Protein 8VAI (pdb70)

InterPro domains:
  IPR004305 Thiaminase-2/PQQC [PF03070] (10-221)
  IPR016084 Haem oxygenase-like, multi-helical [G3DSA:1.20.910.10] (1-231)
  IPR016084 Haem oxygenase-like, multi-helical [SSF48613] (7-217)
  IPR027572 4-aminobenzoate synthase [TIGR04305] (8-219)
  IPR039068 Pyrroloquinoline-quinone synthase-like [PTHR40279] (5-221)

GO terms:
  GO:0005576 extracellular region (C, EXP)
  GO:0030430 host cell cytoplasm (C, EXP)
  GO:0141072 symbiont-mediated suppression of host tumor necrosis factor-mediated signaling pathway (P, EXP)

Secondary structure (DSSP, 8-state):
-HHHHHHHHHHHHT-GGGSHHHHHHHHT---HHHHHHHHHHTHHHHHHHHHHHHHHHTT---HHHHHHHHHHHHHHHSSSS-HHHHHHHHHHTTT--HHHHHHPPPPHHHHHHHHHHHHHHTSS-HHHHHHHHHHHHTTHHHHHHHHHHHHHHTS----GGGGHHHHS-SSHHHHHHHHHHHHHHHH-SS-HHHHHHHHHHHHHHHHHHHHTT--/-HHHHHHHHHHHT-GGGSHHHHHHTTT-S-HHHHHHHHHHTHHHHHHHHHHHHHHHTT---HHHHHHHHHHHHHHHSSSS-HHHHHHHHHHHTT--HHHHHHPPPPHHHHHHHHHHHHHHTSS-HHHHHHHHHHHHTTHHHHHHHHHHHHHHHS----GGGGHHHHSSTTTHHHHHHHHHHHHHHH-SS-HHHHHHHHHHHHHHHHHHHHTT-

Organism: Chlamydia trachomatis serovar D (strain ATCC VR-885 / DSM 19411 / UW-3/Cx) (NCBI:txid272561)

B-factor: mean 42.03, std 11.29, range [22.49, 98.53]

Foldseek 3Di:
DCLLVVLVVLLVVLDPCPFPLNVCLLVLNADLVLVLLLLLLCLVVLVCVLVLLVLLLVVDPPVVLNVLSVVVSCQADPDPPHLSNLSVLLNVVSPQDPVNSVPDDHDPLSVLLSVLLNCQSNDDASLLNLLLVLSPLVNLLVSLVSNVCSCVPRVPDDPVSSNVSSPVPSPVSNVSNVSSSVSSVVRDDVVSVSSNVSSNSNSVSVSSSSVVSDD/DLVVVLVVLLVVLDPCPFVLNVCLLVLNDDLVLVLVLLLLCLVVLVCVLVLLVLLLVVDPPVVLNVLSVVVSCQADNDPPHLSVLSVLLNVVSVDDPVNSVPDDHDPLSVLLSVLLVCQSNDDASLLNLLLVLSPLVNLLVVLVSNVVSCVPRVPDPDVSNSCSSPVCSVVSNVSNVSSSVSSVVRDDVVSVSSNVSSNSNSVSSSSSSVVSD

Structure (mmCIF, N/CA/C/O backbone):
data_8VAI
#
_entry.id   8VAI
#
_cell.length_a   94.528
_cell.length_b   94.528
_cell.length_c   120.673
_cell.angle_alpha   90.000
_cell.angle_beta   90.000
_cell.angle_gamma   120.000
#
_symmetry.space_group_name_H-M   'P 32 2 1'
#
loop_
_entity.id
_entity.type
_entity.pdbx_description
1 polymer '4-aminobenzoate synthase'
2 non-polymer GLYCEROL
3 water water
#
loop_
_atom_site.group_PDB
_atom_site.id
_atom_site.type_symbol
_atom_site.label_atom_id
_atom_site.label_alt_id
_atom_site.label_comp_id
_atom_site.label_asym_id
_atom_site.label_entity_id
_atom_site.label_seq_id
_atom_site.pdbx_PDB_ins_code
_atom_site.Cartn_x
_atom_site.Cartn_y
_atom_site.Cartn_z
_atom_site.occupancy
_atom_site.B_iso_or_equiv
_atom_site.auth_seq_id
_atom_site.auth_comp_id
_atom_site.auth_asym_id
_atom_site.auth_atom_id
_atom_site.pdbx_PDB_model_num
ATOM 1 N N . MET A 1 26 ? -63.62938 23.08568 -10.22951 1.000 53.93642 6 MET A N 1
ATOM 2 C CA . MET A 1 26 ? -62.28034 22.78260 -10.69345 1.000 56.67721 6 MET A CA 1
ATOM 3 C C . MET A 1 26 ? -61.30871 23.96961 -10.52538 1.000 47.05281 6 MET A C 1
ATOM 4 O O . MET A 1 26 ? -60.25974 24.02277 -11.17245 1.000 44.00654 6 MET A O 1
ATOM 6 N N . ASN A 1 27 ? -61.63043 24.90787 -9.63024 1.000 50.22144 7 ASN A N 1
ATOM 7 C CA . ASN A 1 27 ? -60.64668 25.93023 -9.30255 1.000 46.80269 7 ASN A CA 1
ATOM 8 C C . ASN A 1 27 ? -59.46977 25.35768 -8.51460 1.000 39.53491 7 ASN A C 1
ATOM 9 O O . ASN A 1 27 ? -58.41358 26.00016 -8.46161 1.000 41.19367 7 ASN A O 1
ATOM 14 N N . PHE A 1 28 ? -59.60816 24.15991 -7.92025 1.000 33.73731 8 PHE A N 1
ATOM 15 C CA . PHE A 1 28 ? -58.43783 23.52684 -7.31334 1.000 35.94171 8 PHE A CA 1
ATOM 16 C C . PHE A 1 28 ? -57.33609 23.28117 -8.34065 1.000 32.45854 8 PHE A C 1
ATOM 17 O O . PHE A 1 28 ? -56.15415 23.27695 -7.98478 1.000 33.32532 8 PHE A O 1
ATOM 25 N N . LEU A 1 29 ? -57.69574 23.08796 -9.61362 1.000 28.89496 9 LEU A N 1
ATOM 26 C CA . LEU A 1 29 ? -56.67902 22.95438 -10.65859 1.000 27.21896 9 LEU A CA 1
ATOM 27 C C . LEU A 1 29 ? -55.88466 24.24301 -10.80265 1.000 28.71215 9 LEU A C 1
ATOM 28 O O . LEU A 1 29 ? -54.68396 24.21767 -11.07456 1.000 27.46774 9 LEU A O 1
ATOM 33 N N . ASP A 1 30 ? -56.54227 25.38522 -10.62528 1.000 28.58376 10 ASP A N 1
ATOM 34 C CA . ASP A 1 30 ? -55.81221 26.64327 -10.65692 1.000 29.55270 10 ASP A CA 1
ATOM 35 C C . ASP A 1 30 ? -54.96196 26.80717 -9.40336 1.000 29.84995 10 ASP A C 1
ATOM 36 O O . ASP A 1 30 ? -53.84426 27.32982 -9.47079 1.000 30.35257 10 ASP A O 1
ATOM 41 N N . GLN A 1 31 ? -55.48528 26.39241 -8.24729 1.000 29.73841 11 GLN A N 1
ATOM 42 C CA . GLN A 1 31 ? -54.66804 26.37227 -7.03741 1.000 33.33461 11 GLN A CA 1
ATOM 43 C C . GLN A 1 31 ? -53.44933 25.46706 -7.20718 1.000 30.78956 11 GLN A C 1
ATOM 44 O O . GLN A 1 31 ? -52.33424 25.81821 -6.78944 1.000 30.81421 11 GLN A O 1
ATOM 50 N N . LEU A 1 32 ? -53.64879 24.29055 -7.80644 1.000 27.80779 12 LEU A N 1
ATOM 51 C CA . LEU A 1 32 ? -52.53595 23.37862 -8.09419 1.000 29.13465 12 LEU A CA 1
ATOM 52 C C . LEU A 1 32 ? -51.44290 24.07362 -8.90009 1.000 30.61683 12 LEU A C 1
ATOM 53 O O . LEU A 1 32 ? -50.26662 24.06724 -8.51823 1.000 31.99561 12 LEU A O 1
ATOM 58 N N . ASP A 1 33 ? -51.81927 24.70335 -10.02051 1.000 30.76168 13 ASP A N 1
ATOM 59 C CA . ASP A 1 33 ? -50.81124 25.37359 -10.84209 1.000 27.18928 13 ASP A CA 1
ATOM 60 C C . ASP A 1 33 ? -50.14949 26.53053 -10.08898 1.000 27.40034 13 ASP A C 1
ATOM 61 O O . ASP A 1 33 ? -48.96345 26.80099 -10.28867 1.000 31.95204 13 ASP A O 1
ATOM 66 N N . LEU A 1 34 ? -50.87920 27.20401 -9.19863 1.000 29.77210 14 LEU A N 1
ATOM 67 C CA . LEU A 1 34 ? -50.25961 28.28834 -8.43701 1.000 32.66681 14 LEU A CA 1
ATOM 68 C C . LEU A 1 34 ? -49.22036 27.76014 -7.45139 1.000 30.64970 14 LEU A C 1
ATOM 69 O O . LEU A 1 34 ? -48.17788 28.39507 -7.23907 1.000 32.17283 14 LEU A O 1
ATOM 74 N N . ILE A 1 35 ? -49.49704 26.62307 -6.81220 1.000 29.81406 15 ILE A N 1
ATOM 75 C CA . ILE A 1 35 ? -48.49980 26.01210 -5.93065 1.000 33.54804 15 ILE A CA 1
ATOM 76 C C . ILE A 1 35 ? -47.22006 25.76030 -6.70403 1.000 32.72538 15 ILE A C 1
ATOM 77 O O . ILE A 1 35 ? -46.11649 26.09099 -6.24831 1.000 30.82493 15 ILE A O 1
ATOM 82 N N . ILE A 1 36 ? -47.35614 25.19424 -7.90756 1.000 30.93932 16 ILE A N 1
ATOM 83 C CA . ILE A 1 36 ? -46.17979 24.84249 -8.69071 1.000 28.40555 16 ILE A CA 1
ATOM 84 C C . ILE A 1 36 ? -45.44885 26.09658 -9.14345 1.000 33.93728 16 ILE A C 1
ATOM 85 O O . ILE A 1 36 ? -44.21393 26.16836 -9.07347 1.000 32.16153 16 ILE A O 1
ATOM 90 N N . GLN A 1 37 ? -46.19414 27.11214 -9.59815 1.000 32.72620 17 GLN A N 1
ATOM 91 C CA . GLN A 1 37 ? -45.55773 28.35044 -10.04999 1.000 35.19838 17 GLN A CA 1
ATOM 92 C C . GLN A 1 37 ? -44.79563 29.02034 -8.90854 1.000 33.61609 17 GLN A C 1
ATOM 93 O O . GLN A 1 37 ? -43.70499 29.56306 -9.11039 1.000 36.54458 17 GLN A O 1
ATOM 99 N N . ASN A 1 38 ? -45.34050 28.95989 -7.69229 1.000 28.59328 18 ASN A N 1
ATOM 100 C CA . ASN A 1 38 ? -44.73495 29.58989 -6.52597 1.000 35.48744 18 ASN A CA 1
ATOM 101 C C . ASN A 1 38 ? -43.60173 28.77985 -5.90645 1.000 40.52864 18 ASN A C 1
ATOM 102 O O . ASN A 1 38 ? -42.96060 29.27331 -4.97252 1.000 39.05613 18 ASN A O 1
ATOM 107 N N . LYS A 1 39 ? -43.33964 27.56202 -6.38732 1.000 35.58227 19 LYS A N 1
ATOM 108 C CA . LYS A 1 39 ? -42.21272 26.75784 -5.91129 1.000 35.27596 19 LYS A CA 1
ATOM 109 C C . LYS A 1 39 ? -41.65830 25.96251 -7.09612 1.000 36.18805 19 LYS A C 1
ATOM 110 O O . LYS A 1 39 ? -41.64219 24.73752 -7.09585 1.000 37.28815 19 LYS A O 1
ATOM 116 N N . HIS A 1 40 ? -41.19318 26.68864 -8.11706 1.000 33.59424 20 HIS A N 1
ATOM 117 C CA . HIS A 1 40 ? -40.79321 26.13357 -9.40540 1.000 31.40043 20 HIS A CA 1
ATOM 118 C C . HIS A 1 40 ? -39.28440 25.90691 -9.42872 1.000 36.76153 20 HIS A C 1
ATOM 119 O O . HIS A 1 40 ? -38.51251 26.79145 -9.04394 1.000 37.94159 20 HIS A O 1
ATOM 126 N N . MET A 1 41 ? -38.87183 24.72569 -9.89100 1.000 31.54370 21 MET A N 1
ATOM 127 C CA . MET A 1 41 ? -37.45200 24.36660 -9.91193 1.000 34.79508 21 MET A CA 1
ATOM 128 C C . MET A 1 41 ? -36.58600 25.41132 -10.60996 1.000 35.36787 21 MET A C 1
ATOM 129 O O . MET A 1 41 ? -35.44153 25.63465 -10.20779 1.000 39.45057 21 MET A O 1
ATOM 134 N N . LEU A 1 42 ? -37.10381 26.06699 -11.64613 1.000 32.63334 22 LEU A N 1
ATOM 135 C CA . LEU A 1 42 ? -36.26565 26.99867 -12.38744 1.000 37.20234 22 LEU A CA 1
ATOM 136 C C . LEU A 1 42 ? -35.94931 28.26053 -11.60712 1.000 36.35583 22 LEU A C 1
ATOM 137 O O . LEU A 1 42 ? -35.06044 29.00999 -12.02083 1.000 39.36850 22 LEU A O 1
ATOM 142 N N . GLU A 1 43 ? -36.66585 28.53616 -10.52147 1.000 39.79487 23 GLU A N 1
ATOM 143 C CA . GLU A 1 43 ? -36.27801 29.61983 -9.63375 1.000 37.76076 23 GLU A CA 1
ATOM 144 C C . GLU A 1 43 ? -35.35772 29.14583 -8.51807 1.000 38.75181 23 GLU A C 1
ATOM 145 O O . GLU A 1 43 ? -34.94924 29.95760 -7.67975 1.000 39.22692 23 GLU A O 1
ATOM 151 N N . HIS A 1 44 ? -34.99632 27.86435 -8.50068 1.000 41.32248 24 HIS A N 1
ATOM 152 C CA . HIS A 1 44 ? -34.05101 27.37458 -7.50770 1.000 38.28487 24 HIS A CA 1
ATOM 153 C C . HIS A 1 44 ? -32.63765 27.80153 -7.87687 1.000 40.40679 24 HIS A C 1
ATOM 154 O O . HIS A 1 44 ? -32.25943 27.79511 -9.05246 1.000 38.14199 24 HIS A O 1
ATOM 161 N N . THR A 1 45 ? -31.84997 28.13792 -6.84878 1.000 41.38698 25 THR A N 1
ATOM 162 C CA . THR A 1 45 ? -30.49258 28.64625 -7.04855 1.000 38.41654 25 THR A CA 1
ATOM 163 C C . THR A 1 45 ? -29.66103 27.73368 -7.95242 1.000 38.95924 25 THR A C 1
ATOM 164 O O . THR A 1 45 ? -28.85102 28.21538 -8.74944 1.000 40.01461 25 THR A O 1
ATOM 168 N N . PHE A 1 46 ? -29.85975 26.41696 -7.86327 1.000 38.76935 26 PHE A N 1
ATOM 169 C CA . PHE A 1 46 ? -29.11712 25.49944 -8.73152 1.000 38.11214 26 PHE A CA 1
ATOM 170 C C . PHE A 1 46 ? -29.36622 25.79168 -10.21301 1.000 42.73820 26 PHE A C 1
ATOM 171 O O . PHE A 1 46 ? -28.42789 25.77877 -11.02065 1.000 41.25231 26 PHE A O 1
ATOM 179 N N . TYR A 1 47 ? -30.61776 26.06120 -10.59703 1.000 40.05768 27 TYR A N 1
ATOM 180 C CA . TYR A 1 47 ? -30.90606 26.31979 -12.00821 1.000 44.74987 27 TYR A CA 1
ATOM 181 C C . TYR A 1 47 ? -30.65407 27.77418 -12.40158 1.000 42.90738 27 TYR A C 1
ATOM 182 O O . TYR A 1 47 ? -30.39430 28.04936 -13.57974 1.000 40.91106 27 TYR A O 1
ATOM 191 N N . VAL A 1 48 ? -30.70983 28.70661 -11.44722 1.000 41.71050 28 VAL A N 1
ATOM 192 C CA . VAL A 1 48 ? -30.27132 30.07426 -11.72262 1.000 44.35642 28 VAL A CA 1
ATOM 193 C C . VAL A 1 48 ? -28.78794 30.08430 -12.07505 1.000 45.32190 28 VAL A C 1
ATOM 194 O O . VAL A 1 48 ? -28.37415 30.64951 -13.09705 1.000 49.56242 28 VAL A O 1
ATOM 198 N N . LYS A 1 49 ? -27.97098 29.42670 -11.24500 1.000 41.04171 29 LYS A N 1
ATOM 199 C CA . LYS A 1 49 ? -26.55793 29.24070 -11.57180 1.000 46.26190 29 LYS A CA 1
ATOM 200 C C . LYS A 1 49 ? -26.38243 28.54122 -12.91075 1.000 47.96376 29 LYS A C 1
ATOM 201 O O . LYS A 1 49 ? -25.52845 28.93692 -13.71679 1.000 47.65868 29 LYS A O 1
ATOM 207 N N . TRP A 1 50 ? -27.17057 27.48857 -13.15844 1.000 41.98780 30 TRP A N 1
ATOM 208 C CA . TRP A 1 50 ? -27.11023 26.78668 -14.43859 1.000 43.58657 30 TRP A CA 1
ATOM 209 C C . TRP A 1 50 ? -27.28197 27.75454 -15.59798 1.000 51.33048 30 TRP A C 1
ATOM 210 O O . TRP A 1 50 ? -26.51481 27.73227 -16.57029 1.000 51.94097 30 TRP A O 1
ATOM 221 N N . SER A 1 51 ? -28.29082 28.62137 -15.50016 1.000 47.45660 31 SER A N 1
ATOM 222 C CA . SER A 1 51 ? -28.60553 29.55891 -16.56994 1.000 43.62021 31 SER A CA 1
ATOM 223 C C . SER A 1 51 ? -27.48699 30.56693 -16.80348 1.000 55.17821 31 SER A C 1
ATOM 224 O O . SER A 1 51 ? -27.47572 31.23994 -17.84043 1.000 57.98584 31 SER A O 1
ATOM 227 N N . LYS A 1 52 ? -26.55407 30.68918 -15.86204 1.000 55.49972 32 LYS A N 1
ATOM 228 C CA . LYS A 1 52 ? -25.44437 31.62131 -15.96334 1.000 51.64054 32 LYS A CA 1
ATOM 229 C C . LYS A 1 52 ? -24.12479 30.93107 -16.26427 1.000 56.52506 32 LYS A C 1
ATOM 230 O O . LYS A 1 52 ? -23.11403 31.61289 -16.44969 1.000 57.61060 32 LYS A O 1
ATOM 236 N N . GLY A 1 53 ? -24.10605 29.60447 -16.32661 1.000 49.17493 33 GLY A N 1
ATOM 237 C CA . GLY A 1 53 ? -22.86752 28.87782 -16.44795 1.000 53.27412 33 GLY A CA 1
ATOM 238 C C . GLY A 1 53 ? -22.09510 28.72858 -15.15823 1.000 51.70923 33 GLY A C 1
ATOM 239 O O . GLY A 1 53 ? -20.98156 28.18984 -15.18585 1.000 51.24583 33 GLY A O 1
ATOM 240 N N . GLU A 1 54 ? -22.65416 29.16818 -14.03243 1.000 52.79236 34 GLU A N 1
ATOM 241 C CA . GLU A 1 54 ? -21.96243 29.17889 -12.74048 1.000 54.45041 34 GLU A CA 1
ATOM 242 C C . GLU A 1 54 ? -22.12370 27.85982 -11.99631 1.000 51.15231 34 GLU A C 1
ATOM 243 O O . GLU A 1 54 ? -22.53786 27.81126 -10.84061 1.000 52.41747 34 GLU A O 1
ATOM 249 N N . LEU A 1 55 ? -21.80642 26.77262 -12.68059 1.000 47.73485 35 LEU A N 1
ATOM 250 C CA . LEU A 1 55 ? -21.77836 25.45264 -12.08322 1.000 51.61897 35 LEU A CA 1
ATOM 251 C C . LEU A 1 55 ? -20.47611 24.78577 -12.48156 1.000 50.09084 35 LEU A C 1
ATOM 252 O O . LEU A 1 55 ? -20.01340 24.93685 -13.61495 1.000 53.84063 35 LEU A O 1
ATOM 257 N N . THR A 1 56 ? -19.89035 24.05328 -11.54764 1.000 54.97468 36 THR A N 1
ATOM 258 C CA . THR A 1 56 ? -18.66523 23.33279 -11.83184 1.000 54.59537 36 THR A CA 1
ATOM 259 C C . THR A 1 56 ? -18.96886 22.00572 -12.52199 1.000 60.72274 36 THR A C 1
ATOM 260 O O . THR A 1 56 ? -20.08646 21.48296 -12.46681 1.000 55.35319 36 THR A O 1
ATOM 264 N N . LYS A 1 57 ? -17.94751 21.46052 -13.18482 1.000 53.00452 37 LYS A N 1
ATOM 265 C CA . LYS A 1 57 ? -18.05867 20.10459 -13.70024 1.000 55.06757 37 LYS A CA 1
ATOM 266 C C . LYS A 1 57 ? -18.44005 19.14742 -12.58810 1.000 54.77302 37 LYS A C 1
ATOM 267 O O . LYS A 1 57 ? -19.28242 18.26365 -12.77991 1.000 57.51507 37 LYS A O 1
ATOM 270 N N . GLU A 1 58 ? -17.85236 19.32934 -11.40438 1.000 53.08328 38 GLU A N 1
ATOM 271 C CA . GLU A 1 58 ? -18.15366 18.43908 -10.29051 1.000 56.06707 38 GLU A CA 1
ATOM 272 C C . GLU A 1 58 ? -19.63401 18.48724 -9.95281 1.000 54.29726 38 GLU A C 1
ATOM 273 O O . GLU A 1 58 ? -20.24812 17.45426 -9.66757 1.000 49.53191 38 GLU A O 1
ATOM 279 N N . GLN A 1 59 ? -20.21967 19.68333 -9.98484 1.000 48.99092 39 GLN A N 1
ATOM 280 C CA . GLN A 1 59 ? -21.62146 19.83982 -9.61694 1.000 47.27705 39 GLN A CA 1
ATOM 281 C C . GLN A 1 59 ? -22.52726 19.12865 -10.61606 1.000 47.02282 39 GLN A C 1
ATOM 282 O O . GLN A 1 59 ? -23.37506 18.31580 -10.23103 1.000 46.28063 39 GLN A O 1
ATOM 288 N N . LEU A 1 60 ? -22.33675 19.40690 -11.90778 1.000 48.99343 40 LEU A N 1
ATOM 289 C CA . LEU A 1 60 ? -23.11754 18.74950 -12.94931 1.000 46.68852 40 LEU A CA 1
ATOM 290 C C . LEU A 1 60 ? -23.00117 17.24143 -12.85234 1.000 47.65895 40 LEU A C 1
ATOM 291 O O . LEU A 1 60 ? -23.97022 16.51849 -13.10308 1.000 38.58630 40 LEU A O 1
ATOM 296 N N . GLN A 1 61 ? -21.81629 16.74823 -12.49027 1.000 46.69223 41 GLN A N 1
ATOM 297 C CA . GLN A 1 61 ? -21.60883 15.31001 -12.41893 1.000 42.90906 41 GLN A CA 1
ATOM 298 C C . GLN A 1 61 ? -22.31550 14.71064 -11.21461 1.000 45.19689 41 GLN A C 1
ATOM 299 O O . GLN A 1 61 ? -22.94542 13.65488 -11.32707 1.000 42.93877 41 GLN A O 1
ATOM 305 N N . ALA A 1 62 ? -22.21236 15.35672 -10.05095 1.000 38.88320 42 ALA A N 1
ATOM 306 C CA . ALA A 1 62 ? -22.96245 14.88367 -8.89277 1.000 40.77747 42 ALA A CA 1
ATOM 307 C C . ALA A 1 62 ? -24.46210 14.87427 -9.18037 1.000 37.53669 42 ALA A C 1
ATOM 308 O O . ALA A 1 62 ? -25.16174 13.91169 -8.84216 1.000 39.89021 42 ALA A O 1
ATOM 310 N N . TYR A 1 63 ? -24.96232 15.92674 -9.83525 1.000 40.38715 43 TYR A N 1
ATOM 311 C CA . TYR A 1 63 ? -26.39102 16.03573 -10.13018 1.000 40.12125 43 TYR A CA 1
ATOM 312 C C . TYR A 1 63 ? -26.84778 14.91612 -11.06501 1.000 40.67805 43 TYR A C 1
ATOM 313 O O . TYR A 1 63 ? -27.84648 14.23548 -10.80165 1.000 39.17422 43 TYR A O 1
ATOM 322 N N . ALA A 1 64 ? -26.11074 14.68799 -12.15082 1.000 37.92369 44 ALA A N 1
ATOM 323 C CA . ALA A 1 64 ? -26.54729 13.68426 -13.11164 1.000 44.90658 44 ALA A CA 1
ATOM 324 C C . ALA A 1 64 ? -26.53714 12.29729 -12.49094 1.000 39.73783 44 ALA A C 1
ATOM 325 O O . ALA A 1 64 ? -27.41353 11.47154 -12.78120 1.000 39.84946 44 ALA A O 1
ATOM 327 N N . LYS A 1 65 ? -25.56101 12.02721 -11.61832 1.000 38.56517 45 LYS A N 1
ATOM 328 C CA . LYS A 1 65 ? -25.47732 10.71220 -10.98757 1.000 40.28491 45 LYS A CA 1
ATOM 329 C C . LYS A 1 65 ? -26.60021 10.52815 -9.97480 1.000 41.82372 45 LYS A C 1
ATOM 330 O O . LYS A 1 65 ? -27.26290 9.48101 -9.93750 1.000 37.40788 45 LYS A O 1
ATOM 336 N N . ASP A 1 66 ? -26.82640 11.54471 -9.14228 1.000 36.95234 46 ASP A N 1
ATOM 337 C CA . ASP A 1 66 ? -27.81183 11.44433 -8.07267 1.000 39.49101 46 ASP A CA 1
ATOM 338 C C . ASP A 1 66 ? -29.25016 11.39412 -8.59216 1.000 38.83824 46 ASP A C 1
ATOM 339 O O . ASP A 1 66 ? -30.13741 10.89246 -7.88538 1.000 34.93785 46 ASP A O 1
ATOM 344 N N . TYR A 1 67 ? -29.48873 11.89683 -9.80600 1.000 35.87322 47 TYR A N 1
ATOM 345 C CA . TYR A 1 67 ? -30.80979 11.90061 -10.43256 1.000 33.99900 47 TYR A CA 1
ATOM 346 C C . TYR A 1 67 ? -31.20161 10.53753 -10.98174 1.000 35.04162 47 TYR A C 1
ATOM 347 O O . TYR A 1 67 ? -32.38655 10.30112 -11.23239 1.000 33.16485 47 TYR A O 1
ATOM 356 N N . TYR A 1 68 ? -30.21962 9.65857 -11.18977 1.000 37.26866 48 TYR A N 1
ATOM 357 C CA . TYR A 1 68 ? -30.45359 8.36185 -11.80195 1.000 36.21283 48 TYR A CA 1
ATOM 358 C C . TYR A 1 68 ? -31.48837 7.55855 -11.02906 1.000 33.73126 48 TYR A C 1
ATOM 359 O O . TYR A 1 68 ? -32.29765 6.83833 -11.62519 1.000 35.65813 48 TYR A O 1
ATOM 368 N N . LEU A 1 69 ? -31.46675 7.65353 -9.69972 1.000 34.38598 49 LEU A N 1
ATOM 369 C CA . LEU A 1 69 ? -32.39962 6.87606 -8.89085 1.000 33.64066 49 LEU A CA 1
ATOM 370 C C . LEU A 1 69 ? -33.84203 7.18495 -9.28433 1.000 37.01881 49 LEU A C 1
ATOM 371 O O . LEU A 1 69 ? -34.64498 6.27624 -9.53136 1.000 32.17469 49 LEU A O 1
ATOM 376 N N . HIS A 1 70 ? -34.16317 8.47461 -9.38939 1.000 30.76578 50 HIS A N 1
ATOM 377 C CA . HIS A 1 70 ? -35.49342 8.93647 -9.76676 1.000 32.86301 50 HIS A CA 1
ATOM 378 C C . HIS A 1 70 ? -35.83221 8.56058 -11.20358 1.000 34.05326 50 HIS A C 1
ATOM 379 O O . HIS A 1 70 ? -36.97248 8.17628 -11.50057 1.000 34.53143 50 HIS A O 1
ATOM 386 N N . ILE A 1 71 ? -34.86050 8.69742 -12.10882 1.000 30.91180 51 ILE A N 1
ATOM 387 C CA . ILE A 1 71 ? -35.05954 8.32069 -13.50915 1.000 31.44625 51 ILE A CA 1
ATOM 388 C C . ILE A 1 71 ? -35.48269 6.86347 -13.60630 1.000 33.13255 51 ILE A C 1
ATOM 389 O O . ILE A 1 71 ? -36.40415 6.50745 -14.35402 1.000 27.13733 51 ILE A O 1
ATOM 394 N N . LYS A 1 72 ? -34.78183 5.99104 -12.87796 1.000 29.84117 52 LYS A N 1
ATOM 395 C CA . LYS A 1 72 ? -35.11302 4.56777 -12.90806 1.000 32.53691 52 LYS A CA 1
ATOM 396 C C . LYS A 1 72 ? -36.44684 4.27460 -12.22598 1.000 32.58422 52 LYS A C 1
ATOM 397 O O . LYS A 1 72 ? -37.16619 3.34561 -12.63565 1.000 34.96074 52 LYS A O 1
ATOM 403 N N . ALA A 1 73 ? -36.80650 5.05680 -11.20122 1.000 31.74645 53 ALA A N 1
ATOM 404 C CA . ALA A 1 73 ? -38.04911 4.79772 -10.47517 1.000 32.29929 53 ALA A CA 1
ATOM 405 C C . ALA A 1 73 ? -39.28925 5.27112 -11.22990 1.000 29.54839 53 ALA A C 1
ATOM 406 O O . ALA A 1 73 ? -40.37847 4.70727 -11.03152 1.000 31.08006 53 ALA A O 1
ATOM 408 N N . PHE A 1 74 ? -39.16558 6.29824 -12.07103 1.000 33.67232 54 PHE A N 1
ATOM 409 C CA . PHE A 1 74 ? -40.35683 6.90113 -12.67808 1.000 29.39159 54 PHE A CA 1
ATOM 410 C C . PHE A 1 74 ? -41.31357 5.89952 -13.32824 1.000 29.44780 54 PHE A C 1
ATOM 411 O O . PHE A 1 74 ? -42.53183 6.04150 -13.13417 1.000 26.55676 54 PHE A O 1
ATOM 419 N N . PRO A 1 75 ? -40.86689 4.88476 -14.06896 1.000 31.27464 55 PRO A N 1
ATOM 420 C CA . PRO A 1 75 ? -41.84584 3.91561 -14.58640 1.000 24.60759 55 PRO A CA 1
ATOM 421 C C . PRO A 1 75 ? -42.66429 3.27089 -13.48657 1.000 24.36852 55 PRO A C 1
ATOM 422 O O . PRO A 1 75 ? -43.85337 3.00675 -13.70400 1.000 28.90422 55 PRO A O 1
ATOM 426 N N . LYS A 1 76 ? -42.07787 3.05872 -12.29613 1.000 22.67241 56 LYS A N 1
ATOM 427 C CA . LYS A 1 76 ? -42.80731 2.46509 -11.18054 1.000 25.75795 56 LYS A CA 1
ATOM 428 C C . LYS A 1 76 ? -43.85384 3.41417 -10.59801 1.000 30.47268 56 LYS A C 1
ATOM 429 O O . LYS A 1 76 ? -44.87939 2.94870 -10.08994 1.000 29.04697 56 LYS A O 1
ATOM 435 N N . TYR A 1 77 ? -43.59850 4.72834 -10.59359 1.000 27.19352 57 TYR A N 1
ATOM 436 C CA . TYR A 1 77 ? -44.64365 5.66444 -10.16644 1.000 26.63567 57 TYR A CA 1
ATOM 437 C C . TYR A 1 77 ? -45.90020 5.46760 -10.99763 1.000 27.47565 57 TYR A C 1
ATOM 438 O O . TYR A 1 77 ? -47.01083 5.38504 -10.46448 1.000 28.21742 57 TYR A O 1
ATOM 447 N N . LEU A 1 78 ? -45.72641 5.35528 -12.31543 1.000 25.93928 58 LEU A N 1
ATOM 448 C CA . LEU A 1 78 ? -46.85182 5.22759 -13.24134 1.000 28.85035 58 LEU A CA 1
ATOM 449 C C . LEU A 1 78 ? -47.54887 3.87784 -13.10651 1.000 32.50155 58 LEU A C 1
ATOM 450 O O . LEU A 1 78 ? -48.78894 3.80383 -13.08212 1.000 22.98257 58 LEU A O 1
ATOM 455 N N . SER A 1 79 ? -46.77373 2.78508 -13.06716 1.000 23.11045 59 SER A N 1
ATOM 456 C CA . SER A 1 79 ? -47.42816 1.48727 -12.91618 1.000 26.85874 59 SER A CA 1
ATOM 457 C C . SER A 1 79 ? -48.06413 1.35842 -11.54030 1.000 24.44013 59 SER A C 1
ATOM 458 O O . SER A 1 79 ? -49.09033 0.67224 -11.38761 1.000 28.81404 59 SER A O 1
ATOM 461 N N . ALA A 1 80 ? -47.49244 2.01329 -10.52496 1.000 27.68976 60 ALA A N 1
ATOM 462 C CA . ALA A 1 80 ? -48.12707 1.99260 -9.21108 1.000 24.37607 60 ALA A CA 1
ATOM 463 C C . ALA A 1 80 ? -49.56782 2.50009 -9.28389 1.000 32.70966 60 ALA A C 1
ATOM 464 O O . ALA A 1 80 ? -50.48853 1.89370 -8.71914 1.000 31.03577 60 ALA A O 1
ATOM 466 N N . ILE A 1 81 ? -49.77921 3.62122 -9.97611 1.000 26.77961 61 ILE A N 1
ATOM 467 C CA . ILE A 1 81 ? -51.11573 4.21143 -10.06511 1.000 27.23924 61 ILE A CA 1
ATOM 468 C C . ILE A 1 81 ? -52.00688 3.33370 -10.92327 1.000 26.91997 61 ILE A C 1
ATOM 469 O O . ILE A 1 81 ? -53.15574 3.02751 -10.57377 1.000 28.78346 61 ILE A O 1
ATOM 474 N N . HIS A 1 82 ? -51.46889 2.91722 -12.06711 1.000 26.05934 62 HIS A N 1
ATOM 475 C CA . HIS A 1 82 ? -52.19084 2.08538 -13.01261 1.000 27.58042 62 HIS A CA 1
ATOM 476 C C . HIS A 1 82 ? -52.71723 0.84196 -12.32472 1.000 28.64954 62 HIS A C 1
ATOM 477 O O . HIS A 1 82 ? -53.88815 0.47288 -12.48647 1.000 27.82104 62 HIS A O 1
ATOM 484 N N . SER A 1 83 ? -51.86320 0.19963 -11.51412 1.000 26.81468 63 SER A N 1
ATOM 485 C CA . SER A 1 83 ? -52.21158 -1.06259 -10.87285 1.000 27.61319 63 SER A CA 1
ATOM 486 C C . SER A 1 83 ? -53.36802 -0.92492 -9.89523 1.000 34.13853 63 SER A C 1
ATOM 487 O O . SER A 1 83 ? -53.92367 -1.93733 -9.46498 1.000 26.68851 63 SER A O 1
ATOM 490 N N . ARG A 1 84 ? -53.73525 0.29184 -9.52430 1.000 27.44345 64 ARG A N 1
ATOM 491 C CA . ARG A 1 84 ? -54.79246 0.52249 -8.55677 1.000 30.67443 64 ARG A CA 1
ATOM 492 C C . ARG A 1 84 ? -56.03075 1.12254 -9.20269 1.000 33.67766 64 ARG A C 1
ATOM 493 O O . ARG A 1 84 ? -56.92238 1.59908 -8.49339 1.000 34.35342 64 ARG A O 1
ATOM 501 N N . CYS A 1 85 ? -56.09547 1.13972 -10.53167 1.000 30.11400 65 CYS A N 1
ATOM 502 C CA . CYS A 1 85 ? -57.08352 1.93336 -11.25637 1.000 30.59127 65 CYS A CA 1
ATOM 503 C C . CYS A 1 85 ? -58.04269 1.02753 -12.01421 1.000 33.19925 65 CYS A C 1
ATOM 504 O O . CYS A 1 85 ? -57.60297 0.14807 -12.75876 1.000 32.09927 65 CYS A O 1
ATOM 507 N N . ASP A 1 86 ? -59.34720 1.24819 -11.84512 1.000 29.21822 66 ASP A N 1
ATOM 508 C CA . ASP A 1 86 ? -60.34765 0.51412 -12.61436 1.000 33.87874 66 ASP A CA 1
ATOM 509 C C . ASP A 1 86 ? -60.97458 1.34681 -13.72892 1.000 38.65214 66 ASP A C 1
ATOM 510 O O . ASP A 1 86 ? -61.87700 0.86163 -14.42543 1.000 32.81325 66 ASP A O 1
ATOM 515 N N . ASP A 1 87 ? -60.49928 2.57251 -13.93068 1.000 36.11237 67 ASP A N 1
ATOM 516 C CA . ASP A 1 87 ? -60.95596 3.41079 -15.03490 1.000 36.15418 67 ASP A CA 1
ATOM 517 C C . ASP A 1 87 ? -60.14962 3.03903 -16.27838 1.000 31.53994 67 ASP A C 1
ATOM 518 O O . ASP A 1 87 ? -58.96239 3.37246 -16.38089 1.000 31.78187 67 ASP A O 1
ATOM 523 N N . LEU A 1 88 ? -60.78798 2.33259 -17.22158 1.000 29.72592 68 LEU A N 1
ATOM 524 C CA . LEU A 1 88 ? -60.04746 1.74581 -18.34321 1.000 36.62094 68 LEU A CA 1
ATOM 525 C C . LEU A 1 88 ? -59.43849 2.82334 -19.23941 1.000 37.36611 68 LEU A C 1
ATOM 526 O O . LEU A 1 88 ? -58.29658 2.69602 -19.69033 1.000 37.73255 68 LEU A O 1
ATOM 531 N N . GLU A 1 89 ? -60.18044 3.89407 -19.51090 1.000 35.81317 69 GLU A N 1
ATOM 532 C CA . GLU A 1 89 ? -59.60582 4.98356 -20.29392 1.000 39.51965 69 GLU A CA 1
ATOM 533 C C . GLU A 1 89 ? -58.46683 5.66365 -19.53916 1.000 33.46692 69 GLU A C 1
ATOM 534 O O . GLU A 1 89 ? -57.44764 6.01775 -20.14167 1.000 37.84642 69 GLU A O 1
ATOM 540 N N . ALA A 1 90 ? -58.60697 5.83851 -18.22077 1.000 29.48036 70 ALA A N 1
ATOM 541 C CA . ALA A 1 90 ? -57.50313 6.40979 -17.44527 1.000 35.28333 70 ALA A CA 1
ATOM 542 C C . ALA A 1 90 ? -56.26588 5.51705 -17.50700 1.000 32.70107 70 ALA A C 1
ATOM 543 O O . ALA A 1 90 ? -55.14230 6.01149 -17.62858 1.000 30.33625 70 ALA A O 1
ATOM 545 N N . ARG A 1 91 ? -56.45460 4.19960 -17.44481 1.000 32.17425 71 ARG A N 1
ATOM 546 C CA . ARG A 1 91 ? -55.31654 3.28669 -17.51234 1.000 31.17945 71 ARG A CA 1
ATOM 547 C C . ARG A 1 91 ? -54.58590 3.40964 -18.84385 1.000 29.75665 71 ARG A C 1
ATOM 548 O O . ARG A 1 91 ? -53.35606 3.33772 -18.89070 1.000 31.01498 71 ARG A O 1
ATOM 556 N N . LYS A 1 92 ? -55.32539 3.59545 -19.94232 1.000 30.88371 72 LYS A N 1
ATOM 557 C CA . LYS A 1 92 ? -54.68046 3.75438 -21.24637 1.000 33.00909 72 LYS A CA 1
ATOM 558 C C . LYS A 1 92 ? -53.79526 4.99747 -21.28731 1.000 29.35858 72 LYS A C 1
ATOM 559 O O . LYS A 1 92 ? -52.72354 4.99248 -21.90676 1.000 32.52776 72 LYS A O 1
ATOM 565 N N . LEU A 1 93 ? -54.23461 6.08475 -20.65358 1.000 27.10307 73 LEU A N 1
ATOM 566 C CA . LEU A 1 93 ? -53.39803 7.28147 -20.63921 1.000 29.16015 73 LEU A CA 1
ATOM 567 C C . LEU A 1 93 ? -52.15214 7.06455 -19.79073 1.000 30.16363 73 LEU A C 1
ATOM 568 O O . LEU A 1 93 ? -51.06394 7.52974 -20.14332 1.000 28.72852 73 LEU A O 1
ATOM 573 N N . LEU A 1 94 ? -52.29822 6.38980 -18.64759 1.000 29.36525 74 LEU A N 1
ATOM 574 C CA . LEU A 1 94 ? -51.13148 6.06965 -17.82142 1.000 27.43362 74 LEU A CA 1
ATOM 575 C C . LEU A 1 94 ? -50.17303 5.14311 -18.56879 1.000 31.52044 74 LEU A C 1
ATOM 576 O O . LEU A 1 94 ? -48.95135 5.36520 -18.57829 1.000 27.09773 74 LEU A O 1
ATOM 581 N N . LEU A 1 95 ? -50.71742 4.12938 -19.24686 1.000 30.06172 75 LEU A N 1
ATOM 582 C CA . LEU A 1 95 ? -49.88824 3.23736 -20.06039 1.000 28.53809 75 LEU A CA 1
ATOM 583 C C . LEU A 1 95 ? -49.13133 3.99711 -21.15013 1.000 31.04582 75 LEU A C 1
ATOM 584 O O . LEU A 1 95 ? -47.95785 3.70071 -21.41775 1.000 30.72859 75 LEU A O 1
ATOM 589 N N A ASP A 1 96 ? -49.80051 4.95708 -21.80515 0.597 32.68983 76 ASP A N 1
ATOM 590 N N B ASP A 1 96 ? -49.76681 4.98035 -21.79313 0.403 32.64534 76 ASP A N 1
ATOM 591 C CA A ASP A 1 96 ? -49.15473 5.75415 -22.84813 0.597 30.57581 76 ASP A CA 1
ATOM 592 C CA B ASP A 1 96 ? -49.05327 5.66322 -22.87102 0.403 30.58423 76 ASP A CA 1
ATOM 593 C C A ASP A 1 96 ? -47.88303 6.39432 -22.31924 0.597 30.30667 76 ASP A C 1
ATOM 594 C C B ASP A 1 96 ? -47.85434 6.43428 -22.33845 0.403 30.36955 76 ASP A C 1
ATOM 595 O O A ASP A 1 96 ? -46.81722 6.29703 -22.93587 0.597 31.05417 76 ASP A O 1
ATOM 596 O O B ASP A 1 96 ? -46.80298 6.47297 -22.98684 0.403 31.23327 76 ASP A O 1
ATOM 605 N N . ASN A 1 97 ? -47.98142 7.04028 -21.15396 1.000 32.58683 77 ASN A N 1
ATOM 606 C CA . ASN A 1 97 ? -46.81666 7.67295 -20.53108 1.000 27.75672 77 ASN A CA 1
ATOM 607 C C . ASN A 1 97 ? -45.75782 6.63480 -20.16038 1.000 30.14558 77 ASN A C 1
ATOM 608 O O . ASN A 1 97 ?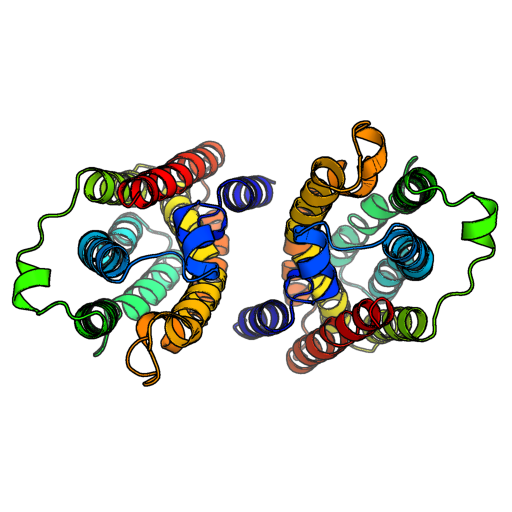 -44.55662 6.84825 -20.37548 1.000 27.11517 77 ASN A O 1
ATOM 613 N N . LEU A 1 98 ? -46.18312 5.50019 -19.60136 1.000 27.47068 78 LEU A N 1
ATOM 614 C CA . LEU A 1 98 ? -45.22664 4.45860 -19.23302 1.000 28.58477 78 LEU A CA 1
ATOM 615 C C . LEU A 1 98 ? -44.46045 3.93550 -20.45463 1.000 31.91651 78 LEU A C 1
ATOM 616 O O . LEU A 1 98 ? -43.23669 3.72712 -20.39747 1.000 31.81902 78 LEU A O 1
ATOM 621 N N . MET A 1 99 ? -45.16498 3.71480 -21.56572 1.000 32.11897 79 MET A N 1
ATOM 622 C CA . MET A 1 99 ? -44.50682 3.30790 -22.80980 1.000 30.78969 79 MET A CA 1
ATOM 623 C C . MET A 1 99 ? -43.50716 4.36671 -23.26706 1.000 31.84485 79 MET A C 1
ATOM 624 O O . MET A 1 99 ? -42.36135 4.05195 -23.60533 1.000 32.07714 79 MET A O 1
ATOM 629 N N . ASP A 1 100 ? -43.93269 5.63672 -23.28897 1.000 33.46889 80 ASP A N 1
ATOM 630 C CA . ASP A 1 100 ? -43.00879 6.73060 -23.58745 1.000 36.97716 80 ASP A CA 1
ATOM 631 C C . ASP A 1 100 ? -41.74861 6.63364 -22.73914 1.000 40.93578 80 ASP A C 1
ATOM 632 O O . ASP A 1 100 ? -40.63187 6.84941 -23.22843 1.000 43.15035 80 ASP A O 1
ATOM 637 N N . GLU A 1 101 ? -41.90892 6.30256 -21.46087 1.000 33.80823 81 GLU A N 1
ATOM 638 C CA . GLU A 1 101 ? -40.76769 6.25751 -20.55948 1.000 34.66632 81 GLU A CA 1
ATOM 639 C C . GLU A 1 101 ? -39.85963 5.06887 -20.86161 1.000 36.21462 81 GLU A C 1
ATOM 640 O O . GLU A 1 101 ? -38.63330 5.21574 -20.94184 1.000 34.98075 81 GLU A O 1
ATOM 646 N N . GLU A 1 102 ? -40.44248 3.87224 -21.00022 1.000 30.47483 82 GLU A N 1
ATOM 647 C CA . GLU A 1 102 ? -39.68586 2.63422 -20.83362 1.000 35.86382 82 GLU A CA 1
ATOM 648 C C . GLU A 1 102 ? -39.62343 1.73463 -22.06271 1.000 38.04369 82 GLU A C 1
ATOM 649 O O . GLU A 1 102 ? -38.71561 0.89253 -22.13819 1.000 33.35754 82 GLU A O 1
ATOM 655 N N . ASN A 1 103 ? -40.55652 1.86159 -23.00269 1.000 34.98694 83 ASN A N 1
ATOM 656 C CA . ASN A 1 103 ? -40.59121 0.98396 -24.16223 1.000 39.63215 83 ASN A CA 1
ATOM 657 C C . ASN A 1 103 ? -39.55296 1.39850 -25.20227 1.000 37.95398 83 ASN A C 1
ATOM 658 O O . ASN A 1 103 ? -39.26938 2.58309 -25.39270 1.000 38.22490 83 ASN A O 1
ATOM 663 N N . GLY A 1 104 ? -38.99441 0.40518 -25.88801 1.000 42.31371 84 GLY A N 1
ATOM 664 C CA . GLY A 1 104 ? -38.10042 0.66487 -27.00333 1.000 43.17739 84 GLY A CA 1
ATOM 665 C C . GLY A 1 104 ? -36.65684 0.82906 -26.57193 1.000 44.58699 84 GLY A C 1
ATOM 666 O O . GLY A 1 104 ? -36.29112 0.66356 -25.40384 1.000 48.49238 84 GLY A O 1
ATOM 667 N N . TYR A 1 105 ? -35.80682 1.15253 -27.55530 1.000 48.70127 85 TYR A N 1
ATOM 668 C CA . TYR A 1 105 ? -34.40751 1.51344 -27.29214 1.000 50.53530 85 TYR A CA 1
ATOM 669 C C . TYR A 1 105 ? -34.05471 2.63041 -28.26802 1.000 53.67110 85 TYR A C 1
ATOM 670 O O . TYR A 1 105 ? -34.32474 2.50501 -29.47555 1.000 56.01720 85 TYR A O 1
ATOM 679 N N . PRO A 1 106 ? -33.44981 3.71979 -27.78712 1.000 53.60824 86 PRO A N 1
ATOM 680 C CA . PRO A 1 106 ? -33.11039 3.98773 -26.38686 1.000 49.68597 86 PRO A CA 1
ATOM 681 C C . PRO A 1 106 ? -34.33233 4.51137 -25.64237 1.000 44.47301 86 PRO A C 1
ATOM 682 O O . PRO A 1 106 ? -35.04168 5.36287 -26.17281 1.000 45.61383 86 PRO A O 1
ATOM 686 N N . ASN A 1 107 ? -34.63429 4.03482 -24.43294 1.000 41.21738 87 ASN A N 1
ATOM 687 C CA . ASN A 1 107 ? -35.75927 4.59226 -23.69902 1.000 38.02695 87 ASN A CA 1
ATOM 688 C C . ASN A 1 107 ? -35.25458 5.78006 -22.87426 1.000 42.56015 87 ASN A C 1
ATOM 689 O O . ASN A 1 107 ? -34.10948 6.21626 -23.02293 1.000 39.93903 87 ASN A O 1
ATOM 694 N N . HIS A 1 108 ? -36.10954 6.32655 -22.00457 1.000 43.47803 88 HIS A N 1
ATOM 695 C CA . HIS A 1 108 ? -35.71646 7.48241 -21.19858 1.000 43.22838 88 HIS A CA 1
ATOM 696 C C . HIS A 1 108 ? -34.53403 7.16586 -20.30223 1.000 42.11274 88 HIS A C 1
ATOM 697 O O . HIS A 1 108 ? -33.66904 8.02076 -20.07242 1.000 45.69525 88 HIS A O 1
ATOM 704 N N . ILE A 1 109 ? -34.52024 5.97029 -19.72370 1.000 36.53496 89 ILE A N 1
ATOM 705 C CA . ILE A 1 109 ? -33.41883 5.60055 -18.85134 1.000 39.67749 89 ILE A CA 1
ATOM 706 C C . ILE A 1 109 ? -32.13575 5.50689 -19.66164 1.000 43.23066 89 ILE A C 1
ATOM 707 O O . ILE A 1 109 ? -31.09198 6.04216 -19.26013 1.000 42.45483 89 ILE A O 1
ATOM 712 N N . ASP A 1 110 ? -32.20704 4.87873 -20.84078 1.000 38.89155 90 ASP A N 1
ATOM 713 C CA . ASP A 1 110 ? -31.06420 4.86730 -21.75121 1.000 43.44050 90 ASP A CA 1
ATOM 714 C C . ASP A 1 110 ? -30.58568 6.28474 -22.05640 1.000 43.83807 90 ASP A C 1
ATOM 715 O O . ASP A 1 110 ? -29.38873 6.57765 -21.97685 1.000 46.94799 90 ASP A O 1
ATOM 720 N N . LEU A 1 111 ? -31.50767 7.18114 -22.40981 1.000 41.00924 91 LEU A N 1
ATOM 721 C CA . LEU A 1 111 ? -31.08928 8.52459 -22.79695 1.000 38.87164 91 LEU A CA 1
ATOM 722 C C . LEU A 1 111 ? -30.48713 9.28486 -21.62013 1.000 47.80168 91 LEU A C 1
ATOM 723 O O . LEU A 1 111 ? -29.57870 10.09910 -21.82021 1.000 43.33503 91 LEU A O 1
ATOM 728 N N . TRP A 1 112 ? -30.94291 9.01823 -20.38790 1.000 39.38066 92 TRP A N 1
ATOM 729 C CA . TRP A 1 112 ? -30.32749 9.68926 -19.24691 1.000 41.65192 92 TRP A CA 1
ATOM 730 C C . TRP A 1 112 ? -28.88581 9.23725 -19.05822 1.000 44.73329 92 TRP A C 1
ATOM 731 O O . TRP A 1 112 ? -28.00299 10.06457 -18.79436 1.000 43.19853 92 TRP A O 1
ATOM 742 N N . LYS A 1 113 ? -28.63706 7.92557 -19.17413 1.000 40.71447 93 LYS A N 1
ATOM 743 C CA . LYS A 1 113 ? -27.27410 7.40765 -19.11384 1.000 44.06058 93 LYS A CA 1
ATOM 744 C C . LYS A 1 113 ? -26.37273 8.08764 -20.14313 1.000 45.44639 93 LYS A C 1
ATOM 745 O O . LYS A 1 113 ? -25.21481 8.40760 -19.84838 1.000 48.45018 93 LYS A O 1
ATOM 751 N N . GLN A 1 114 ? -26.88445 8.31169 -21.35664 1.000 41.62359 94 GLN A N 1
ATOM 752 C CA . GLN A 1 114 ? -26.09137 8.98180 -22.38700 1.000 46.63686 94 GLN A CA 1
ATOM 753 C C . GLN A 1 114 ? -25.66696 10.37391 -21.93363 1.000 47.25846 94 GLN A C 1
ATOM 754 O O . GLN A 1 114 ? -24.53315 10.80022 -22.18140 1.000 49.42139 94 GLN A O 1
ATOM 760 N N . PHE A 1 115 ? -26.56814 11.09532 -21.26848 1.000 42.72788 95 PHE A N 1
ATOM 761 C CA . PHE A 1 115 ? -26.24283 12.41644 -20.74672 1.000 49.88247 95 PHE A CA 1
ATOM 762 C C . PHE A 1 115 ? -25.22778 12.32724 -19.61021 1.000 48.20941 95 PHE A C 1
ATOM 763 O O . PHE A 1 115 ? -24.35563 13.19718 -19.47414 1.000 50.16813 95 PHE A O 1
ATOM 771 N N . VAL A 1 116 ? -25.32788 11.28781 -18.78396 1.000 41.27488 96 VAL A N 1
ATOM 772 C CA . VAL A 1 116 ? -24.34526 11.08165 -17.72172 1.000 46.53498 96 VAL A CA 1
ATOM 773 C C . VAL A 1 116 ? -22.96737 10.81742 -18.31761 1.000 51.37069 96 VAL A C 1
ATOM 774 O O . VAL A 1 116 ? -21.96204 11.40879 -17.90766 1.000 47.52363 96 VAL A O 1
ATOM 778 N N . PHE A 1 117 ? -22.90073 9.92591 -19.29852 1.000 47.70695 97 PHE A N 1
ATOM 779 C CA . PHE A 1 117 ? -21.61138 9.61808 -19.90376 1.000 50.68919 97 PHE A CA 1
ATOM 780 C C . PHE A 1 117 ? -21.05723 10.80939 -20.68429 1.000 52.45556 97 PHE A C 1
ATOM 781 O O . PHE A 1 117 ? -19.83784 11.00195 -20.72695 1.000 59.09948 97 PHE A O 1
ATOM 789 N N . ALA A 1 118 ? -21.92596 11.64795 -21.26055 1.000 48.08823 98 ALA A N 1
ATOM 790 C CA . ALA A 1 118 ? -21.45673 12.85894 -21.92933 1.000 49.75194 98 ALA A CA 1
ATOM 791 C C . ALA A 1 118 ? -20.81091 13.85732 -20.97912 1.000 54.31025 98 ALA A C 1
ATOM 792 O O . ALA A 1 118 ? -20.15748 14.79585 -21.45025 1.000 56.52748 98 ALA A O 1
ATOM 794 N N . LEU A 1 119 ? -20.97568 13.69217 -19.66915 1.000 56.87977 99 LEU A N 1
ATOM 795 C CA . LEU A 1 119 ? -20.37934 14.58788 -18.68578 1.000 56.57984 99 LEU A CA 1
ATOM 796 C C . LEU A 1 119 ? -19.06474 14.05701 -18.12331 1.000 52.63849 99 LEU A C 1
ATOM 797 O O . LEU A 1 119 ? -18.49426 14.68163 -17.22331 1.000 55.06204 99 LEU A O 1
ATOM 802 N N . GLY A 1 120 ? -18.58470 12.91257 -18.60578 1.000 56.53818 100 GLY A N 1
ATOM 803 C CA . GLY A 1 120 ? -17.34207 12.33881 -18.12883 1.000 54.05377 100 GLY A CA 1
ATOM 804 C C . GLY A 1 120 ? -17.47330 11.25569 -17.07711 1.000 58.62546 100 GLY A C 1
ATOM 805 O O . GLY A 1 120 ? -16.44874 10.73371 -16.61759 1.000 56.89565 100 GLY A O 1
ATOM 806 N N . VAL A 1 121 ? -18.68198 10.90815 -16.67129 1.000 56.85862 101 VAL A N 1
ATOM 807 C CA . VAL A 1 121 ? -18.87222 9.82376 -15.71550 1.000 50.31616 101 VAL A CA 1
ATOM 808 C C . VAL A 1 121 ? -18.75249 8.50023 -16.44989 1.000 49.02866 101 VAL A C 1
ATOM 809 O O . VAL A 1 121 ? -19.27170 8.34399 -17.55886 1.000 52.45913 101 VAL A O 1
ATOM 813 N N . THR A 1 122 ? -18.08437 7.55122 -15.85213 1.000 49.59205 102 THR A N 1
ATOM 814 C CA . THR A 1 122 ? -18.03272 6.29089 -16.57289 1.000 55.57449 102 THR A CA 1
ATOM 815 C C . THR A 1 122 ? -19.25891 5.45239 -16.25497 1.000 56.47036 102 THR A C 1
ATOM 816 O O . THR A 1 122 ? -19.94304 5.68678 -15.25121 1.000 51.03757 102 THR A O 1
ATOM 820 N N . PRO A 1 123 ? -19.56714 4.46630 -17.10023 1.000 55.51362 103 PRO A N 1
ATOM 821 C CA . PRO A 1 123 ? -20.64871 3.52625 -16.76561 1.000 54.11400 103 PRO A CA 1
ATOM 822 C C . PRO A 1 123 ? -20.52194 2.93154 -15.38264 1.000 60.82812 103 PRO A C 1
ATOM 823 O O . PRO A 1 123 ? -21.54188 2.69901 -14.71780 1.000 58.53616 103 PRO A O 1
ATOM 827 N N . GLU A 1 124 ? -19.29515 2.69821 -14.91457 1.000 62.48999 104 GLU A N 1
ATOM 828 C CA . GLU A 1 124 ? -19.10227 2.03731 -13.62840 1.000 63.98695 104 GLU A CA 1
ATOM 829 C C . GLU A 1 124 ? -19.17137 3.01295 -12.45678 1.000 60.11035 104 GLU A C 1
ATOM 830 O O . GLU A 1 124 ? -19.64384 2.63722 -11.37342 1.000 54.81077 104 GLU A O 1
ATOM 836 N N . GLU A 1 125 ? -18.71302 4.25650 -12.64651 1.000 54.57771 105 GLU A N 1
ATOM 837 C CA . GLU A 1 125 ? -18.97560 5.29325 -11.65084 1.000 57.93452 105 GLU A CA 1
ATOM 838 C C . GLU A 1 125 ? -20.47773 5.47546 -11.43375 1.000 56.78329 105 GLU A C 1
ATOM 839 O O . GLU A 1 125 ? -20.93924 5.60029 -10.29274 1.000 58.93765 105 GLU A O 1
ATOM 845 N N . LEU A 1 126 ? -21.25671 5.48434 -12.52040 1.000 58.54302 106 LEU A N 1
ATOM 846 C CA . LEU A 1 126 ? -22.70426 5.64424 -12.40430 1.000 48.49850 106 LEU A CA 1
ATOM 847 C C . LEU A 1 126 ? -23.33007 4.48609 -11.63488 1.000 54.98540 106 LEU A C 1
ATOM 848 O O . LEU A 1 126 ? -24.10282 4.69920 -10.69261 1.000 48.03416 106 LEU A O 1
ATOM 853 N N . GLU A 1 127 ? -23.01579 3.24695 -12.02749 1.000 53.27207 107 GLU A N 1
ATOM 854 C CA . GLU A 1 127 ? -23.61726 2.09861 -11.36056 1.000 55.55220 107 GLU A CA 1
ATOM 855 C C . GLU A 1 127 ? -23.14160 1.96201 -9.92325 1.000 55.36218 107 GLU A C 1
ATOM 856 O O . GLU A 1 127 ? -23.85300 1.37740 -9.10546 1.000 55.08449 107 GLU A O 1
ATOM 862 N N . ALA A 1 128 ? -21.97028 2.49897 -9.59316 1.000 55.86902 108 ALA A N 1
ATOM 863 C CA . ALA A 1 128 ? -21.45491 2.43166 -8.23284 1.000 58.03856 108 ALA A CA 1
ATOM 864 C C . ALA A 1 128 ? -21.94961 3.56875 -7.34579 1.000 56.64160 108 ALA A C 1
ATOM 865 O O . ALA A 1 128 ? -21.78984 3.49282 -6.12530 1.000 47.87712 108 ALA A O 1
ATOM 867 N N . HIS A 1 129 ? -22.54736 4.60865 -7.91936 1.000 53.23387 109 HIS A N 1
ATOM 868 C CA . HIS A 1 129 ? -22.93881 5.77184 -7.13511 1.000 51.68752 109 HIS A CA 1
ATOM 869 C C . HIS A 1 129 ? -23.99487 5.40136 -6.09442 1.000 54.44581 109 HIS A C 1
ATOM 870 O O . HIS A 1 129 ? -24.92596 4.64359 -6.37415 1.000 53.55371 109 HIS A O 1
ATOM 877 N N . GLU A 1 130 ? -23.83584 5.92382 -4.87556 1.000 48.32347 110 GLU A N 1
ATOM 878 C CA . GLU A 1 130 ? -24.82616 5.71367 -3.82571 1.000 49.73372 110 GLU A CA 1
ATOM 879 C C . GLU A 1 130 ? -25.75320 6.91324 -3.75353 1.000 48.09478 110 GLU A C 1
ATOM 880 O O . GLU A 1 130 ? -25.28816 8.01713 -3.43436 1.000 44.09655 110 GLU A O 1
ATOM 886 N N . PRO A 1 131 ? -27.04880 6.75579 -4.02702 1.000 50.97609 111 PRO A N 1
ATOM 887 C CA . PRO A 1 131 ? -27.95296 7.91387 -4.01410 1.000 43.45932 111 PRO A CA 1
ATOM 888 C C . PRO A 1 131 ? -27.93048 8.62241 -2.66894 1.000 40.57490 111 PRO A C 1
ATOM 889 O O . PRO A 1 131 ? -27.96782 7.98252 -1.61872 1.000 42.93624 111 PRO A O 1
ATOM 893 N N . SER A 1 132 ? -27.88711 9.95609 -2.71211 1.000 38.79854 112 SER A N 1
ATOM 894 C CA . SER A 1 132 ? -27.90541 10.75164 -1.49129 1.000 39.61375 112 SER A CA 1
ATOM 895 C C . SER A 1 132 ? -29.20656 10.53589 -0.71436 1.000 45.14313 112 SER A C 1
ATOM 896 O O . SER A 1 132 ? -30.18112 9.96233 -1.20942 1.000 39.16743 112 SER A O 1
ATOM 899 N N . GLU A 1 133 ? -29.20827 11.01419 0.53082 1.000 40.48379 113 GLU A N 1
ATOM 900 C CA . GLU A 1 133 ? -30.42390 10.98143 1.33606 1.000 40.41064 113 GLU A CA 1
ATOM 901 C C . GLU A 1 133 ? -31.50113 11.87508 0.72837 1.000 36.37302 113 GLU A C 1
ATOM 902 O O . GLU A 1 133 ? -32.69174 11.55420 0.79579 1.000 35.78775 113 GLU A O 1
ATOM 908 N N . ALA A 1 134 ? -31.09716 13.00777 0.14144 1.000 40.18640 114 ALA A N 1
ATOM 909 C CA . ALA A 1 134 ? -32.05711 13.91200 -0.49261 1.000 42.61510 114 ALA A CA 1
ATOM 910 C C . ALA A 1 134 ? -32.73377 13.25731 -1.69318 1.000 36.61614 114 ALA A C 1
ATOM 911 O O . ALA A 1 134 ? -33.94706 13.40781 -1.88832 1.000 33.73690 114 ALA A O 1
ATOM 913 N N . ALA A 1 135 ? -31.95927 12.54544 -2.51463 1.000 34.20836 115 ALA A N 1
ATOM 914 C CA . ALA A 1 135 ? -32.52687 11.82523 -3.65064 1.000 37.14992 115 ALA A CA 1
ATOM 915 C C . ALA A 1 135 ? -33.51964 10.77015 -3.18646 1.000 37.99693 115 ALA A C 1
ATOM 916 O O . ALA A 1 135 ? -34.63181 10.66291 -3.72291 1.000 33.58509 115 ALA A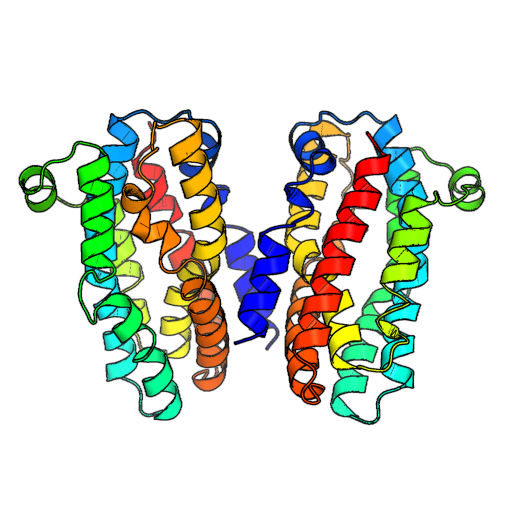 O 1
ATOM 918 N N . LYS A 1 136 ? -33.13607 9.98630 -2.17588 1.000 36.03461 116 LYS A N 1
ATOM 919 C CA . LYS A 1 136 ? -34.02254 8.94686 -1.65254 1.000 36.58636 116 LYS A CA 1
ATOM 920 C C . LYS A 1 136 ? -35.31125 9.53618 -1.07708 1.000 36.75664 116 LYS A C 1
ATOM 921 O O . LYS A 1 136 ? -36.39645 8.98432 -1.27958 1.000 34.04199 116 LYS A O 1
ATOM 927 N N . ALA A 1 137 ? -35.21240 10.63901 -0.33403 1.000 34.48119 117 ALA A N 1
ATOM 928 C CA . ALA A 1 137 ? -36.41582 11.26773 0.20773 1.000 37.02315 117 ALA A CA 1
ATOM 929 C C . ALA A 1 137 ? -37.34869 11.74156 -0.90699 1.000 32.47109 117 ALA A C 1
ATOM 930 O O . ALA A 1 137 ? -38.57868 11.62945 -0.79960 1.000 31.02622 117 ALA A O 1
ATOM 932 N N . LYS A 1 138 ? -36.77816 12.28409 -1.97766 1.000 34.14026 118 LYS A N 1
ATOM 933 C CA . LYS A 1 138 ? -37.57598 12.72763 -3.11784 1.000 33.85132 118 LYS A CA 1
ATOM 934 C C . LYS A 1 138 ? -38.31756 11.55968 -3.75354 1.000 30.12750 118 LYS A C 1
ATOM 935 O O . LYS A 1 138 ? -39.53151 11.62645 -3.97036 1.000 35.03918 118 LYS A O 1
ATOM 941 N N . VAL A 1 139 ? -37.59633 10.47591 -4.06357 1.000 34.56345 119 VAL A N 1
ATOM 942 C CA . VAL A 1 139 ? -38.23580 9.29879 -4.64545 1.000 28.85920 119 VAL A CA 1
ATOM 943 C C . VAL A 1 139 ? -39.30768 8.76011 -3.70714 1.000 33.61236 119 VAL A C 1
ATOM 944 O O . VAL A 1 139 ? -40.40047 8.38319 -4.14710 1.000 30.84464 119 VAL A O 1
ATOM 948 N N . ALA A 1 140 ? -39.02735 8.73750 -2.39593 1.000 32.06731 120 ALA A N 1
ATOM 949 C CA . ALA A 1 140 ? -40.01729 8.22895 -1.44271 1.000 35.16698 120 ALA A CA 1
ATOM 950 C C . ALA A 1 140 ? -41.27085 9.09839 -1.42049 1.000 33.34681 120 ALA A C 1
ATOM 951 O O . ALA A 1 140 ? -42.38617 8.59358 -1.22776 1.000 32.32908 120 ALA A O 1
ATOM 953 N N . THR A 1 141 ? -41.10687 10.41363 -1.57930 1.000 34.30738 121 THR A N 1
ATOM 954 C CA . THR A 1 141 ? -42.27173 11.29297 -1.64345 1.000 32.76090 121 THR A CA 1
ATOM 955 C C . THR A 1 141 ? -43.15918 10.93247 -2.82829 1.000 31.63070 121 THR A C 1
ATOM 956 O O . THR A 1 141 ? -44.38361 10.81649 -2.69380 1.000 33.73994 121 THR A O 1
ATOM 960 N N . PHE A 1 142 ? -42.55419 10.74676 -4.00586 1.000 28.80044 122 PHE A N 1
ATOM 961 C CA . PHE A 1 142 ? -43.32783 10.34507 -5.17608 1.000 31.44532 122 PHE A CA 1
ATOM 962 C C . PHE A 1 142 ? -44.03611 9.01100 -4.94036 1.000 31.97878 122 PHE A C 1
ATOM 963 O O . PHE A 1 142 ? -45.23287 8.87515 -5.20735 1.000 32.17281 122 PHE A O 1
ATOM 971 N N A MET A 1 143 ? -43.30989 8.00689 -4.43879 0.636 31.57393 123 MET A N 1
ATOM 972 N N B MET A 1 143 ? -43.30147 8.01163 -4.44180 0.364 31.57613 123 MET A N 1
ATOM 973 C CA A MET A 1 143 ? -43.91779 6.68439 -4.30595 0.636 33.08512 123 MET A CA 1
ATOM 974 C CA B MET A 1 143 ? -43.87529 6.67833 -4.27598 0.364 33.07477 123 MET A CA 1
ATOM 975 C C A MET A 1 143 ? -45.02350 6.68964 -3.25642 0.636 34.01941 123 MET A C 1
ATOM 976 C C B MET A 1 143 ? -45.00141 6.68222 -3.25004 0.364 34.80996 123 MET A C 1
ATOM 977 O O A MET A 1 143 ? -46.05000 6.01542 -3.42381 0.636 29.85633 123 MET A O 1
ATOM 978 O O B MET A 1 143 ? -46.01659 5.99570 -3.42880 0.364 29.29749 123 MET A O 1
ATOM 987 N N . ARG A 1 144 ? -44.84151 7.45817 -2.17488 1.000 29.43472 124 ARG A N 1
ATOM 988 C CA . ARG A 1 144 ? -45.88434 7.55821 -1.15727 1.000 32.68439 124 ARG A CA 1
ATOM 989 C C . ARG A 1 144 ? -47.21479 7.99565 -1.76436 1.000 29.16084 124 ARG A C 1
ATOM 990 O O . ARG A 1 144 ? -48.26580 7.41386 -1.47343 1.000 28.87508 124 ARG A O 1
ATOM 998 N N . TRP A 1 145 ? -47.18617 9.01683 -2.62380 1.000 31.10257 125 TRP A N 1
ATOM 999 C CA . TRP A 1 145 ? -48.42186 9.47482 -3.26585 1.000 26.22506 125 TRP A CA 1
ATOM 1000 C C . TRP A 1 145 ? -48.91872 8.47508 -4.29844 1.000 29.28306 125 TRP A C 1
ATOM 1001 O O . TRP A 1 145 ? -50.12660 8.20167 -4.37225 1.000 28.47704 125 TRP A O 1
ATOM 1012 N N . CYS A 1 146 ? -48.00356 7.88518 -5.08298 1.000 25.28340 126 CYS A N 1
ATOM 1013 C CA . CYS A 1 146 ? -48.44786 6.99860 -6.16078 1.000 32.38977 126 CYS A CA 1
ATOM 1014 C C . CYS A 1 146 ? -49.02736 5.68055 -5.63754 1.000 31.14245 126 CYS A C 1
ATOM 1015 O O . CYS A 1 146 ? -49.88900 5.07914 -6.29644 1.000 31.34661 126 CYS A O 1
ATOM 1018 N N . THR A 1 147 ? -48.58860 5.21683 -4.46719 1.000 31.39544 127 THR A N 1
ATOM 1019 C CA . THR A 1 147 ? -49.16374 4.02658 -3.83652 1.000 32.05400 127 THR A CA 1
ATOM 1020 C C . THR A 1 147 ? -50.21091 4.34593 -2.77152 1.000 36.89879 127 THR A C 1
ATOM 1021 O O . THR A 1 147 ? -50.70208 3.41620 -2.11873 1.000 35.93517 127 THR A O 1
ATOM 1025 N N . GLY A 1 148 ? -50.55919 5.62005 -2.57404 1.000 34.54631 128 GLY A N 1
ATOM 1026 C CA . GLY A 1 148 ? -51.47379 6.02333 -1.51701 1.000 35.82040 128 GLY A CA 1
ATOM 1027 C C . GLY A 1 148 ? -52.92240 5.73151 -1.86324 1.000 38.21419 128 GLY A C 1
ATOM 1028 O O . GLY A 1 148 ? -53.23767 5.07682 -2.85430 1.000 37.28736 128 GLY A O 1
ATOM 1029 N N . ASP A 1 149 ? -53.82498 6.24202 -1.02890 1.000 38.55813 129 ASP A N 1
ATOM 1030 C CA . ASP A 1 149 ? -55.23210 5.90003 -1.18513 1.000 39.04905 129 ASP A CA 1
ATOM 1031 C C . ASP A 1 149 ? -55.99106 6.83142 -2.13122 1.000 41.73020 129 ASP A C 1
ATOM 1032 O O . ASP A 1 149 ? -57.20324 6.66116 -2.29812 1.000 46.32257 129 ASP A O 1
ATOM 1037 N N . SER A 1 150 ? -55.32201 7.78094 -2.78187 1.000 36.01961 130 SER A N 1
ATOM 1038 C CA . SER A 1 150 ? -55.97579 8.68440 -3.73258 1.000 36.90755 130 SER A CA 1
ATOM 1039 C C . SER A 1 150 ? -55.27115 8.58353 -5.08040 1.000 36.37160 130 SER A C 1
ATOM 1040 O O . SER A 1 150 ? -54.09809 8.95849 -5.19582 1.000 29.96053 130 SER A O 1
ATOM 1043 N N . LEU A 1 151 ? -55.99036 8.09860 -6.09846 1.000 31.89501 131 LEU A N 1
ATOM 1044 C CA . LEU A 1 151 ? -55.44060 8.07829 -7.45335 1.000 36.94333 131 LEU A CA 1
ATOM 1045 C C . LEU A 1 151 ? -55.17569 9.49509 -7.95424 1.000 33.25635 131 LEU A C 1
ATOM 1046 O O . LEU A 1 151 ? -54.09619 9.78368 -8.48153 1.000 31.19835 131 LEU A O 1
ATOM 1051 N N . ALA A 1 152 ? -56.14636 10.39956 -7.76447 1.000 29.89762 132 ALA A N 1
ATOM 1052 C CA . ALA A 1 152 ? -55.98979 11.78138 -8.20826 1.000 30.68860 132 ALA A CA 1
ATOM 1053 C C . ALA A 1 152 ? -54.75631 12.42646 -7.60118 1.000 27.79145 132 ALA A C 1
ATOM 1054 O O . ALA A 1 152 ? -54.00537 13.12031 -8.29981 1.000 29.98124 132 ALA A O 1
ATOM 1056 N N . ALA A 1 153 ? -54.52425 12.19794 -6.30156 1.000 28.25252 133 ALA A N 1
ATOM 1057 C CA . ALA A 1 153 ? -53.35907 12.77269 -5.63331 1.000 32.66184 133 ALA A CA 1
ATOM 1058 C C . ALA A 1 153 ? -52.06593 12.14099 -6.11417 1.000 33.06861 133 ALA A C 1
ATOM 1059 O O . ALA A 1 153 ? -51.02353 12.80826 -6.14099 1.000 29.05395 133 ALA A O 1
ATOM 1061 N N . GLY A 1 154 ? -52.10667 10.85534 -6.47454 1.000 31.42148 134 GLY A N 1
ATOM 1062 C CA . GLY A 1 154 ? -50.96610 10.25123 -7.14564 1.000 26.93633 134 GLY A CA 1
ATOM 1063 C C . GLY A 1 154 ? -50.63384 10.94010 -8.45679 1.000 28.77578 134 GLY A C 1
ATOM 1064 O O . GLY A 1 154 ? -49.48397 11.30867 -8.71019 1.000 29.49752 134 GLY A O 1
ATOM 1065 N N . VAL A 1 155 ? -51.63656 11.14124 -9.30595 1.000 25.11113 135 VAL A N 1
ATOM 1066 C CA . VAL A 1 155 ? -51.37053 11.82531 -10.57045 1.000 27.58373 135 VAL A CA 1
ATOM 1067 C C . VAL A 1 155 ? -50.91212 13.25137 -10.31248 1.000 27.05293 135 VAL A C 1
ATOM 1068 O O . VAL A 1 155 ? -50.02651 13.76151 -11.01027 1.000 27.89320 135 VAL A O 1
ATOM 1072 N N . ALA A 1 156 ? -51.48669 13.91079 -9.29567 1.000 25.96135 136 ALA A N 1
ATOM 1073 C CA . ALA A 1 156 ? -51.08531 15.28971 -8.98629 1.000 26.78539 136 ALA A CA 1
ATOM 1074 C C . ALA A 1 156 ? -49.61394 15.37338 -8.59097 1.000 29.32592 136 ALA A C 1
ATOM 1075 O O . ALA A 1 156 ? -48.93240 16.36765 -8.88940 1.000 26.56320 136 ALA A O 1
ATOM 1077 N N . ALA A 1 157 ? -49.12200 14.36600 -7.86721 1.000 28.14417 137 ALA A N 1
ATOM 1078 C CA . ALA A 1 157 ? -47.70383 14.32474 -7.53666 1.000 27.80014 137 ALA A CA 1
ATOM 1079 C C . ALA A 1 157 ? -46.85807 14.28883 -8.80194 1.000 26.39918 137 ALA A C 1
ATOM 1080 O O . ALA A 1 157 ? -45.86448 15.01548 -8.91805 1.000 30.04074 137 ALA A O 1
ATOM 1082 N N . LEU A 1 158 ? -47.21303 13.41366 -9.75085 1.000 27.08492 138 LEU A N 1
ATOM 1083 C CA . LEU A 1 158 ? -46.46785 13.35863 -11.00853 1.000 30.97908 138 LEU A CA 1
ATOM 1084 C C . LEU A 1 158 ? -46.62154 14.65463 -11.79731 1.000 30.22840 138 LEU A C 1
ATOM 1085 O O . LEU A 1 158 ? -45.63887 15.17966 -12.33452 1.000 29.05129 138 LEU A O 1
ATOM 1090 N N . TYR A 1 159 ? -47.84426 15.19523 -11.85781 1.000 25.92154 139 TYR A N 1
ATOM 1091 C CA . TYR A 1 159 ? -48.06988 16.44511 -12.59440 1.000 28.95801 139 TYR A CA 1
ATOM 1092 C C . TYR A 1 159 ? -47.22999 17.58138 -12.02802 1.000 29.75757 139 TYR A C 1
ATOM 1093 O O . TYR A 1 159 ? -46.72099 18.42255 -12.77842 1.000 29.01787 139 TYR A O 1
ATOM 1102 N N . SER A 1 160 ? -47.06909 17.62367 -10.69999 1.000 30.15541 140 SER A N 1
ATOM 1103 C CA . SER A 1 160 ? -46.31164 18.71086 -10.09243 1.000 29.66265 140 SER A CA 1
ATOM 1104 C C . SER A 1 160 ? -44.84959 18.69571 -10.51324 1.000 29.53163 140 SER A C 1
ATOM 1105 O O . SER A 1 160 ? -44.16432 19.71645 -10.36982 1.000 31.79874 140 SER A O 1
ATOM 1108 N N . TYR A 1 161 ? -44.36368 17.56347 -11.02498 1.000 28.63619 141 TYR A N 1
ATOM 1109 C CA . TYR A 1 161 ? -43.03100 17.44556 -11.61854 1.000 28.99167 141 TYR A CA 1
ATOM 1110 C C . TYR A 1 161 ? -43.07636 17.62851 -13.13164 1.000 31.53916 141 TYR A C 1
ATOM 1111 O O . TYR A 1 161 ? -42.43521 18.53429 -13.67499 1.000 31.57256 141 TYR A O 1
ATOM 1120 N N . GLU A 1 162 ? -43.86474 16.79959 -13.82449 1.000 25.59753 142 GLU A N 1
ATOM 1121 C CA . GLU A 1 162 ? -43.80874 16.80818 -15.27691 1.000 31.34380 142 GLU A CA 1
ATOM 1122 C C . GLU A 1 162 ? -44.24748 18.14488 -15.85868 1.000 28.97922 142 GLU A C 1
ATOM 1123 O O . GLU A 1 162 ? -43.71253 18.56099 -16.88390 1.000 28.45408 142 GLU A O 1
ATOM 1129 N N . SER A 1 163 ? -45.18864 18.84869 -15.22038 1.000 29.94677 143 SER A N 1
ATOM 1130 C CA . SER A 1 163 ? -45.64359 20.10623 -15.80449 1.000 27.42574 143 SER A CA 1
ATOM 1131 C C . SER A 1 163 ? -44.52690 21.14208 -15.84258 1.000 32.94373 143 SER A C 1
ATOM 1132 O O . SER A 1 163 ? -44.62468 22.11740 -16.59721 1.000 30.51084 143 SER A O 1
ATOM 1135 N N . GLN A 1 164 ? -43.46322 20.94023 -15.05304 1.000 31.98603 144 GLN A N 1
ATOM 1136 C CA . GLN A 1 164 ? -42.30253 21.82951 -15.05221 1.000 34.57948 144 GLN A CA 1
ATOM 1137 C C . GLN A 1 164 ? -41.28292 21.48282 -16.12668 1.000 31.80302 144 GLN A C 1
ATOM 1138 O O . GLN A 1 164 ? -40.44158 22.31800 -16.45716 1.000 34.64059 144 GLN A O 1
ATOM 1144 N N . ILE A 1 165 ? -41.31910 20.26596 -16.65330 1.000 33.71939 145 ILE A N 1
ATOM 1145 C CA . ILE A 1 165 ? -40.20750 19.71410 -17.42419 1.000 31.26578 145 ILE A CA 1
ATOM 1146 C C . ILE A 1 165 ? -40.01041 20.42104 -18.76270 1.000 37.61377 145 ILE A C 1
ATOM 1147 O O . ILE A 1 165 ? -38.85806 20.69118 -19.12940 1.000 34.88633 145 ILE A O 1
ATOM 1152 N N . PRO A 1 166 ? -41.06285 20.71646 -19.53991 1.000 33.70880 146 PRO A N 1
ATOM 1153 C CA . PRO A 1 166 ? -40.82041 21.39238 -20.83284 1.000 37.50509 146 PRO A CA 1
ATOM 1154 C C . PRO A 1 166 ? -39.98985 22.66566 -20.70636 1.000 41.48772 146 PRO A C 1
ATOM 1155 O O . PRO A 1 166 ? -39.00627 22.84512 -21.43663 1.000 42.54561 146 PRO A O 1
ATOM 1159 N N . ARG A 1 167 ? -40.34202 23.53951 -19.76488 1.000 33.21374 147 ARG A N 1
ATOM 1160 C CA . ARG A 1 167 ? -39.57086 24.75880 -19.55800 1.000 38.78271 147 ARG A CA 1
ATOM 1161 C C . ARG A 1 167 ? -38.15539 24.45052 -19.08203 1.000 46.96900 147 ARG A C 1
ATOM 1162 O O . ARG A 1 167 ? -37.18573 25.05061 -19.55943 1.000 44.13844 147 ARG A O 1
ATOM 1170 N N . ILE A 1 168 ? -38.01563 23.51991 -18.13688 1.000 42.72647 148 ILE A N 1
ATOM 1171 C CA . ILE A 1 168 ? -36.69109 23.18189 -17.61700 1.000 40.41547 148 ILE A CA 1
ATOM 1172 C C . ILE A 1 168 ? -35.80138 22.64634 -18.72977 1.000 42.94624 148 ILE A C 1
ATOM 1173 O O . ILE A 1 168 ? -34.62764 23.02533 -18.84823 1.000 43.41863 148 ILE A O 1
ATOM 1178 N N . ALA A 1 169 ? -36.34161 21.73681 -19.54751 1.000 40.08721 149 ALA A N 1
ATOM 1179 C CA . ALA A 1 169 ? -35.54221 21.13010 -20.60600 1.000 44.95466 149 ALA A CA 1
ATOM 1180 C C . ALA A 1 169 ? -34.99214 22.19457 -21.55055 1.000 44.01507 149 ALA A C 1
ATOM 1181 O O . ALA A 1 169 ? -33.82750 22.13488 -21.96015 1.000 42.32998 149 ALA A O 1
ATOM 1183 N N . ARG A 1 170 ? -35.81416 23.19079 -21.87771 1.000 45.19765 150 ARG A N 1
ATOM 1184 C CA . ARG A 1 170 ? -35.39110 24.27030 -22.76293 1.000 42.24801 150 ARG A CA 1
ATOM 1185 C C . ARG A 1 170 ? -34.22295 25.04116 -22.16281 1.000 49.20707 150 ARG A C 1
ATOM 1186 O O . ARG A 1 170 ? -33.21183 25.28364 -22.83180 1.000 45.99921 150 ARG A O 1
ATOM 1194 N N . GLU A 1 171 ? -34.34519 25.42677 -20.89006 1.000 42.58970 151 GLU A N 1
ATOM 1195 C CA . GLU A 1 171 ? -33.27947 26.16671 -20.22822 1.000 37.70323 151 GLU A CA 1
ATOM 1196 C C . GLU A 1 171 ? -32.03494 25.30479 -20.06377 1.000 48.89614 151 GLU A C 1
ATOM 1197 O O . GLU A 1 171 ? -30.90875 25.78145 -20.26055 1.000 45.20537 151 GLU A O 1
ATOM 1203 N N . LYS A 1 172 ? -32.21129 24.02716 -19.72066 1.000 40.96062 152 LYS A N 1
ATOM 1204 C CA . LYS A 1 172 ? -31.04160 23.17992 -19.52294 1.000 47.73725 152 LYS A CA 1
ATOM 1205 C C . LYS A 1 172 ? -30.28494 22.98296 -20.82887 1.000 50.08867 152 LYS A C 1
ATOM 1206 O O . LYS A 1 172 ? -29.04719 22.97520 -20.83895 1.000 49.48874 152 LYS A O 1
ATOM 1212 N N . ILE A 1 173 ? -31.01357 22.84183 -21.93997 1.000 45.96959 153 ILE A N 1
ATOM 1213 C CA . ILE A 1 173 ? -30.37378 22.67833 -23.24135 1.000 45.13293 153 ILE A CA 1
ATOM 1214 C C . ILE A 1 173 ? -29.55599 23.92004 -23.57599 1.000 50.32578 153 ILE A C 1
ATOM 1215 O O . ILE A 1 173 ? -28.42553 23.82646 -24.06954 1.000 51.11494 153 ILE A O 1
ATOM 1220 N N . ARG A 1 174 ? -30.09906 25.10063 -23.27180 1.000 47.52140 154 ARG A N 1
ATOM 1221 C CA . ARG A 1 174 ? -29.39503 26.34240 -23.57327 1.000 53.79913 154 ARG A CA 1
ATOM 1222 C C . ARG A 1 174 ? -28.10073 26.45208 -22.77241 1.000 54.69123 154 ARG A C 1
ATOM 1223 O O . ARG A 1 174 ? -27.03894 26.75073 -23.32780 1.000 57.78395 154 ARG A O 1
ATOM 1231 N N . GLY A 1 175 ? -28.16306 26.19948 -21.46715 1.000 49.71709 155 GLY A N 1
ATOM 1232 C CA . GLY A 1 175 ? -26.94945 26.24679 -20.66626 1.000 50.57097 155 GLY A CA 1
ATOM 1233 C C . GLY A 1 175 ? -25.90322 25.25311 -21.13689 1.000 58.36354 155 GLY A C 1
ATOM 1234 O O . GLY A 1 175 ? -24.70452 25.55354 -21.14792 1.000 58.12276 155 GLY A O 1
ATOM 1235 N N . LEU A 1 176 ? -26.34599 24.06371 -21.55424 1.000 45.92424 156 LEU A N 1
ATOM 1236 C CA . LEU A 1 176 ? -25.41407 23.01093 -21.94015 1.000 52.79722 156 LEU A CA 1
ATOM 1237 C C . LEU A 1 176 ? -24.61995 23.39880 -23.17886 1.000 52.48874 156 LEU A C 1
ATOM 1238 O O . LEU A 1 176 ? -23.42861 23.09156 -23.27996 1.000 56.49642 156 LEU A O 1
ATOM 1243 N N . THR A 1 177 ? -25.26609 24.04687 -24.14436 1.000 50.77804 157 THR A N 1
ATOM 1244 C CA . THR A 1 177 ? -24.54192 24.43270 -25.34676 1.000 61.55448 157 THR A CA 1
ATOM 1245 C C . THR A 1 177 ? -23.80070 25.75296 -25.16501 1.000 58.84713 157 THR A C 1
ATOM 1246 O O . THR A 1 177 ? -22.70507 25.91894 -25.71086 1.000 61.17646 157 THR A O 1
ATOM 1250 N N . GLU A 1 178 ? -24.35901 26.68111 -24.38067 1.000 58.53626 158 GLU A N 1
ATOM 1251 C CA . GLU A 1 178 ? -23.75830 28.00309 -24.22037 1.000 60.30285 158 GLU A CA 1
ATOM 1252 C C . GLU A 1 178 ? -22.55070 27.98625 -23.28408 1.000 60.30771 158 GLU A C 1
ATOM 1253 O O . GLU A 1 178 ? -21.56421 28.68287 -23.53769 1.000 59.61734 158 GLU A O 1
ATOM 1259 N N . TYR A 1 179 ? -22.59369 27.21282 -22.20465 1.000 55.32586 159 TYR A N 1
ATOM 1260 C CA . TYR A 1 179 ? -21.56068 27.31690 -21.17986 1.000 57.64939 159 TYR A CA 1
ATOM 1261 C C . TYR A 1 179 ? -20.80594 26.03000 -20.89673 1.000 55.85573 159 TYR A C 1
ATOM 1262 O O . TYR A 1 179 ? -19.66058 26.09988 -20.44909 1.000 56.94614 159 TYR A O 1
ATOM 1271 N N . PHE A 1 180 ? -21.41342 24.86330 -21.09877 1.000 53.56225 160 PHE A N 1
ATOM 1272 C CA . PHE A 1 180 ? -20.81998 23.61483 -20.64068 1.000 56.85884 160 PHE A CA 1
ATOM 1273 C C . PHE A 1 180 ? -20.30292 22.75759 -21.78900 1.000 48.44892 160 PHE A C 1
ATOM 1274 O O . PHE A 1 180 ? -20.04705 21.56475 -21.59602 1.000 49.96360 160 PHE A O 1
ATOM 1282 N N . GLY A 1 181 ? -20.16670 23.32981 -22.97951 1.000 55.24435 161 GLY A N 1
ATOM 1283 C CA . GLY A 1 181 ? -19.43875 22.68949 -24.06403 1.000 61.87215 161 GLY A CA 1
ATOM 1284 C C . GLY A 1 181 ? -20.12270 21.52219 -24.74224 1.000 71.75972 161 GLY A C 1
ATOM 1285 O O . GLY A 1 181 ? -19.44985 20.55103 -25.12205 1.000 66.13933 161 GLY A O 1
ATOM 1286 N N . PHE A 1 182 ? -21.44029 21.59595 -24.92664 1.000 67.07230 162 PHE A N 1
ATOM 1287 C CA . PHE A 1 182 ? -22.20836 20.51106 -25.53416 1.000 59.64214 162 PHE A CA 1
ATOM 1288 C C . PHE A 1 182 ? -22.50701 20.87646 -26.98351 1.000 61.59435 162 PHE A C 1
ATOM 1289 O O . PHE A 1 182 ? -23.46287 21.60175 -27.26834 1.000 63.23992 162 PHE A O 1
ATOM 1297 N N . SER A 1 183 ? -21.69299 20.36464 -27.90508 1.000 69.12869 163 SER A N 1
ATOM 1298 C CA . SER A 1 183 ? -21.92418 20.58660 -29.32743 1.000 60.86339 163 SER A CA 1
ATOM 1299 C C . SER A 1 183 ? -22.65903 19.42068 -29.97603 1.000 67.33106 163 SER A C 1
ATOM 1300 O O . SER A 1 183 ? -23.60376 19.63677 -30.73726 1.000 73.89454 163 SER A O 1
ATOM 1303 N N . ASN A 1 184 ? -22.25817 18.18453 -29.67369 1.000 64.57198 164 ASN A N 1
ATOM 1304 C CA . ASN A 1 184 ? -22.92483 17.01271 -30.22301 1.000 65.86632 164 ASN A CA 1
ATOM 1305 C C . ASN A 1 184 ? -24.34868 16.95790 -29.68620 1.000 73.12488 164 ASN A C 1
ATOM 1306 O O . ASN A 1 184 ? -24.56105 16.66814 -28.50290 1.000 69.01946 164 ASN A O 1
ATOM 1311 N N . PRO A 1 185 ? -25.35047 17.22264 -30.52528 1.000 73.20265 165 PRO A N 1
ATOM 1312 C CA . PRO A 1 185 ? -26.72581 17.30845 -30.01305 1.000 73.71154 165 PRO A CA 1
ATOM 1313 C C . PRO A 1 185 ? -27.29601 15.97099 -29.58682 1.000 66.60248 165 PRO A C 1
ATOM 1314 O O . PRO A 1 185 ? -28.27333 15.95059 -28.82827 1.000 70.59959 165 PRO A O 1
ATOM 1318 N N . GLU A 1 186 ? -26.72425 14.85561 -30.04204 1.000 67.13020 166 GLU A N 1
ATOM 1319 C CA . GLU A 1 186 ? -27.14423 13.55550 -29.53835 1.000 64.54502 166 GLU A CA 1
ATOM 1320 C C . GLU A 1 186 ? -26.77392 13.36082 -28.07841 1.000 61.90509 166 GLU A C 1
ATOM 1321 O O . GLU A 1 186 ? -27.25961 12.41255 -27.45489 1.000 64.69160 166 GLU A O 1
ATOM 1323 N N . ASP A 1 187 ? -25.93744 14.23912 -27.52053 1.000 61.31394 167 ASP A N 1
ATOM 1324 C CA . ASP A 1 187 ? -25.49169 14.09948 -26.14184 1.000 55.64456 167 ASP A CA 1
ATOM 1325 C C . ASP A 1 187 ? -26.51662 14.60308 -25.13129 1.000 57.31809 167 ASP A C 1
ATOM 1326 O O . ASP A 1 187 ? -26.44145 14.22225 -23.95841 1.000 54.17600 167 ASP A O 1
ATOM 1331 N N . TYR A 1 188 ? -27.45948 15.45323 -25.54516 1.000 51.87328 168 TYR A N 1
ATOM 1332 C CA . TYR A 1 188 ? -28.57819 15.84355 -24.69438 1.000 51.09143 168 TYR A CA 1
ATOM 1333 C C . TYR A 1 188 ? -29.91337 15.38184 -25.28240 1.000 52.21746 168 TYR A C 1
ATOM 1334 O O . TYR A 1 188 ? -30.94381 16.03671 -25.09821 1.000 44.93516 168 TYR A O 1
ATOM 1343 N N . ALA A 1 189 ? -29.90513 14.22433 -25.96185 1.000 42.89928 169 ALA A N 1
ATOM 1344 C CA . ALA A 1 189 ? -31.12050 13.69033 -26.57431 1.000 46.01718 169 ALA A CA 1
ATOM 1345 C C . ALA A 1 189 ? -32.24429 13.51236 -25.55486 1.000 45.86217 169 ALA A C 1
ATOM 1346 O O . ALA A 1 189 ? -33.42157 13.64963 -25.90394 1.000 39.84934 169 ALA A O 1
ATOM 1348 N N . TYR A 1 190 ? -31.90021 13.19100 -24.30275 1.000 38.53336 170 TYR A N 1
ATOM 1349 C CA . TYR A 1 190 ? -32.90926 13.07101 -23.24525 1.000 45.44156 170 TYR A CA 1
ATOM 1350 C C . TYR A 1 190 ? -33.80298 14.30558 -23.17479 1.000 43.39796 170 TYR A C 1
ATOM 1351 O O . TYR A 1 190 ? -35.03092 14.19295 -23.06336 1.000 40.07688 170 TYR A O 1
ATOM 1360 N N . PHE A 1 191 ? -33.20000 15.49395 -23.21886 1.000 43.66298 171 PHE A N 1
ATOM 1361 C CA . PHE A 1 191 ? -33.95061 16.73622 -23.13197 1.000 43.44076 171 PHE A CA 1
ATOM 1362 C C . PHE A 1 191 ? -34.60511 17.13225 -24.44618 1.000 53.57178 171 PHE A C 1
ATOM 1363 O O . PHE A 1 191 ? -35.45947 18.02671 -24.44502 1.000 56.26314 171 PHE A O 1
ATOM 1371 N N . THR A 1 192 ? -34.25445 16.47024 -25.55031 1.000 50.83441 172 THR A N 1
ATOM 1372 C CA . THR A 1 192 ? -34.71435 16.83117 -26.88534 1.000 53.21354 172 THR A CA 1
ATOM 1373 C C . THR A 1 192 ? -35.75523 15.87573 -27.44689 1.000 57.92168 172 THR A C 1
ATOM 1374 O O . THR A 1 192 ? -36.83631 16.32143 -27.84113 1.000 59.80849 172 THR A O 1
ATOM 1378 N N . GLU A 1 193 ? -35.45323 14.56802 -27.50129 1.000 66.25766 173 GLU A N 1
ATOM 1379 C CA . GLU A 1 193 ? -36.27568 13.59925 -28.23006 1.000 58.27235 173 GLU A CA 1
ATOM 1380 C C . GLU A 1 193 ? -37.71593 13.55833 -27.73979 1.000 63.03560 173 GLU A C 1
ATOM 1381 O O . GLU A 1 193 ? -38.55603 12.90310 -28.36874 1.000 61.23957 173 GLU A O 1
ATOM 1383 N N . HIS A 1 194 ? -38.02037 14.22759 -26.62832 1.000 62.00307 174 HIS A N 1
ATOM 1384 C CA . HIS A 1 194 ? -39.39923 14.46437 -26.24653 1.000 69.77102 174 HIS A CA 1
ATOM 1385 C C . HIS A 1 194 ? -39.58777 15.97617 -26.25307 1.000 65.17720 174 HIS A C 1
ATOM 1386 O O . HIS A 1 194 ? -39.71089 16.57059 -27.33195 1.000 75.14742 174 HIS A O 1
ATOM 1393 N N . GLU A 1 195 ? -39.56541 16.64676 -25.09757 1.000 75.56719 175 GLU A N 1
ATOM 1394 C CA . GLU A 1 195 ? -39.77578 18.10451 -25.04406 1.000 69.05053 175 GLU A CA 1
ATOM 1395 C C . GLU A 1 195 ? -40.98033 18.49481 -25.89404 1.000 63.39333 175 GLU A C 1
ATOM 1396 O O . GLU A 1 195 ? -40.98480 19.51186 -26.59293 1.000 80.01099 175 GLU A O 1
ATOM 1398 N N . GLU A 1 196 ? -42.00336 17.64764 -25.82923 1.000 55.83135 176 GLU A N 1
ATOM 1399 C CA . GLU A 1 196 ? -43.12962 17.58903 -26.74635 1.000 61.14258 176 GLU A CA 1
ATOM 1400 C C . GLU A 1 196 ? -44.05284 16.48956 -26.24217 1.000 54.53914 176 GLU A C 1
ATOM 1401 O O . GLU A 1 196 ? -45.22255 16.73314 -25.92706 1.000 44.38353 176 GLU A O 1
ATOM 1403 N N . ALA A 1 197 ? -43.51837 15.26813 -26.15942 1.000 53.74115 177 ALA A N 1
ATOM 1404 C CA . ALA A 1 197 ? -44.15639 14.24587 -25.34616 1.000 50.07855 177 ALA A CA 1
ATOM 1405 C C . ALA A 1 197 ? -44.36050 14.75020 -23.92491 1.000 39.85672 177 ALA A C 1
ATOM 1406 O O . ALA A 1 197 ? -45.35556 14.40703 -23.27737 1.000 39.16707 177 ALA A O 1
ATOM 1408 N N . ASP A 1 198 ? -43.44972 15.59490 -23.43713 1.000 38.79971 178 ASP A N 1
ATOM 1409 C CA . ASP A 1 198 ? -43.55822 16.07078 -22.06530 1.000 33.64582 178 ASP A CA 1
ATOM 1410 C C . ASP A 1 198 ? -44.69400 17.07641 -21.91811 1.000 41.98997 178 ASP A C 1
ATOM 1411 O O . ASP A 1 198 ? -45.40386 17.07935 -20.90283 1.000 36.16790 178 ASP A O 1
ATOM 1416 N N . VAL A 1 199 ? -44.87697 17.94095 -22.91918 1.000 35.65993 179 VAL A N 1
ATOM 1417 C CA . VAL A 1 199 ? -46.05723 18.80224 -22.94777 1.000 32.45953 179 VAL A CA 1
ATOM 1418 C C . VAL A 1 199 ? -47.32061 17.94938 -22.93160 1.000 33.03774 179 VAL A C 1
ATOM 1419 O O . VAL A 1 199 ? -48.26014 18.21164 -22.17315 1.000 32.91292 179 VAL A O 1
ATOM 1423 N N . ARG A 1 200 ? -47.35440 16.90520 -23.76233 1.000 30.53086 180 ARG A N 1
ATOM 1424 C CA . ARG A 1 200 ? -48.53773 16.04974 -23.81865 1.000 29.24005 180 ARG A CA 1
ATOM 1425 C C . ARG A 1 200 ? -48.78757 15.35921 -22.47908 1.000 28.56559 180 ARG A C 1
ATOM 1426 O O . ARG A 1 200 ? -49.93370 15.27657 -22.02334 1.000 30.00131 180 ARG A O 1
ATOM 1434 N N . HIS A 1 201 ? -47.72657 14.88306 -21.81504 1.000 33.47034 181 HIS A N 1
ATOM 1435 C CA . HIS A 1 201 ? -47.90163 14.21419 -20.52342 1.000 28.97308 181 HIS A CA 1
ATOM 1436 C C . HIS A 1 201 ? -48.56949 15.13446 -19.50865 1.000 31.22025 181 HIS A C 1
ATOM 1437 O O . HIS A 1 201 ? -49.48948 14.72278 -18.79183 1.000 32.47121 181 HIS A O 1
ATOM 1444 N N . ALA A 1 202 ? -48.11110 16.38898 -19.42612 1.000 29.59589 182 ALA A N 1
ATOM 1445 C CA . ALA A 1 202 ? -48.70834 17.32853 -18.47767 1.000 31.37198 182 ALA A CA 1
ATOM 1446 C C . ALA A 1 202 ? -50.19048 17.52088 -18.76044 1.000 28.69490 182 ALA A C 1
ATOM 1447 O O . ALA A 1 202 ? -51.02376 17.50917 -17.84390 1.000 31.52583 182 ALA A O 1
ATOM 1449 N N . ARG A 1 203 ? -50.54055 17.70714 -20.03272 1.000 28.67080 183 ARG A N 1
ATOM 1450 C CA . ARG A 1 203 ? -51.94523 17.90003 -20.38681 1.000 28.41067 183 ARG A CA 1
ATOM 1451 C C . ARG A 1 203 ? -52.78080 16.67623 -20.01972 1.000 27.99341 183 ARG A C 1
ATOM 1452 O O . ARG A 1 203 ? -53.85312 16.80205 -19.41830 1.000 32.81519 183 ARG A O 1
ATOM 1460 N N . GLU A 1 204 ? -52.29673 15.47458 -20.35209 1.000 28.62361 184 GLU A N 1
ATOM 1461 C CA . GLU A 1 204 ? -53.05937 14.27354 -20.01091 1.000 31.85584 184 GLU A CA 1
ATOM 1462 C C . GLU A 1 204 ? -53.13946 14.06597 -18.50319 1.000 30.38572 184 GLU A C 1
ATOM 1463 O O . GLU A 1 204 ? -54.16287 13.59146 -17.99041 1.000 32.12016 184 GLU A O 1
ATOM 1469 N N . GLU A 1 205 ? -52.08862 14.41957 -17.76551 1.000 31.83921 185 GLU A N 1
ATOM 1470 C CA . GLU A 1 205 ? -52.17640 14.27320 -16.31447 1.000 32.72676 185 GLU A CA 1
ATOM 1471 C C . GLU A 1 205 ? -53.22929 15.21281 -15.73080 1.000 30.91319 185 GLU A C 1
ATOM 1472 O O . GLU A 1 205 ? -53.97820 14.83510 -14.81992 1.000 32.11861 185 GLU A O 1
ATOM 1478 N N . LYS A 1 206 ? -53.30669 16.43648 -16.24296 1.000 34.15014 186 LYS A N 1
ATOM 1479 C CA . LYS A 1 206 ? -54.34622 17.34765 -15.77440 1.000 33.87772 186 LYS A CA 1
ATOM 1480 C C . LYS A 1 206 ? -55.72774 16.73894 -15.98007 1.000 35.10365 186 LYS A C 1
ATOM 1481 O O . LYS A 1 206 ? -56.57580 16.77103 -15.07896 1.000 36.32984 186 LYS A O 1
ATOM 1487 N N . ALA A 1 207 ? -55.95327 16.12999 -17.14052 1.000 33.34936 187 ALA A N 1
ATOM 1488 C CA . ALA A 1 207 ? -57.23428 15.47793 -17.38637 1.000 38.70241 187 ALA A CA 1
ATOM 1489 C C . ALA A 1 207 ? -57.42928 14.27301 -16.47403 1.000 37.06223 187 ALA A C 1
ATOM 1490 O O . ALA A 1 207 ? -58.54162 14.02497 -15.99384 1.000 31.28668 187 ALA A O 1
ATOM 1492 N N . LEU A 1 208 ? -56.36099 13.49930 -16.23637 1.000 36.13271 188 LEU A N 1
ATOM 1493 C CA . LEU A 1 208 ? -56.46052 12.34759 -15.34091 1.000 31.01282 188 LEU A CA 1
ATOM 1494 C C . LEU A 1 208 ? -56.89222 12.77206 -13.95055 1.000 31.37266 188 LEU A C 1
ATOM 1495 O O . LEU A 1 208 ? -57.68773 12.07909 -13.30769 1.000 35.49488 188 LEU A O 1
ATOM 1500 N N . ILE A 1 209 ? -56.34985 13.88937 -13.45016 1.000 29.89917 189 ILE A N 1
ATOM 1501 C CA . ILE A 1 209 ? -56.71768 14.33645 -12.10462 1.000 31.07511 189 ILE A CA 1
ATOM 1502 C C . ILE A 1 209 ? -58.23103 14.53819 -12.01116 1.000 34.05606 189 ILE A C 1
ATOM 1503 O O . ILE A 1 209 ? -58.87681 14.10416 -11.05200 1.000 35.41793 189 ILE A O 1
ATOM 1508 N N . GLU A 1 210 ? -58.81827 15.16812 -13.02573 1.000 32.59543 190 GLU A N 1
ATOM 1509 C CA . GLU A 1 210 ? -60.26232 15.36949 -13.04248 1.000 37.56256 190 GLU A CA 1
ATOM 1510 C C . GLU A 1 210 ? -61.01679 14.04917 -13.19922 1.000 39.43235 190 GLU A C 1
ATOM 1511 O O . GLU A 1 210 ? -61.99499 13.81561 -12.48074 1.000 37.16939 190 GLU A O 1
ATOM 1517 N N . MET A 1 211 ? -60.57381 13.15613 -14.10609 1.000 34.03223 191 MET A N 1
ATOM 1518 C CA . MET A 1 211 ? -61.28659 11.88442 -14.27463 1.000 38.43457 191 MET A CA 1
ATOM 1519 C C . MET A 1 211 ? -61.28906 11.06335 -12.98936 1.000 38.57083 191 MET A C 1
ATOM 1520 O O . MET A 1 211 ? -62.25419 10.34436 -12.70182 1.000 37.91308 191 MET A O 1
ATOM 1525 N N . LEU A 1 212 ? -60.20625 11.11911 -12.22527 1.000 32.30900 192 LEU A N 1
ATOM 1526 C CA . LEU A 1 212 ? -60.05135 10.24526 -11.07233 1.000 34.37711 192 LEU A CA 1
ATOM 1527 C C . LEU A 1 212 ? -60.39382 10.92401 -9.75044 1.000 35.33944 192 LEU A C 1
ATOM 1528 O O . LEU A 1 212 ? -60.32962 10.27310 -8.70435 1.000 33.42608 192 LEU A O 1
ATOM 1533 N N . LEU A 1 213 ? -60.72324 12.21376 -9.76744 1.000 33.08280 193 LEU A N 1
ATOM 1534 C CA . LEU A 1 213 ? -61.08624 12.91838 -8.53912 1.000 33.53276 193 LEU A CA 1
ATOM 1535 C C . LEU A 1 213 ? -62.24250 12.21275 -7.83626 1.000 37.92605 193 LEU A C 1
ATOM 1536 O O . LEU A 1 213 ? -63.22669 11.82147 -8.46815 1.000 40.07080 193 LEU A O 1
ATOM 1541 N N . LYS A 1 214 ? -62.11429 12.03953 -6.51952 1.000 39.57587 194 LYS A N 1
ATOM 1542 C CA . LYS A 1 214 ? -63.16856 11.47693 -5.68874 1.000 39.48841 194 LYS A CA 1
ATOM 1543 C C . LYS A 1 214 ? -63.21287 12.33011 -4.42043 1.000 40.91991 194 LYS A C 1
ATOM 1544 O O . LYS A 1 214 ? -62.78222 11.91042 -3.35146 1.000 45.13165 194 LYS A O 1
ATOM 1547 N N . ASP A 1 215 ? -63.70468 13.56177 -4.56395 1.000 37.30283 195 ASP A N 1
ATOM 1548 C CA . ASP A 1 215 ? -63.75428 14.52204 -3.46061 1.000 49.58758 195 ASP A CA 1
ATOM 1549 C C . ASP A 1 215 ? -62.46248 14.54866 -2.64982 1.000 48.13198 195 ASP A C 1
ATOM 1550 O O . ASP A 1 215 ? -62.48683 14.58202 -1.41312 1.000 50.07304 195 ASP A O 1
ATOM 1555 N N . ASP A 1 216 ? -61.32118 14.53175 -3.33499 1.000 40.46347 196 ASP A N 1
ATOM 1556 C CA . ASP A 1 216 ? -60.04518 14.55627 -2.63899 1.000 40.17776 196 ASP A CA 1
ATOM 1557 C C . ASP A 1 216 ? -59.15193 15.65099 -3.20261 1.000 37.38545 196 ASP A C 1
ATOM 1558 O O . ASP A 1 216 ? -57.93134 15.50754 -3.22565 1.000 34.84333 196 ASP A O 1
ATOM 1563 N N . ALA A 1 217 ? -59.75604 16.76002 -3.65204 1.000 36.34758 197 ALA A N 1
ATOM 1564 C CA . ALA A 1 217 ? -58.97226 17.92093 -4.06836 1.000 34.16436 197 ALA A CA 1
ATOM 1565 C C . ALA A 1 217 ? -57.96101 18.33277 -3.01066 1.000 39.13074 197 ALA A C 1
ATOM 1566 O O . ALA A 1 217 ? -56.88047 18.83662 -3.34650 1.000 33.38922 197 ALA A O 1
ATOM 1568 N N . ASP A 1 218 ? -58.28848 18.14445 -1.72485 1.000 34.91086 198 ASP A N 1
ATOM 1569 C CA . ASP A 1 218 ? -57.35894 18.57122 -0.68688 1.000 39.79215 198 ASP A CA 1
ATOM 1570 C C . ASP A 1 218 ? -56.07189 17.75749 -0.74714 1.000 36.82961 198 ASP A C 1
ATOM 1571 O O . ASP A 1 218 ? -54.98462 18.28697 -0.49264 1.000 31.35666 198 ASP A O 1
ATOM 1576 N N . LYS A 1 219 ? -56.18436 16.47463 -1.09598 1.000 33.57988 199 LYS A N 1
ATOM 1577 C CA . LYS A 1 219 ? -55.01383 15.61210 -1.23894 1.000 32.70145 199 LYS A CA 1
ATOM 1578 C C . LYS A 1 219 ? -54.20217 15.96429 -2.48952 1.000 32.78984 199 LYS A C 1
ATOM 1579 O O . LYS A 1 219 ? -52.96385 15.97238 -2.45442 1.000 33.07939 199 LYS A O 1
ATOM 1585 N N . VAL A 1 220 ? -54.88252 16.25984 -3.59872 1.000 28.50165 200 VAL A N 1
ATOM 1586 C CA . VAL A 1 220 ? -54.21175 16.80398 -4.78927 1.000 31.20861 200 VAL A CA 1
ATOM 1587 C C . VAL A 1 220 ? -53.28125 17.95527 -4.40240 1.000 32.51175 200 VAL A C 1
ATOM 1588 O O . VAL A 1 220 ? -52.08773 17.96542 -4.72890 1.000 28.41755 200 VAL A O 1
ATOM 1592 N N . LEU A 1 221 ? -53.81151 18.94015 -3.67907 1.000 33.44401 201 LEU A N 1
ATOM 1593 C CA . LEU A 1 221 ? -52.99761 20.09962 -3.32763 1.000 30.86774 201 LEU A CA 1
ATOM 1594 C C . LEU A 1 221 ? -51.87939 19.73132 -2.35525 1.000 31.51397 201 LEU A C 1
ATOM 1595 O O . LEU A 1 221 ? -50.76489 20.25729 -2.45058 1.000 35.52613 201 LEU A O 1
ATOM 1600 N N . GLU A 1 222 ? -52.16091 18.85051 -1.39588 1.000 29.81978 202 GLU A N 1
ATOM 1601 C CA . GLU A 1 222 ? -51.13100 18.45979 -0.43774 1.000 35.28765 202 GLU A CA 1
ATOM 1602 C C . GLU A 1 222 ? -49.99075 17.70288 -1.12269 1.000 29.97001 202 GLU A C 1
ATOM 1603 O O . GLU A 1 222 ? -48.81036 17.94156 -0.82314 1.000 27.37673 202 GLU A O 1
ATOM 1609 N N . ALA A 1 223 ? -50.32238 16.80677 -2.06115 1.000 28.26699 203 ALA A N 1
ATOM 1610 C CA . ALA A 1 223 ? -49.29259 16.13210 -2.85383 1.000 26.08887 203 ALA A CA 1
ATOM 1611 C C . ALA A 1 223 ? -48.40315 17.13655 -3.57983 1.000 30.70323 203 ALA A C 1
ATOM 1612 O O . ALA A 1 223 ? -47.16740 17.02431 -3.55046 1.000 30.71622 203 ALA A O 1
ATOM 1614 N N . SER A 1 224 ? -49.01210 18.15412 -4.20216 1.000 29.22830 204 SER A N 1
ATOM 1615 C CA . SER A 1 224 ? -48.22554 19.15202 -4.92730 1.000 25.22661 204 SER A CA 1
ATOM 1616 C C . SER A 1 224 ? -47.26655 19.88389 -3.99949 1.000 31.28445 204 SER A C 1
ATOM 1617 O O . SER A 1 224 ? -46.11547 20.15187 -4.36809 1.000 29.14722 204 SER A O 1
ATOM 1620 N N . GLN A 1 225 ? -47.73091 20.23910 -2.79542 1.000 31.46544 205 GLN A N 1
ATOM 1621 C CA . GLN A 1 225 ? -46.86418 20.94425 -1.85278 1.000 33.29257 205 GLN A CA 1
ATOM 1622 C C . GLN A 1 225 ? -45.68007 20.08393 -1.46267 1.000 27.86658 205 GLN A C 1
ATOM 1623 O O . GLN A 1 225 ? -44.54190 20.55211 -1.42956 1.000 31.89612 205 GLN A O 1
ATOM 1629 N N . GLU A 1 226 ? -45.93469 18.81922 -1.14263 1.000 31.40079 206 GLU A N 1
ATOM 1630 C CA . GLU A 1 226 ? -44.84626 17.92796 -0.75979 1.000 30.80434 206 GLU A CA 1
ATOM 1631 C C . GLU A 1 226 ? -43.88101 17.69468 -1.91261 1.000 32.17711 206 GLU A C 1
ATOM 1632 O O . GLU A 1 226 ? -42.65616 17.72308 -1.71843 1.000 31.86931 206 GLU A O 1
ATOM 1638 N N . VAL A 1 227 ? -44.40318 17.48709 -3.12557 1.000 28.88736 207 VAL A N 1
ATOM 1639 C CA . VAL A 1 227 ? -43.51991 17.20167 -4.25386 1.000 26.44442 207 VAL A CA 1
ATOM 1640 C C . VAL A 1 227 ? -42.65019 18.41049 -4.57410 1.000 27.29286 207 VAL A C 1
ATOM 1641 O O . VAL A 1 227 ? -41.43382 18.27896 -4.73454 1.000 28.09135 207 VAL A O 1
ATOM 1645 N N . THR A 1 228 ? -43.24893 19.61100 -4.65520 1.000 27.28233 208 THR A N 1
ATOM 1646 C CA . THR A 1 228 ? -42.44916 20.78649 -5.00384 1.000 29.72205 208 THR A CA 1
ATOM 1647 C C . THR A 1 228 ? -41.38498 21.07913 -3.94372 1.000 27.92106 208 THR A C 1
ATOM 1648 O O . THR A 1 228 ? -40.25577 21.44772 -4.28511 1.000 28.34401 208 THR A O 1
ATOM 1652 N N . GLN A 1 229 ? -41.73527 20.96183 -2.65379 1.000 29.93869 209 GLN A N 1
ATOM 1653 C CA . GLN A 1 229 ? -40.73305 21.11205 -1.59202 1.000 31.36327 209 GLN A CA 1
ATOM 1654 C C . GLN A 1 229 ? -39.63988 20.05102 -1.69344 1.000 32.79682 209 GLN A C 1
ATOM 1655 O O . GLN A 1 229 ? -38.45025 20.36050 -1.53295 1.000 33.54384 209 GLN A O 1
ATOM 1661 N N A SER A 1 230 ? -40.02168 18.79129 -1.95302 0.580 30.69951 210 SER A N 1
ATOM 1662 N N B SER A 1 230 ? -40.01952 18.80031 -1.96797 0.420 30.60016 210 SER A N 1
ATOM 1663 C CA A SER A 1 230 ? -39.03474 17.71251 -2.04066 0.580 31.96152 210 SER A CA 1
ATOM 1664 C CA B SER A 1 230 ? -39.03079 17.72772 -2.03325 0.420 31.96525 210 SER A CA 1
ATOM 1665 C C A SER A 1 230 ? -38.05746 17.95004 -3.18330 0.580 32.85771 210 SER A C 1
ATOM 1666 C C B SER A 1 230 ? -38.06047 17.93589 -3.18867 0.420 32.79769 210 SER A C 1
ATOM 1667 O O A SER A 1 230 ? -36.85826 17.66869 -3.05758 0.580 32.51760 210 SER A O 1
ATOM 1668 O O B SER A 1 230 ? -36.86775 17.62491 -3.07430 0.420 32.54661 210 SER A O 1
ATOM 1673 N N . LEU A 1 231 ? -38.55511 18.44807 -4.31626 1.000 31.53819 211 LEU A N 1
ATOM 1674 C CA . LEU A 1 231 ? -37.66883 18.74694 -5.43641 1.000 32.24663 211 LEU A CA 1
ATOM 1675 C C . LEU A 1 231 ? -36.67031 19.84051 -5.05816 1.000 32.55741 211 LEU A C 1
ATOM 1676 O O . LEU A 1 231 ? -35.49157 19.77262 -5.42993 1.000 35.84488 211 LEU A O 1
ATOM 1681 N N . TYR A 1 232 ? -37.12346 20.85085 -4.30445 1.000 33.48141 212 TYR A N 1
ATOM 1682 C CA . TYR A 1 232 ? -36.20483 21.89147 -3.83490 1.000 33.21474 212 TYR A CA 1
ATOM 1683 C C . TYR A 1 232 ? -35.14589 21.31648 -2.89702 1.000 29.85353 212 TYR A C 1
ATOM 1684 O O . TYR A 1 232 ? -33.95944 21.64996 -3.00984 1.000 33.50583 212 TYR A O 1
ATOM 1693 N N . GLY A 1 233 ? -35.55590 20.45082 -1.96854 1.000 29.34334 213 GLY A N 1
ATOM 1694 C CA . GLY A 1 233 ? -34.59165 19.82252 -1.08172 1.000 33.74114 213 GLY A CA 1
ATOM 1695 C C . GLY A 1 233 ? -33.55154 19.03600 -1.84797 1.000 36.55699 213 GLY A C 1
ATOM 1696 O O . GLY A 1 233 ? -32.36936 19.03811 -1.49301 1.000 37.44970 213 GLY A O 1
ATOM 1697 N N . PHE A 1 234 ? -33.97755 18.36502 -2.92180 1.000 31.44882 214 PHE A N 1
ATOM 1698 C CA . PHE A 1 234 ? -33.04571 17.65114 -3.78684 1.000 32.12349 214 PHE A CA 1
ATOM 1699 C C . PHE A 1 234 ? -32.05938 18.62159 -4.42826 1.000 37.51488 214 PHE A C 1
ATOM 1700 O O . PHE A 1 234 ? -30.84156 18.40308 -4.39645 1.000 38.05783 214 PHE A O 1
ATOM 1708 N N . LEU A 1 235 ? -32.56096 19.72877 -4.98183 1.000 30.55707 215 LEU A N 1
ATOM 1709 C CA . LEU A 1 235 ? -31.64407 20.64472 -5.65311 1.000 36.05305 215 LEU A CA 1
ATOM 1710 C C . LEU A 1 235 ? -30.72081 21.33498 -4.65168 1.000 35.19283 215 LEU A C 1
ATOM 1711 O O . LEU A 1 235 ? -29.57211 21.64892 -4.98620 1.000 36.15295 215 LEU A O 1
ATOM 1716 N N . ASP A 1 236 ? -31.20477 21.56096 -3.42511 1.000 33.36637 216 ASP A N 1
ATOM 1717 C CA . ASP A 1 236 ? -30.38660 22.14594 -2.36389 1.000 39.44633 216 ASP A CA 1
ATOM 1718 C C . ASP A 1 236 ? -29.07249 21.38251 -2.15777 1.000 42.22098 216 ASP A C 1
ATOM 1719 O O . ASP A 1 236 ? -28.04018 21.98805 -1.84037 1.000 40.85963 216 ASP A O 1
ATOM 1724 N N . SER A 1 237 ? -29.08353 20.06234 -2.34734 1.000 37.75249 217 SER A N 1
ATOM 1725 C CA . SER A 1 237 ? -27.92541 19.24919 -1.99359 1.000 41.58867 217 SER A CA 1
ATOM 1726 C C . SER A 1 237 ? -26.69796 19.51319 -2.86330 1.000 39.85057 217 SER A C 1
ATOM 1727 O O . SER A 1 237 ? -25.59766 19.10313 -2.48036 1.000 44.46162 217 SER A O 1
ATOM 1730 N N . PHE A 1 238 ? -26.82937 20.19398 -3.99408 1.000 36.75363 218 PHE A N 1
ATOM 1731 C CA . PHE A 1 238 ? -25.68478 20.42394 -4.86520 1.000 41.54277 218 PHE A CA 1
ATOM 1732 C C . PHE A 1 238 ? -25.04862 21.80251 -4.68012 1.000 48.02394 218 PHE A C 1
ATOM 1733 O O . PHE A 1 238 ? -24.15491 22.16638 -5.45175 1.000 51.84925 218 PHE A O 1
ATOM 1741 N N . LEU A 1 239 ? -25.47362 22.56947 -3.67745 1.000 43.15347 219 LEU A N 1
ATOM 1742 C CA . LEU A 1 239 ? -24.85987 23.84690 -3.34495 1.000 48.84380 219 LEU A CA 1
ATOM 1743 C C . LEU A 1 239 ? -24.13046 23.73568 -2.00939 1.000 54.41293 219 LEU A C 1
ATOM 1744 O O . LEU A 1 239 ? -24.42658 22.86385 -1.18613 1.000 61.43351 219 LEU A O 1
ATOM 1749 N N . ASP A 1 240 ? -23.18458 24.64348 -1.78704 1.000 66.58557 220 ASP A N 1
ATOM 1750 C CA . ASP A 1 240 ? -22.46497 24.68148 -0.51086 1.000 72.51306 220 ASP A CA 1
ATOM 1751 C C . ASP A 1 240 ? -23.25411 25.44532 0.56048 1.000 73.70673 220 ASP A C 1
ATOM 1752 O O . ASP A 1 240 ? -23.86420 24.85057 1.46151 1.000 67.85956 220 ASP A O 1
ATOM 1754 N N . ASN B 1 27 ? -50.98119 16.17126 -30.81006 1.000 43.93083 7 ASN B N 1
ATOM 1755 C CA . ASN B 1 27 ? -52.19594 16.95518 -30.61233 1.000 40.07733 7 ASN B CA 1
ATOM 1756 C C . ASN B 1 27 ? -51.89563 18.44026 -30.74867 1.000 36.86435 7 ASN B C 1
ATOM 1757 O O . ASN B 1 27 ? -50.87702 18.92723 -30.23807 1.000 36.69550 7 ASN B O 1
ATOM 1762 N N . PHE B 1 28 ? -52.79220 19.14708 -31.45036 1.000 30.29396 8 PHE B N 1
ATOM 1763 C CA . PHE B 1 28 ? -52.55148 20.54862 -31.78036 1.000 38.33953 8 PHE B CA 1
ATOM 1764 C C . PHE B 1 28 ? -52.45299 21.41846 -30.53239 1.000 28.15202 8 PHE B C 1
ATOM 1765 O O . PHE B 1 28 ? -51.79366 22.46044 -30.56256 1.000 32.15450 8 PHE B O 1
ATOM 1773 N N . LEU B 1 29 ? -53.07552 21.01075 -29.42389 1.000 31.37092 9 LEU B N 1
ATOM 1774 C CA . LEU B 1 29 ? -52.95326 21.80335 -28.19953 1.000 28.95378 9 LEU B CA 1
ATOM 1775 C C . LEU B 1 29 ? -51.52298 21.81471 -27.68961 1.000 28.13568 9 LEU B C 1
ATOM 1776 O O . LEU B 1 29 ? -51.04185 22.83360 -27.16914 1.000 27.77385 9 LEU B O 1
ATOM 1781 N N . ASP B 1 30 ? -50.82261 20.69973 -27.85009 1.000 29.83675 10 ASP B N 1
ATOM 1782 C CA . ASP B 1 30 ? -49.43436 20.66548 -27.42783 1.000 31.35278 10 ASP B CA 1
ATOM 1783 C C . ASP B 1 30 ? -48.55509 21.47535 -28.37157 1.000 30.43630 10 ASP B C 1
ATOM 1784 O O . ASP B 1 30 ? -47.65211 22.17801 -27.91792 1.000 32.01597 10 ASP B O 1
ATOM 1789 N N . GLN B 1 31 ? -48.80329 21.39421 -29.68560 1.000 31.51607 11 GLN B N 1
ATOM 1790 C CA . GLN B 1 31 ? -48.08193 22.26302 -30.61100 1.000 29.78420 11 GLN B CA 1
ATOM 1791 C C . GLN B 1 31 ? -48.34063 23.72607 -30.28391 1.000 31.40910 11 GLN B C 1
ATOM 1792 O O . GLN B 1 31 ? -47.41668 24.55020 -30.30669 1.000 34.41508 11 GLN B O 1
ATOM 1798 N N . LEU B 1 32 ? -49.60109 24.06395 -29.97767 1.000 30.90253 12 LEU B N 1
ATOM 1799 C CA . LEU B 1 32 ? -49.94324 25.42526 -29.56137 1.000 27.17879 12 LEU B CA 1
ATOM 1800 C C . LEU B 1 32 ? -49.09350 25.87336 -28.37745 1.000 32.55769 12 LEU B C 1
ATOM 1801 O O . LEU B 1 32 ? -48.45675 26.93354 -28.41554 1.000 30.68298 12 LEU B O 1
ATOM 1806 N N . ASP B 1 33 ? -49.06029 25.06288 -27.31422 1.000 31.01269 13 ASP B N 1
ATOM 1807 C CA . ASP B 1 33 ? -48.27889 25.44186 -26.14273 1.000 28.48309 13 ASP B CA 1
ATOM 1808 C C . ASP B 1 33 ? -46.79842 25.58566 -26.48037 1.000 30.16741 13 ASP B C 1
ATOM 1809 O O . ASP B 1 33 ? -46.10784 26.42275 -25.88713 1.000 33.08465 13 ASP B O 1
ATOM 1814 N N . LEU B 1 34 ? -46.29960 24.79651 -27.43629 1.000 30.00971 14 LEU B N 1
ATOM 1815 C CA . LEU B 1 34 ? -44.88437 24.88090 -27.80037 1.000 33.64516 14 LEU B CA 1
ATOM 1816 C C . LEU B 1 34 ? -44.57942 26.15752 -28.57790 1.000 33.75610 14 LEU B C 1
ATOM 1817 O O . LEU B 1 34 ? -43.50652 26.74957 -28.40868 1.000 35.12204 14 LEU B O 1
ATOM 1822 N N . ILE B 1 35 ? -45.50161 26.60052 -29.44045 1.000 33.72729 15 ILE B N 1
ATOM 1823 C CA . ILE B 1 35 ? -45.30958 27.89245 -30.10080 1.000 37.50557 15 ILE B CA 1
ATOM 1824 C C . ILE B 1 35 ? -45.15120 28.99643 -29.06942 1.000 34.24673 15 ILE B C 1
ATOM 1825 O O . ILE B 1 35 ? -44.28362 29.87157 -29.19830 1.000 37.26487 15 ILE B O 1
ATOM 1830 N N . ILE B 1 36 ? -45.98121 28.97000 -28.02386 1.000 35.06976 16 ILE B N 1
ATOM 1831 C CA . ILE B 1 36 ? -45.94204 30.02665 -27.01895 1.000 36.46684 16 ILE B CA 1
ATOM 1832 C C . ILE B 1 36 ? -44.65720 29.93124 -26.20545 1.000 38.07400 16 ILE B C 1
ATOM 1833 O O . ILE B 1 36 ? -43.97351 30.93850 -25.96164 1.000 35.72621 16 ILE B O 1
ATOM 1838 N N . GLN B 1 37 ? -44.30851 28.71360 -25.78007 1.000 34.66089 17 GLN B N 1
ATOM 1839 C CA . GLN B 1 37 ? -43.08832 28.52692 -25.00214 1.000 40.83715 17 GLN B CA 1
ATOM 1840 C C . GLN B 1 37 ? -41.87575 29.01474 -25.77378 1.000 40.51275 17 GLN B C 1
ATOM 1841 O O . GLN B 1 37 ? -40.97193 29.63521 -25.20023 1.000 44.50823 17 GLN B O 1
ATOM 1847 N N . ASN B 1 38 ? -41.86574 28.79737 -27.08767 1.000 37.00318 18 ASN B N 1
ATOM 1848 C CA . ASN B 1 38 ? -40.70546 29.11864 -27.90024 1.000 35.37073 18 ASN B CA 1
ATOM 1849 C C . ASN B 1 38 ? -40.69101 30.55449 -28.41503 1.000 45.13137 18 ASN B C 1
ATOM 1850 O O . ASN B 1 38 ? -39.69168 30.96115 -29.01692 1.000 42.95054 18 ASN B O 1
ATOM 1855 N N . LYS B 1 39 ? -41.75106 31.33705 -28.18877 1.000 35.54519 19 LYS B N 1
ATOM 1856 C CA . LYS B 1 39 ? -41.72309 32.78502 -28.44510 1.000 33.95961 19 LYS B CA 1
ATOM 1857 C C . LYS B 1 39 ? -42.44149 33.49254 -27.29831 1.000 35.96858 19 LYS B C 1
ATOM 1858 O O . LYS B 1 39 ? -43.47291 34.12918 -27.46544 1.000 37.22722 19 LYS B O 1
ATOM 1864 N N . HIS B 1 40 ? -41.86418 33.37775 -26.11030 1.000 30.95807 20 HIS B N 1
ATOM 1865 C CA . HIS B 1 40 ? -42.47012 33.85266 -24.88341 1.000 32.95592 20 HIS B CA 1
ATOM 1866 C C . HIS B 1 40 ? -41.96715 35.25408 -24.56942 1.000 39.97591 20 HIS B C 1
ATOM 1867 O O . HIS B 1 40 ? -40.77607 35.54507 -24.70708 1.000 38.45714 20 HIS B O 1
ATOM 1874 N N . MET B 1 41 ? -42.88541 36.11118 -24.12553 1.000 31.08220 21 MET B N 1
ATOM 1875 C CA . MET B 1 41 ? -42.54647 37.50057 -23.82533 1.000 40.74099 21 MET B CA 1
ATOM 1876 C C . MET B 1 41 ? -41.41199 37.60384 -22.80369 1.000 42.22548 21 MET B C 1
ATOM 1877 O O . MET B 1 41 ? -40.56394 38.50102 -22.90134 1.000 39.43906 21 MET B O 1
ATOM 1882 N N . LEU B 1 42 ? -41.36247 36.68462 -21.83053 1.000 37.41329 22 LEU B N 1
ATOM 1883 C CA . LEU B 1 42 ? -40.35750 36.78313 -20.77412 1.000 45.30170 22 LEU B CA 1
ATOM 1884 C C . LEU B 1 42 ? -38.94045 36.50046 -21.27034 1.000 44.55423 22 LEU B C 1
ATOM 1885 O O . LEU B 1 42 ? -37.98793 36.78371 -20.53863 1.000 43.04129 22 LEU B O 1
ATOM 1890 N N . GLU B 1 43 ? -38.78012 35.96996 -22.48961 1.000 39.74296 23 GLU B N 1
ATOM 1891 C CA . GLU B 1 43 ? -37.47842 35.81574 -23.11872 1.000 41.44390 23 GLU B CA 1
ATOM 1892 C C . GLU B 1 43 ? -37.14185 36.96690 -24.05777 1.000 46.68291 23 GLU B C 1
ATOM 1893 O O . GLU B 1 43 ? -36.05464 36.98304 -24.63781 1.000 42.45782 23 GLU B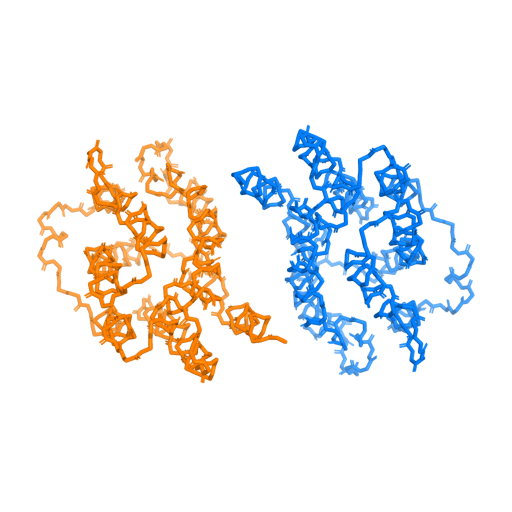 O 1
ATOM 1899 N N . HIS B 1 44 ? -38.03737 37.93336 -24.21240 1.000 40.47006 24 HIS B N 1
ATOM 1900 C CA . HIS B 1 44 ? -37.72786 39.10304 -25.01161 1.000 46.89449 24 HIS B CA 1
ATOM 1901 C C . HIS B 1 44 ? -36.75829 40.00897 -24.26118 1.000 49.61488 24 HIS B C 1
ATOM 1902 O O . HIS B 1 44 ? -36.78236 40.10076 -23.03153 1.000 42.10752 24 HIS B O 1
ATOM 1909 N N . THR B 1 45 ? -35.89926 40.68953 -25.02229 1.000 46.17584 25 THR B N 1
ATOM 1910 C CA . THR B 1 45 ? -34.88350 41.54079 -24.40764 1.000 47.38247 25 THR B CA 1
ATOM 1911 C C . THR B 1 45 ? -35.49035 42.50854 -23.39289 1.000 46.07858 25 THR B C 1
ATOM 1912 O O . THR B 1 45 ? -34.92094 42.72497 -22.31476 1.000 50.41633 25 THR B O 1
ATOM 1916 N N . PHE B 1 46 ? -36.66447 43.07139 -23.70470 1.000 45.80913 26 PHE B N 1
ATOM 1917 C CA . PHE B 1 46 ? -37.31048 44.03133 -22.80897 1.000 43.34944 26 PHE B CA 1
ATOM 1918 C C . PHE B 1 46 ? -37.48299 43.46181 -21.40587 1.000 49.88522 26 PHE B C 1
ATOM 1919 O O . PHE B 1 46 ? -37.13932 44.11320 -20.41089 1.000 46.54956 26 PHE B O 1
ATOM 1927 N N . TYR B 1 47 ? -38.02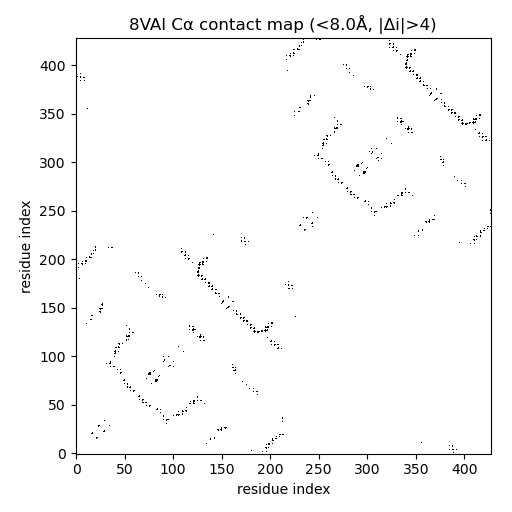508 42.24367 -21.30291 1.000 45.03613 27 TYR B N 1
ATOM 1928 C CA . TYR B 1 47 ? -38.23669 41.65490 -19.98366 1.000 50.19822 27 TYR B CA 1
ATOM 1929 C C . TYR B 1 47 ? -36.95975 41.04607 -19.42218 1.000 49.22023 27 TYR B C 1
ATOM 1930 O O . TYR B 1 47 ? -36.82086 40.92862 -18.19992 1.000 45.54032 27 TYR B O 1
ATOM 1939 N N . VAL B 1 48 ? -36.03382 40.63543 -20.28966 1.000 46.23873 28 VAL B N 1
ATOM 1940 C CA . VAL B 1 48 ? -34.69607 40.28204 -19.82172 1.000 47.47953 28 VAL B CA 1
ATOM 1941 C C . VAL B 1 48 ? -34.08679 41.45834 -19.07203 1.000 53.22285 28 VAL B C 1
ATOM 1942 O O . VAL B 1 48 ? -33.57204 41.31187 -17.95710 1.000 57.74597 28 VAL B O 1
ATOM 1946 N N . LYS B 1 49 ? -34.16656 42.65297 -19.66512 1.000 53.11839 29 LYS B N 1
ATOM 1947 C CA . LYS B 1 49 ? -33.67752 43.85080 -18.99123 1.000 49.20200 29 LYS B CA 1
ATOM 1948 C C . LYS B 1 49 ? -34.52091 44.17232 -17.76245 1.000 52.95053 29 LYS B C 1
ATOM 1949 O O . LYS B 1 49 ? -33.98644 44.59623 -16.73041 1.000 49.26341 29 LYS B O 1
ATOM 1955 N N . TRP B 1 50 ? -35.83632 43.94659 -17.84653 1.000 45.20417 30 TRP B N 1
ATOM 1956 C CA . TRP B 1 50 ? -36.71482 44.16075 -16.69981 1.000 45.93764 30 TRP B CA 1
ATOM 1957 C C . TRP B 1 50 ? -36.24590 43.37353 -15.48301 1.000 50.39827 30 TRP B C 1
ATOM 1958 O O . TRP B 1 50 ? -36.22250 43.89706 -14.36082 1.000 52.45862 30 TRP B O 1
ATOM 1969 N N . SER B 1 51 ? -35.88901 42.10947 -15.67849 1.000 47.75252 31 SER B N 1
ATOM 1970 C CA . SER B 1 51 ? -35.60428 41.25147 -14.54154 1.000 55.26264 31 SER B CA 1
ATOM 1971 C C . SER B 1 51 ? -34.24287 41.53764 -13.91886 1.000 61.23470 31 SER B C 1
ATOM 1972 O O . SER B 1 51 ? -33.94286 40.98389 -12.85503 1.000 62.62074 31 SER B O 1
ATOM 1975 N N . LYS B 1 52 ? -33.42925 42.38951 -14.54886 1.000 57.19730 32 LYS B N 1
ATOM 1976 C CA . LYS B 1 52 ? -32.18122 42.89322 -13.98189 1.000 58.78992 32 LYS B CA 1
ATOM 1977 C C . LYS B 1 52 ? -32.28402 44.33728 -13.50022 1.000 61.76570 32 LYS B C 1
ATOM 1978 O O . LYS B 1 52 ? -31.29414 44.88098 -13.00572 1.000 67.24633 32 LYS B O 1
ATOM 1984 N N . GLY B 1 53 ? -33.44147 44.97659 -13.63856 1.000 60.05344 33 GLY B N 1
ATOM 1985 C CA . GLY B 1 53 ? -33.54856 46.38670 -13.32992 1.000 55.12968 33 GLY B CA 1
ATOM 1986 C C . GLY B 1 53 ? -32.96607 47.30220 -14.37890 1.000 53.34674 33 GLY B C 1
ATOM 1987 O O . GLY B 1 53 ? -32.91204 48.51388 -14.15468 1.000 57.74667 33 GLY B O 1
ATOM 1988 N N . GLU B 1 54 ? -32.54997 46.76035 -15.52220 1.000 50.71311 34 GLU B N 1
ATOM 1989 C CA . GLU B 1 54 ? -31.91191 47.50780 -16.60328 1.000 52.62530 34 GLU B CA 1
ATOM 1990 C C . GLU B 1 54 ? -32.90377 48.20520 -17.52814 1.000 54.96189 34 GLU B C 1
ATOM 1991 O O . GLU B 1 54 ? -32.70965 48.23239 -18.74408 1.000 53.73224 34 GLU B O 1
ATOM 1997 N N . LEU B 1 55 ? -33.97637 48.76577 -16.98658 1.000 52.39964 35 LEU B N 1
ATOM 1998 C CA . LEU B 1 55 ? -34.87357 49.61971 -17.74376 1.000 51.48370 35 LEU B CA 1
ATOM 1999 C C . LEU B 1 55 ? -34.96572 50.95345 -17.02752 1.000 51.74766 35 LEU B C 1
ATOM 2000 O O . LEU B 1 55 ? -35.00898 51.00386 -15.79716 1.000 55.65832 35 LEU B O 1
ATOM 2005 N N . THR B 1 56 ? -34.98568 52.02938 -17.79659 1.000 52.19761 36 THR B N 1
ATOM 2006 C CA . THR B 1 56 ? -35.10787 53.34334 -17.19779 1.000 54.03676 36 THR B CA 1
ATOM 2007 C C . THR B 1 56 ? -36.55490 53.63909 -16.83539 1.000 52.92628 36 THR B C 1
ATOM 2008 O O . THR B 1 56 ? -37.49523 53.07206 -17.39462 1.000 54.93062 36 THR B O 1
ATOM 2012 N N . LYS B 1 57 ? -36.72157 54.55235 -15.88012 1.000 53.88205 37 LYS B N 1
ATOM 2013 C CA . LYS B 1 57 ? -38.04621 55.07501 -15.57973 1.000 51.31229 37 LYS B CA 1
ATOM 2014 C C . LYS B 1 57 ? -38.72685 55.57853 -16.84298 1.000 59.55175 37 LYS B C 1
ATOM 2015 O O . LYS B 1 57 ? -39.95376 55.48906 -16.96768 1.000 54.28224 37 LYS B O 1
ATOM 2018 N N . GLU B 1 58 ? -37.94909 56.08240 -17.80451 1.000 51.83241 38 GLU B N 1
ATOM 2019 C CA . GLU B 1 58 ? -38.55357 56.58954 -19.03197 1.000 54.86954 38 GLU B CA 1
ATOM 2020 C C . GLU B 1 58 ? -39.05118 55.45570 -19.92737 1.000 55.21710 38 GLU B C 1
ATOM 2021 O O . GLU B 1 58 ? -40.07862 55.60441 -20.59646 1.000 49.62844 38 GLU B O 1
ATOM 2023 N N . GLN B 1 59 ? -38.34968 54.31965 -19.95650 1.000 50.71778 39 GLN B N 1
ATOM 2024 C CA . GLN B 1 59 ? -38.84789 53.18766 -20.73192 1.000 51.02812 39 GLN B CA 1
ATOM 2025 C C . GLN B 1 59 ? -40.12579 52.62385 -20.12245 1.000 44.85456 39 GLN B C 1
ATOM 2026 O O . GLN B 1 59 ? -41.05400 52.25102 -20.85018 1.000 43.15010 39 GLN B O 1
ATOM 2032 N N . LEU B 1 60 ? -40.18266 52.55422 -18.78940 1.000 50.85102 40 LEU B N 1
ATOM 2033 C CA . LEU B 1 60 ? -41.36908 52.05603 -18.10165 1.000 48.33299 40 LEU B CA 1
ATOM 2034 C C . LEU B 1 60 ? -42.59228 52.87931 -18.45858 1.000 51.00766 40 LEU B C 1
ATOM 2035 O O . LEU B 1 60 ? -43.64669 52.33138 -18.79982 1.000 46.87109 40 LEU B O 1
ATOM 2040 N N . GLN B 1 61 ? -42.47193 54.20569 -18.36473 1.000 47.56403 41 GLN B N 1
ATOM 2041 C CA . GLN B 1 61 ? -43.61236 55.07553 -18.62707 1.000 49.13868 41 GLN B CA 1
ATOM 2042 C C . GLN B 1 61 ? -44.08059 54.95937 -20.07308 1.000 43.37820 41 GLN B C 1
ATOM 2043 O O . GLN B 1 61 ? -45.28758 54.98468 -20.34509 1.000 43.35891 41 GLN B O 1
ATOM 2049 N N . ALA B 1 62 ? -43.14465 54.82664 -21.01581 1.000 47.96122 42 ALA B N 1
ATOM 2050 C CA . ALA B 1 62 ? -43.53433 54.62873 -22.40887 1.000 43.28632 42 ALA B CA 1
ATOM 2051 C C . ALA B 1 62 ? -44.30352 53.32009 -22.57616 1.000 41.29105 42 ALA B C 1
ATOM 2052 O O . ALA B 1 62 ? -45.36237 53.28056 -23.21424 1.000 40.07419 42 ALA B O 1
ATOM 2054 N N . TYR B 1 63 ? -43.77925 52.23662 -22.00296 1.000 41.01771 43 TYR B N 1
ATOM 2055 C CA . TYR B 1 63 ? -44.47105 50.94956 -22.04866 1.000 43.58562 43 TYR B CA 1
ATOM 2056 C C . TYR B 1 63 ? -45.86594 51.05322 -21.43892 1.000 43.28825 43 TYR B C 1
ATOM 2057 O O . TYR B 1 63 ? -46.85497 50.62662 -22.04484 1.000 40.47733 43 TYR B O 1
ATOM 2066 N N . ALA B 1 64 ? -45.96528 51.64891 -20.24611 1.000 37.16280 44 ALA B N 1
ATOM 2067 C CA . ALA B 1 64 ? -47.23586 51.67885 -19.53122 1.000 38.31083 44 ALA B CA 1
ATOM 2068 C C . ALA B 1 64 ? -48.28586 52.48571 -20.28654 1.000 41.46901 44 ALA B C 1
ATOM 2069 O O . ALA B 1 64 ? -49.47311 52.12533 -20.29008 1.000 38.40163 44 ALA B O 1
ATOM 2071 N N . LYS B 1 65 ? -47.86330 53.57369 -20.93911 1.000 35.03275 45 LYS B N 1
ATOM 2072 C CA . LYS B 1 65 ? -48.79063 54.40053 -21.70431 1.000 40.24736 45 LYS B CA 1
ATOM 2073 C C . LYS B 1 65 ? -49.18810 53.71193 -23.00208 1.000 42.11789 45 LYS B C 1
ATOM 2074 O O . LYS B 1 65 ? -50.35908 53.75415 -23.40421 1.000 45.23409 45 LYS B O 1
ATOM 2080 N N . ASP B 1 66 ? -48.22190 53.07736 -23.67295 1.000 34.25279 46 ASP B N 1
ATOM 2081 C CA . ASP B 1 66 ? -48.50354 52.44949 -24.95761 1.000 36.24304 46 ASP B CA 1
ATOM 2082 C C . ASP B 1 66 ? -49.37125 51.20676 -24.80873 1.000 41.59525 46 ASP B C 1
ATOM 2083 O O . ASP B 1 66 ? -50.05654 50.82585 -25.76523 1.000 37.37115 46 ASP B O 1
ATOM 2088 N N . TYR B 1 67 ? -49.33128 50.55793 -23.63083 1.000 36.90335 47 TYR B N 1
ATOM 2089 C CA . TYR B 1 67 ? -50.13517 49.36850 -23.34215 1.000 37.67959 47 TYR B CA 1
ATOM 2090 C C . TYR B 1 67 ? -51.61687 49.67762 -23.18568 1.000 34.74501 47 TYR B C 1
ATOM 2091 O O . TYR B 1 67 ? -52.44212 48.76448 -23.31307 1.000 36.91761 47 TYR B O 1
ATOM 2100 N N . TYR B 1 68 ? -51.95727 50.94098 -22.90372 1.000 35.55659 48 TYR B N 1
ATOM 2101 C CA . TYR B 1 68 ? -53.32239 51.32699 -22.54767 1.000 41.04284 48 TYR B CA 1
ATOM 2102 C C . TYR B 1 68 ? -54.32048 51.00426 -23.65983 1.000 35.66393 48 TYR B C 1
ATOM 2103 O O . TYR B 1 68 ? -55.47530 50.64769 -23.38421 1.000 32.90806 48 TYR B O 1
ATOM 2112 N N . LEU B 1 69 ? -53.90712 51.15221 -24.92086 1.000 34.82897 49 LEU B N 1
ATOM 2113 C CA . LEU B 1 69 ? -54.79444 50.81419 -26.03195 1.000 33.49654 49 LEU B CA 1
ATOM 2114 C C . LEU B 1 69 ? -55.27547 49.37268 -25.92162 1.000 33.63431 49 LEU B C 1
ATOM 2115 O O . LEU B 1 69 ? -56.48115 49.09876 -25.96939 1.000 34.27354 49 LEU B O 1
ATOM 2120 N N . HIS B 1 70 ? -54.33238 48.44626 -25.74735 1.000 31.00820 50 HIS B N 1
ATOM 2121 C CA . HIS B 1 70 ? -54.64269 47.02509 -25.60253 1.000 35.13540 50 HIS B CA 1
ATOM 2122 C C . HIS B 1 70 ? -55.50726 46.76193 -24.37659 1.000 34.69040 50 HIS B C 1
ATOM 2123 O O . HIS B 1 70 ? -56.44985 45.96180 -24.42794 1.000 31.73257 50 HIS B O 1
ATOM 2130 N N . ILE B 1 71 ? -55.19528 47.42522 -23.26031 1.000 30.83712 51 ILE B N 1
ATOM 2131 C CA . ILE B 1 71 ? -55.96347 47.22362 -22.03466 1.000 38.33315 51 ILE B CA 1
ATOM 2132 C C . ILE B 1 71 ? -57.41654 47.63061 -22.24214 1.000 35.81933 51 ILE B C 1
ATOM 2133 O O . ILE B 1 71 ? -58.34166 46.94050 -21.79938 1.000 29.25223 51 ILE B O 1
ATOM 2138 N N . LYS B 1 72 ? -57.63837 48.76240 -22.91049 1.000 33.69755 52 LYS B N 1
ATOM 2139 C CA . LYS B 1 72 ? -59.00084 49.20721 -23.16800 1.000 33.00999 52 LYS B CA 1
ATOM 2140 C C . LYS B 1 72 ? -59.69036 48.31244 -24.18541 1.000 36.03362 52 LYS B C 1
ATOM 2141 O O . LYS B 1 72 ? -60.90832 48.10789 -24.11259 1.000 32.30211 52 LYS B O 1
ATOM 2147 N N . ALA B 1 73 ? -58.93111 47.77783 -25.13798 1.000 30.05489 53 ALA B N 1
ATOM 2148 C CA . ALA B 1 73 ? -59.52450 46.96523 -26.19110 1.000 33.23633 53 ALA B CA 1
ATOM 2149 C C . ALA B 1 73 ? -59.87432 45.56169 -25.72210 1.000 31.44835 53 ALA B C 1
ATOM 2150 O O . ALA B 1 73 ? -60.75875 44.92625 -26.30751 1.000 30.51972 53 ALA B O 1
ATOM 2152 N N . PHE B 1 74 ? -59.19994 45.05064 -24.69688 1.000 31.44475 54 PHE B N 1
ATOM 2153 C CA . PHE B 1 74 ? -59.37339 43.63896 -24.34682 1.000 31.10078 54 PHE B CA 1
ATOM 2154 C C . PHE B 1 74 ? -60.82903 43.21462 -24.12593 1.000 29.97863 54 PHE B C 1
ATOM 2155 O O . PHE B 1 74 ? -61.20160 42.12766 -24.60108 1.000 28.17257 54 PHE B O 1
ATOM 2163 N N . PRO B 1 75 ? -61.69168 43.98871 -23.45820 1.000 30.03543 55 PRO B N 1
ATOM 2164 C CA . PRO B 1 75 ? -63.10102 43.55338 -23.34807 1.000 28.31371 55 PRO B CA 1
ATOM 2165 C C . PRO B 1 75 ? -63.76345 43.34610 -24.69734 1.000 27.96356 55 PRO B C 1
ATOM 2166 O O . PRO B 1 75 ? -64.63211 42.46510 -24.82571 1.000 28.76022 55 PRO B O 1
ATOM 2170 N N . LYS B 1 76 ? -63.34673 44.11212 -25.72233 1.000 22.48656 56 LYS B N 1
ATOM 2171 C CA . LYS B 1 76 ? -63.90335 43.96219 -27.06471 1.000 25.68565 56 LYS B CA 1
ATOM 2172 C C . LYS B 1 76 ? -63.42988 42.68553 -27.75746 1.000 26.98696 56 LYS B C 1
ATOM 2173 O O . LYS B 1 76 ? -64.12935 42.17286 -28.63635 1.000 27.80241 56 LYS B O 1
ATOM 2179 N N . TYR B 1 77 ? -62.23000 42.19292 -27.44321 1.000 29.03450 57 TYR B N 1
ATOM 2180 C CA . TYR B 1 77 ? -61.82629 40.90835 -28.01005 1.000 25.89919 57 TYR B CA 1
ATOM 2181 C C . TYR B 1 77 ? -62.81646 39.83340 -27.58557 1.000 26.89553 57 TYR B C 1
ATOM 2182 O O . TYR B 1 77 ? -63.28823 39.03990 -28.40444 1.000 30.06764 57 TYR B O 1
ATOM 2191 N N . LEU B 1 78 ? -63.16382 39.82790 -26.29905 1.000 27.64754 58 LEU B N 1
ATOM 2192 C CA . LEU B 1 78 ? -64.03951 38.80386 -25.74154 1.000 28.77860 58 LEU B CA 1
ATOM 2193 C C . LEU B 1 78 ? -65.46570 38.95025 -26.26121 1.000 30.91916 58 LEU B C 1
ATOM 2194 O O . LEU B 1 78 ? -66.08939 37.96877 -26.68852 1.000 29.76252 58 LEU B O 1
ATOM 2199 N N . SER B 1 79 ? -66.00688 40.17114 -26.24837 1.000 26.34293 59 SER B N 1
ATOM 2200 C CA . SER B 1 79 ? -67.36028 40.31019 -26.77662 1.000 30.81759 59 SER B CA 1
ATOM 2201 C C . SER B 1 79 ? -67.40913 40.03767 -28.27841 1.000 28.12661 59 SER B C 1
ATOM 2202 O O . SER B 1 79 ? -68.44027 39.57953 -28.78187 1.000 28.90181 59 SER B O 1
ATOM 2205 N N . ALA B 1 80 ? -66.32387 40.28757 -29.02181 1.000 25.85144 60 ALA B N 1
ATOM 2206 C CA . ALA B 1 80 ? -66.39152 39.99874 -30.45732 1.000 25.55033 60 ALA B CA 1
ATOM 2207 C C . ALA B 1 80 ? -66.59794 38.50322 -30.70968 1.000 31.98917 60 ALA B C 1
ATOM 2208 O O . ALA B 1 80 ? -67.34115 38.11645 -31.61846 1.000 27.13683 60 ALA B O 1
ATOM 2210 N N . ILE B 1 81 ? -65.96272 37.64874 -29.89940 1.000 29.26153 61 ILE B N 1
ATOM 2211 C CA . ILE B 1 81 ? -66.11360 36.19810 -30.05543 1.000 26.96197 61 ILE B CA 1
ATOM 2212 C C . ILE B 1 81 ? -67.48826 35.76503 -29.56987 1.000 28.87344 61 ILE B C 1
ATOM 2213 O O . ILE B 1 81 ? -68.19150 34.99153 -30.23330 1.000 27.87109 61 ILE B O 1
ATOM 2218 N N . HIS B 1 82 ? -67.88617 36.27868 -28.40324 1.000 24.62106 62 HIS B N 1
ATOM 2219 C CA . HIS B 1 82 ? -69.17428 35.95663 -27.80961 1.000 27.19990 62 HIS B CA 1
ATOM 2220 C C . HIS B 1 82 ? -70.30416 36.23168 -28.79046 1.000 26.03153 62 HIS B C 1
ATOM 2221 O O . HIS B 1 82 ? -71.19095 35.39193 -28.99036 1.000 26.89954 62 HIS B O 1
ATOM 2228 N N . SER B 1 83 ? -70.25601 37.39687 -29.44750 1.000 25.69191 63 SER B N 1
ATOM 2229 C CA . SER B 1 83 ? -71.29569 37.84256 -30.37096 1.000 28.89604 63 SER B CA 1
ATOM 2230 C C . SER B 1 83 ? -71.43291 36.96759 -31.61421 1.000 31.87459 63 SER B C 1
ATOM 2231 O O . SER B 1 83 ? -72.38460 37.15753 -32.37848 1.000 31.27557 63 SER B O 1
ATOM 2234 N N . ARG B 1 84 ? -70.48721 36.06770 -31.87232 1.000 28.35914 64 ARG B N 1
ATOM 2235 C CA . ARG B 1 84 ? -70.52446 35.21056 -33.05116 1.000 30.38047 64 ARG B CA 1
ATOM 2236 C C . ARG B 1 84 ? -70.73653 33.74525 -32.66936 1.000 33.31877 64 ARG B C 1
ATOM 2237 O O . ARG B 1 84 ? -70.49976 32.85320 -33.48724 1.000 31.26370 64 ARG B O 1
ATOM 2245 N N . CYS B 1 85 ? -71.15793 33.48172 -31.42836 1.000 32.96985 65 CYS B N 1
ATOM 2246 C CA . CYS B 1 85 ? -71.11945 32.14746 -30.83482 1.000 31.37441 65 CYS B CA 1
ATOM 2247 C C . CYS B 1 85 ? -72.52051 31.71214 -30.44509 1.000 31.99094 65 CYS B C 1
ATOM 2248 O O . CYS B 1 85 ? -73.23250 32.45827 -29.76168 1.000 28.71489 65 CYS B O 1
ATOM 2251 N N . ASP B 1 86 ? -72.91538 30.50789 -30.87630 1.000 27.92189 66 ASP B N 1
ATOM 2252 C CA . ASP B 1 86 ? -74.19360 29.92414 -30.49270 1.000 26.39922 66 ASP B CA 1
ATOM 2253 C C . ASP B 1 86 ? -74.04354 28.78073 -29.49542 1.000 32.86454 66 ASP B C 1
ATOM 2254 O O . ASP B 1 86 ? -75.04850 28.16930 -29.11533 1.000 31.33690 66 ASP B O 1
ATOM 2259 N N . ASP B 1 87 ? -72.82184 28.46070 -29.07853 1.000 33.26712 67 ASP B N 1
ATOM 2260 C CA . ASP B 1 87 ? -72.59328 27.47195 -28.02392 1.000 31.09882 67 ASP B CA 1
ATOM 2261 C C . ASP B 1 87 ? -72.84874 28.16772 -26.68331 1.000 27.52731 67 ASP B C 1
ATOM 2262 O O . ASP B 1 87 ? -72.04255 28.98029 -26.22423 1.000 31.96307 67 ASP B O 1
ATOM 2267 N N . LEU B 1 88 ? -73.99610 27.87718 -26.06269 1.000 28.30598 68 LEU B N 1
ATOM 2268 C CA . LEU B 1 88 ? -74.41643 28.63183 -24.88325 1.000 30.42768 68 LEU B CA 1
ATOM 2269 C C . LEU B 1 88 ? -73.44008 28.44988 -23.72146 1.000 37.12030 68 LEU B C 1
ATOM 2270 O O . LEU B 1 88 ? -73.18622 29.39011 -22.95983 1.000 32.23247 68 LEU B O 1
ATOM 2275 N N . GLU B 1 89 ? -72.88290 27.24730 -23.56447 1.000 37.14304 69 GLU B N 1
ATOM 2276 C CA . GLU B 1 89 ? -71.90849 27.02836 -22.49986 1.000 36.85762 69 GLU B CA 1
ATOM 2277 C C . GLU B 1 89 ? -70.61843 27.79289 -22.78737 1.000 31.73821 69 GLU B C 1
ATOM 2278 O O . GLU B 1 89 ? -70.01494 28.36815 -21.87719 1.000 38.37700 69 GLU B O 1
ATOM 2284 N N . ALA B 1 90 ? -70.17844 27.80772 -24.04861 1.000 29.34574 70 ALA B N 1
ATOM 2285 C CA . ALA B 1 90 ? -68.99272 28.58023 -24.41150 1.000 30.57580 70 ALA B CA 1
ATOM 2286 C C . ALA B 1 90 ? -69.19543 30.06441 -24.12149 1.000 28.46006 70 ALA B C 1
ATOM 2287 O O . ALA B 1 90 ? -68.31565 30.72657 -23.55763 1.000 29.54499 70 ALA B O 1
ATOM 2289 N N . ARG B 1 91 ? -70.37083 30.59763 -24.46952 1.000 29.79686 71 ARG B N 1
ATOM 2290 C CA . ARG B 1 91 ? -70.64830 32.01329 -24.21779 1.000 26.44806 71 ARG B CA 1
ATOM 2291 C C . ARG B 1 91 ? -70.52896 32.35615 -22.73578 1.000 27.50570 71 ARG B C 1
ATOM 2292 O O . ARG B 1 91 ? -70.04214 33.43874 -22.37799 1.000 29.41058 71 ARG B O 1
ATOM 2300 N N . LYS B 1 92 ? -70.96309 31.44623 -21.84855 1.000 30.75495 72 LYS B N 1
ATOM 2301 C CA . LYS B 1 92 ? -70.90935 31.74870 -20.41759 1.000 29.60449 72 LYS B CA 1
ATOM 2302 C C . LYS B 1 92 ? -69.46918 31.87751 -19.92956 1.000 29.61727 72 LYS B C 1
ATOM 2303 O O . LYS B 1 92 ? -69.17567 32.72018 -19.07927 1.000 32.24357 72 LYS B O 1
ATOM 2309 N N . LEU B 1 93 ? -68.56328 31.03595 -20.44058 1.000 28.40169 73 LEU B N 1
ATOM 2310 C CA . LEU B 1 93 ? -67.14919 31.15284 -20.07996 1.000 30.46446 73 LEU B CA 1
ATOM 2311 C C . LEU B 1 93 ? -66.54965 32.45694 -20.60490 1.000 29.80865 73 LEU B C 1
ATOM 2312 O O . LEU B 1 93 ? -65.77586 33.12221 -19.90321 1.000 28.23689 73 LEU B O 1
ATOM 2317 N N . LEU B 1 94 ? -66.90294 32.84181 -21.83598 1.000 29.09807 74 LEU B N 1
ATOM 2318 C CA . LEU B 1 94 ? -66.44398 34.11153 -22.38741 1.000 27.45634 74 LEU B CA 1
ATOM 2319 C C . LEU B 1 94 ? -66.99371 35.28355 -21.57853 1.000 28.91440 74 LEU B C 1
ATOM 2320 O O . LEU B 1 94 ? -66.28168 36.25703 -21.31155 1.000 28.93663 74 LEU B O 1
ATOM 2325 N N . LEU B 1 95 ? -68.25784 35.20178 -21.16881 1.000 26.21737 75 LEU B N 1
ATOM 2326 C CA . LEU B 1 95 ? -68.81733 36.27033 -20.34679 1.000 27.55666 75 LEU B CA 1
ATOM 2327 C C . LEU B 1 95 ? -68.12323 36.34628 -18.98692 1.000 30.33118 75 LEU B C 1
ATOM 2328 O O . LEU B 1 95 ? -67.88283 37.44310 -18.47639 1.000 28.78566 75 LEU B O 1
ATOM 2333 N N . ASP B 1 96 ? -67.78574 35.19215 -18.38882 1.000 32.76837 76 ASP B N 1
ATOM 2334 C CA . ASP B 1 96 ? -67.06345 35.20166 -17.11267 1.000 34.94349 76 ASP B CA 1
ATOM 2335 C C . ASP B 1 96 ? -65.77751 36.01197 -17.21946 1.000 30.25441 76 ASP B C 1
ATOM 2336 O O . ASP B 1 96 ? -65.48708 36.85358 -16.36087 1.000 31.54511 76 ASP B O 1
ATOM 2341 N N . ASN B 1 97 ? -64.99248 35.77070 -18.27737 1.000 30.62859 77 ASN B N 1
ATOM 2342 C CA . ASN B 1 97 ? -63.76216 36.53066 -18.47927 1.000 29.46142 77 ASN B CA 1
ATOM 2343 C C . ASN B 1 97 ? -64.07237 38.01211 -18.69374 1.000 33.61960 77 ASN B C 1
ATOM 2344 O O . ASN B 1 97 ? -63.43899 38.88582 -18.09356 1.000 27.71237 77 ASN B O 1
ATOM 2349 N N . LEU B 1 98 ? -65.07008 38.31203 -19.52805 1.000 29.88878 78 LEU B N 1
ATOM 2350 C CA . LEU B 1 98 ? -65.43301 39.70478 -19.78369 1.000 28.69110 78 LEU B CA 1
ATOM 2351 C C . LEU B 1 98 ? -65.82086 40.42441 -18.49361 1.000 29.96998 78 LEU B C 1
ATOM 2352 O O . LEU B 1 98 ? -65.45350 41.58907 -18.28360 1.000 31.33946 78 LEU B O 1
ATOM 2357 N N . MET B 1 99 ? -66.58288 39.75044 -17.62532 1.000 29.87171 79 MET B N 1
ATOM 2358 C CA . MET B 1 99 ? -66.97845 40.35895 -16.35651 1.000 30.86558 79 MET B CA 1
ATOM 2359 C C . MET B 1 99 ? -65.75035 40.61028 -15.48896 1.000 31.65943 79 MET B C 1
ATOM 2360 O O . MET B 1 99 ? -65.61130 41.68050 -14.87824 1.000 33.06529 79 MET B O 1
ATOM 2365 N N . ASP B 1 100 ? -64.84397 39.62485 -15.43106 1.000 31.58574 80 ASP B N 1
ATOM 2366 C CA . ASP B 1 100 ? -63.58191 39.78970 -14.71213 1.000 32.07590 80 ASP B CA 1
ATOM 2367 C C . ASP B 1 100 ? -62.84070 41.03133 -15.18661 1.000 36.20953 80 ASP B C 1
ATOM 2368 O O . ASP B 1 100 ? -62.21383 41.74685 -14.38941 1.000 36.23408 80 ASP B O 1
ATOM 2373 N N . GLU B 1 101 ? -62.89919 41.29976 -16.48758 1.000 33.69916 81 GLU B N 1
ATOM 2374 C CA . GLU B 1 101 ? -62.13492 42.39386 -17.07815 1.000 36.28443 81 GLU B CA 1
ATOM 2375 C C . GLU B 1 101 ? -62.76065 43.74927 -16.76475 1.000 35.33615 81 GLU B C 1
ATOM 2376 O O . GLU B 1 101 ? -62.06924 44.68955 -16.34683 1.000 36.19259 81 GLU B O 1
ATOM 2382 N N . GLU B 1 102 ? -64.06987 43.86014 -16.96933 1.000 32.51265 82 GLU B N 1
ATOM 2383 C CA . GLU B 1 102 ? -64.74718 45.14431 -17.10615 1.000 33.91963 82 GLU B CA 1
ATOM 2384 C C . GLU B 1 102 ? -65.79854 45.43719 -16.04268 1.000 37.23395 82 GLU B C 1
ATOM 2385 O O . GLU B 1 102 ? -66.13654 46.61397 -15.84607 1.000 34.66616 82 GLU B O 1
ATOM 2391 N N . ASN B 1 103 ? -66.35349 44.42388 -15.38642 1.000 29.99632 83 ASN B N 1
ATOM 2392 C CA . ASN B 1 103 ? -67.43541 44.67078 -14.44003 1.000 34.44668 83 ASN B CA 1
ATOM 2393 C C . ASN B 1 103 ? -66.88794 45.13866 -13.09630 1.000 38.28049 83 ASN B C 1
ATOM 2394 O O . ASN B 1 103 ? -65.80835 44.72971 -12.66166 1.000 38.26128 83 ASN B O 1
ATOM 2399 N N . GLY B 1 104 ? -67.64635 46.00537 -12.44203 1.000 40.81193 84 GLY B N 1
ATOM 2400 C CA . GLY B 1 104 ? -67.28200 46.47869 -11.12379 1.000 47.45032 84 GLY B CA 1
ATOM 2401 C C . GLY B 1 104 ? -66.29642 47.62626 -11.15680 1.000 47.70945 84 GLY B C 1
ATOM 2402 O O . GLY B 1 104 ? -65.87520 48.11194 -12.20817 1.000 44.79577 84 GLY B O 1
ATOM 2403 N N . TYR B 1 105 ? -65.92507 48.07166 -9.95015 1.000 51.82676 85 TYR B N 1
ATOM 2404 C CA . TYR B 1 105 ? -64.92554 49.12206 -9.74183 1.000 53.49422 85 TYR B CA 1
ATOM 2405 C C . TYR B 1 105 ? -64.08486 48.69957 -8.54285 1.000 60.83335 85 TYR B C 1
ATOM 2406 O O . TYR B 1 105 ? -64.64585 48.32986 -7.49446 1.000 63.76560 85 TYR B O 1
ATOM 2415 N N . PRO B 1 106 ? -62.75469 48.71973 -8.66318 1.000 56.39609 86 PRO B N 1
ATOM 2416 C CA . PRO B 1 106 ? -61.99183 49.04277 -9.87525 1.000 53.70607 86 PRO B CA 1
ATOM 2417 C C . PRO B 1 106 ? -61.94661 47.86208 -10.83873 1.000 47.36900 86 PRO B C 1
ATOM 2418 O O . PRO B 1 106 ? -61.71774 46.73574 -10.41515 1.000 43.52537 86 PRO B O 1
ATOM 2422 N N . ASN B 1 107 ? -62.15994 48.06501 -12.13834 1.000 45.21480 87 ASN B N 1
ATOM 2423 C CA . ASN B 1 107 ? -62.01118 46.96376 -13.07327 1.000 41.89635 87 ASN B CA 1
ATOM 2424 C C . ASN B 1 107 ? -60.55845 46.92767 -13.56089 1.000 46.58602 87 ASN B C 1
ATOM 2425 O O . ASN B 1 107 ? -59.68379 47.62598 -13.03803 1.000 43.72968 87 ASN B O 1
ATOM 2430 N N . HIS B 1 108 ? -60.27606 46.08722 -14.55253 1.000 40.99649 88 HIS B N 1
ATOM 2431 C CA . HIS B 1 108 ? -58.90462 45.96971 -15.02815 1.000 41.77096 88 HIS B CA 1
ATOM 2432 C C . HIS B 1 108 ? -58.38386 47.29873 -15.53534 1.000 43.71471 88 HIS B C 1
ATOM 2433 O O . HIS B 1 108 ? -57.22467 47.65561 -15.28685 1.000 41.91542 88 HIS B O 1
ATOM 2440 N N . ILE B 1 109 ? -59.21634 48.02462 -16.28301 1.000 33.82134 89 ILE B N 1
ATOM 2441 C CA . ILE B 1 109 ? -58.78120 49.27890 -16.88929 1.000 37.77964 89 ILE B CA 1
ATOM 2442 C C . ILE B 1 109 ? -58.43666 50.29625 -15.80833 1.000 41.13943 89 ILE B C 1
ATOM 2443 O O . ILE B 1 109 ? -57.38911 50.95243 -15.86181 1.000 47.40752 89 ILE B O 1
ATOM 2448 N N . ASP B 1 110 ? -59.29708 50.41896 -14.78979 1.000 36.49821 90 ASP B N 1
ATOM 2449 C CA . ASP B 1 110 ? -58.97509 51.28996 -13.66223 1.000 39.64425 90 ASP B CA 1
ATOM 2450 C C . ASP B 1 110 ? -57.65885 50.88778 -13.01277 1.000 43.21577 90 ASP B C 1
ATOM 2451 O O . ASP B 1 110 ? -56.84753 51.74935 -12.65169 1.000 47.78626 90 ASP B O 1
ATOM 2456 N N . LEU B 1 111 ? -57.42697 49.58067 -12.85942 1.000 42.45251 91 LEU B N 1
ATOM 2457 C CA . LEU B 1 111 ? -56.20159 49.11562 -12.21658 1.000 39.31894 91 LEU B CA 1
ATOM 2458 C C . LEU B 1 111 ? -54.97544 49.41211 -13.07165 1.000 43.75707 91 LEU B C 1
ATOM 2459 O O . LEU B 1 111 ? -53.90475 49.72015 -12.53494 1.000 40.56619 91 LEU B O 1
ATOM 2464 N N . TRP B 1 112 ? -55.09622 49.32507 -14.40329 1.000 38.35631 92 TRP B N 1
ATOM 2465 C CA . TRP B 1 112 ? -53.95707 49.71765 -15.23129 1.000 37.38758 92 TRP B CA 1
ATOM 2466 C C . TRP B 1 112 ? -53.64394 51.19824 -15.07470 1.000 44.28932 92 TRP B C 1
ATOM 2467 O O . TRP B 1 112 ? -52.46833 51.58699 -15.00829 1.000 41.41544 92 TRP B O 1
ATOM 2478 N N . LYS B 1 113 ? -54.67747 52.04248 -15.03869 1.000 37.78403 93 LYS B N 1
ATOM 2479 C CA . LYS B 1 113 ? -54.44122 53.46769 -14.81865 1.000 38.99505 93 LYS B CA 1
ATOM 2480 C C . LYS B 1 113 ? -53.69775 53.69206 -13.51062 1.000 42.86069 93 LYS B C 1
ATOM 2481 O O . LYS B 1 113 ? -52.73765 54.46962 -13.45689 1.000 49.08656 93 LYS B O 1
ATOM 2487 N N . GLN B 1 114 ? -54.10663 52.97939 -12.45707 1.000 44.60221 94 GLN B N 1
ATOM 2488 C CA . GLN B 1 114 ? -53.41962 53.04400 -11.17091 1.000 46.16035 94 GLN B CA 1
ATOM 2489 C C . GLN B 1 114 ? -51.93568 52.75824 -11.31547 1.000 48.99657 94 GLN B C 1
ATOM 2490 O O . GLN B 1 114 ? -51.10501 53.39794 -10.66300 1.000 47.38118 94 GLN B O 1
ATOM 2496 N N . PHE B 1 115 ? -51.58528 51.76988 -12.13871 1.000 48.62387 95 PHE B N 1
ATOM 2497 C CA . PHE B 1 115 ? -50.18019 51.42798 -12.32924 1.000 44.52297 95 PHE B CA 1
ATOM 2498 C C . PHE B 1 115 ? -49.47579 52.49845 -13.14189 1.000 46.48868 95 PHE B C 1
ATOM 2499 O O . PHE B 1 115 ? -48.33691 52.87433 -12.83427 1.000 43.85715 95 PHE B O 1
ATOM 2507 N N . VAL B 1 116 ? -50.14692 53.01429 -14.17068 1.000 45.11384 96 VAL B N 1
ATOM 2508 C CA . VAL B 1 116 ? -49.58043 54.10882 -14.95531 1.000 43.48235 96 VAL B CA 1
ATOM 2509 C C . VAL B 1 116 ? -49.24576 55.28836 -14.04307 1.000 46.59703 96 VAL B C 1
ATOM 2510 O O . VAL B 1 116 ? -48.09671 55.73627 -13.96639 1.000 48.60284 96 VAL B O 1
ATOM 2514 N N . PHE B 1 117 ? -50.24615 55.78404 -13.31788 1.000 42.28347 97 PHE B N 1
ATOM 2515 C CA . PHE B 1 117 ? -50.04648 56.95320 -12.46886 1.000 48.20837 97 PHE B CA 1
ATOM 2516 C C . PHE B 1 117 ? -48.99799 56.69813 -11.39013 1.000 53.19447 97 PHE B C 1
ATOM 2517 O O . PHE B 1 117 ? -48.32883 57.63625 -10.94555 1.000 51.72088 97 PHE B O 1
ATOM 2525 N N . ALA B 1 118 ? -48.82486 55.44040 -10.96812 1.000 49.55165 98 ALA B N 1
ATOM 2526 C CA . ALA B 1 118 ? -47.76910 55.12035 -10.01617 1.000 46.94955 98 ALA B CA 1
ATOM 2527 C C . ALA B 1 118 ? -46.38820 55.22697 -10.64139 1.000 58.33478 98 ALA B C 1
ATOM 2528 O O . ALA B 1 118 ? -45.38941 55.24987 -9.91093 1.000 59.28933 98 ALA B O 1
ATOM 2530 N N . LEU B 1 119 ? -46.30841 55.27658 -11.96980 1.000 48.65819 99 LEU B N 1
ATOM 2531 C CA . LEU B 1 119 ? -45.04557 55.44197 -12.67359 1.000 51.99325 99 LEU B CA 1
ATOM 2532 C C . LEU B 1 119 ? -44.69439 56.90320 -12.90420 1.000 48.57452 99 LEU B C 1
ATOM 2533 O O . LEU B 1 119 ? -43.67550 57.19038 -13.53540 1.000 57.78456 99 LEU B O 1
ATOM 2538 N N . GLY B 1 120 ? -45.50953 57.82640 -12.41361 1.000 50.83677 100 GLY B N 1
ATOM 2539 C CA . GLY B 1 120 ? -45.25813 59.23693 -12.58952 1.000 57.98948 100 GLY B CA 1
ATOM 2540 C C . GLY B 1 120 ? -45.96390 59.87618 -13.75840 1.000 61.51623 100 GLY B C 1
ATOM 2541 O O . GLY B 1 120 ? -45.71492 61.05381 -14.03881 1.000 62.35368 100 GLY B O 1
ATOM 2542 N N . VAL B 1 121 ? -46.82081 59.15236 -14.44309 1.000 47.35547 101 VAL B N 1
ATOM 2543 C CA . VAL B 1 121 ? -47.58688 59.70427 -15.54899 1.000 51.80864 101 VAL B CA 1
ATOM 2544 C C . VAL B 1 121 ? -48.85815 60.32712 -14.99361 1.000 48.76671 101 VAL B C 1
ATOM 2545 O O . VAL B 1 121 ? -49.50484 59.75172 -14.10927 1.000 51.97290 101 VAL B O 1
ATOM 2549 N N . THR B 1 122 ? -49.21335 61.52965 -15.49808 1.000 46.67723 102 THR B N 1
ATOM 2550 C CA . THR B 1 122 ? -50.45680 62.18488 -15.09809 1.000 56.24236 102 THR B CA 1
ATOM 2551 C C . THR B 1 122 ? -51.62213 61.63774 -15.92108 1.000 51.37548 102 THR B C 1
ATOM 2552 O O . THR B 1 122 ? -51.42111 61.15858 -17.03733 1.000 50.20077 102 THR B O 1
ATOM 2556 N N . PRO B 1 123 ? -52.85244 61.70641 -15.40068 1.000 58.68041 103 PRO B N 1
ATOM 2557 C CA . PRO B 1 123 ? -54.00433 61.29892 -16.22160 1.000 54.90514 103 PRO B CA 1
ATOM 2558 C C . PRO B 1 123 ? -54.12490 62.09072 -17.50462 1.000 61.17564 103 PRO B C 1
ATOM 2559 O O . PRO B 1 123 ? -54.68003 61.58566 -18.48834 1.000 59.10095 103 PRO B O 1
ATOM 2563 N N . GLU B 1 124 ? -53.61118 63.32110 -17.52304 1.000 62.99529 104 GLU B N 1
ATOM 2564 C CA . GLU B 1 124 ? -53.59641 64.10918 -18.74870 1.000 59.74918 104 GLU B CA 1
ATOM 2565 C C . GLU B 1 124 ? -52.63744 63.51494 -19.77327 1.000 58.00202 104 GLU B C 1
ATOM 2566 O O . GLU B 1 124 ? -52.96408 63.43452 -20.96270 1.000 55.31723 104 GLU B O 1
ATOM 2572 N N . GLU B 1 125 ? -51.43995 63.11514 -19.33350 1.000 54.42865 105 GLU B N 1
ATOM 2573 C CA . GLU B 1 125 ? -50.47215 62.51268 -20.24884 1.000 62.00187 105 GLU B CA 1
ATOM 2574 C C . GLU B 1 125 ? -50.97730 61.17768 -20.78666 1.000 52.94048 105 GLU B C 1
ATOM 2575 O O . GLU B 1 125 ? -50.81989 60.87659 -21.97756 1.000 50.95874 105 GLU B O 1
ATOM 2581 N N . LEU B 1 126 ? -51.56852 60.35983 -19.91549 1.000 50.00957 106 LEU B N 1
ATOM 2582 C CA . LEU B 1 126 ? -52.08721 59.06811 -20.34814 1.000 50.52521 106 LEU B CA 1
ATOM 2583 C C . LEU B 1 126 ? -53.17493 59.24231 -21.39823 1.000 48.75448 106 LEU B C 1
ATOM 2584 O O . LEU B 1 126 ? -53.13330 58.61406 -22.46431 1.000 51.52016 106 LEU B O 1
ATOM 2589 N N . GLU B 1 127 ? -54.15938 60.09764 -21.11568 1.000 50.96785 107 GLU B N 1
ATOM 2590 C CA . GLU B 1 127 ? -55.21732 60.34416 -22.09097 1.000 55.75538 107 GLU B CA 1
ATOM 2591 C C . GLU B 1 127 ? -54.65618 60.90624 -23.39277 1.000 57.12767 107 GLU B C 1
ATOM 2592 O O . GLU B 1 127 ? -55.08193 60.50890 -24.48145 1.000 56.63741 107 GLU B O 1
ATOM 2598 N N . ALA B 1 128 ? -53.69055 61.82366 -23.30229 1.000 55.81682 108 ALA B N 1
ATOM 2599 C CA . ALA B 1 128 ? -53.16135 62.47202 -24.49607 1.000 51.41807 108 ALA B CA 1
ATOM 2600 C C . ALA B 1 128 ? -52.25560 61.56046 -25.30890 1.000 56.15942 108 ALA B C 1
ATOM 2601 O O . ALA B 1 128 ? -52.00397 61.84514 -26.48588 1.000 52.41012 108 ALA B O 1
ATOM 2603 N N . HIS B 1 129 ? -51.75743 60.48172 -24.71514 1.000 51.16020 109 HIS B N 1
ATOM 2604 C CA . HIS B 1 129 ? -50.79660 59.63048 -25.40642 1.000 49.50475 109 HIS B CA 1
ATOM 2605 C C . HIS B 1 129 ? -51.39651 59.06716 -26.69019 1.000 48.26423 109 HIS B C 1
ATOM 2606 O O . HIS B 1 129 ? -52.53428 58.59069 -26.70075 1.000 53.94481 109 HIS B O 1
ATOM 2613 N N . GLU B 1 130 ? -50.62437 59.12833 -27.77974 1.000 48.14144 110 GLU B N 1
ATOM 2614 C CA . GLU B 1 130 ? -51.03005 58.54083 -29.04949 1.000 51.92803 110 GLU B CA 1
ATOM 2615 C C . GLU B 1 130 ? -50.39969 57.16352 -29.19669 1.000 49.64331 110 GLU B C 1
ATOM 2616 O O . GLU B 1 130 ? -49.16219 57.06507 -29.20338 1.000 43.56490 110 GLU B O 1
ATOM 2622 N N . PRO B 1 131 ? -51.18251 56.08472 -29.31188 1.000 49.76007 111 PRO B N 1
ATOM 2623 C CA . PRO B 1 131 ? -50.57974 54.74563 -29.42345 1.000 43.28156 111 PRO B CA 1
ATOM 2624 C C . PRO B 1 131 ? -49.63487 54.64810 -30.61166 1.000 41.56741 111 PRO B C 1
ATOM 2625 O O . PRO B 1 131 ? -49.91864 55.16070 -31.69418 1.000 44.67388 111 PRO B O 1
ATOM 2629 N N . SER B 1 132 ? -48.50277 53.97826 -30.39078 1.000 43.97176 112 SER B N 1
ATOM 2630 C CA . SER B 1 132 ? -47.51367 53.73599 -31.43328 1.000 41.57575 112 SER B CA 1
ATOM 2631 C C . SER B 1 132 ? -48.07782 52.81800 -32.52115 1.000 44.16848 112 SER B C 1
ATOM 2632 O O . SER B 1 132 ? -49.13581 52.19715 -32.37147 1.000 44.31415 112 SER B O 1
ATOM 2635 N N . GLU B 1 133 ? -47.34421 52.72441 -33.63293 1.000 43.58493 113 GLU B N 1
ATOM 2636 C CA . GLU B 1 133 ? -47.73358 51.79206 -34.68894 1.000 45.69774 113 GLU B CA 1
ATOM 2637 C C . GLU B 1 133 ? -47.59064 50.34523 -34.23922 1.000 42.71047 113 GLU B C 1
ATOM 2638 O O . GLU B 1 133 ? -48.38476 49.48797 -34.64133 1.000 39.48091 113 GLU B O 1
ATOM 2644 N N . ALA B 1 134 ? -46.55694 50.04012 -33.44882 1.000 37.27615 114 ALA B N 1
ATOM 2645 C CA . ALA B 1 134 ? -46.41306 48.67578 -32.94625 1.000 39.09078 114 ALA B CA 1
ATOM 2646 C C . ALA B 1 134 ? -47.56446 48.31290 -32.00731 1.000 38.35839 114 ALA B C 1
ATOM 2647 O O . ALA B 1 134 ? -48.00313 47.15814 -31.97230 1.000 33.59771 114 ALA B O 1
ATO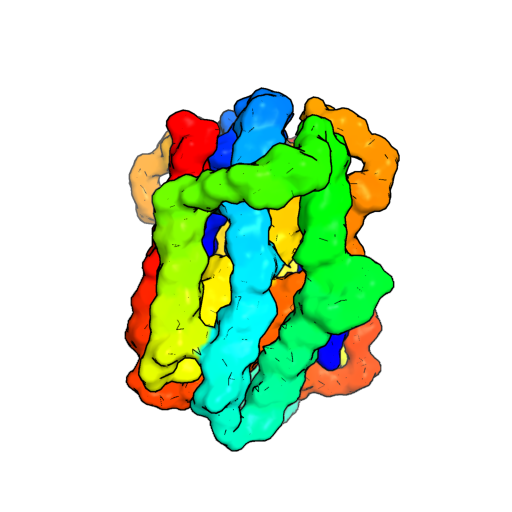M 2649 N N . ALA B 1 135 ? -48.06713 49.28992 -31.24092 1.000 38.21033 115 ALA B N 1
ATOM 2650 C CA . ALA B 1 135 ? -49.21099 49.04631 -30.36701 1.000 32.65691 115 ALA B CA 1
ATOM 2651 C C . ALA B 1 135 ? -50.47116 48.80532 -31.17815 1.000 35.55071 115 ALA B C 1
ATOM 2652 O O . ALA B 1 135 ? -51.18597 47.81591 -30.97019 1.000 35.27947 115 ALA B O 1
ATOM 2654 N N . LYS B 1 136 ? -50.76692 49.71945 -32.09886 1.000 34.74052 116 LYS B N 1
ATOM 2655 C CA . LYS B 1 136 ? -51.90368 49.54897 -32.98628 1.000 36.63739 116 LYS B CA 1
ATOM 2656 C C . LYS B 1 136 ? -51.83547 48.22147 -33.73270 1.000 36.72376 116 LYS B C 1
ATOM 2657 O O . LYS B 1 136 ? -52.85448 47.53849 -33.88470 1.000 34.98761 116 LYS B O 1
ATOM 2663 N N . ALA B 1 137 ? -50.64075 47.82755 -34.19209 1.000 34.74791 117 ALA B N 1
ATOM 2664 C CA . ALA B 1 137 ? -50.51556 46.56558 -34.92096 1.000 31.97083 117 ALA B CA 1
ATOM 2665 C C . ALA B 1 137 ? -50.82490 45.37296 -34.02018 1.000 34.54710 117 ALA B C 1
ATOM 2666 O O . ALA B 1 137 ? -51.44630 44.39732 -34.45704 1.000 36.05959 117 ALA B O 1
ATOM 2668 N N . LYS B 1 138 ? -50.38489 45.42839 -32.76215 1.000 34.67154 118 LYS B N 1
ATOM 2669 C CA . LYS B 1 138 ? -50.66352 44.33714 -31.83289 1.000 32.49779 118 LYS B CA 1
ATOM 2670 C C . LYS B 1 138 ? -52.16360 44.20330 -31.58622 1.000 32.10313 118 LYS B C 1
ATOM 2671 O O . LYS B 1 138 ? -52.70691 43.09997 -31.63072 1.000 32.39070 118 LYS B O 1
ATOM 2677 N N . VAL B 1 139 ? -52.85892 45.32546 -31.38185 1.000 31.03335 119 VAL B N 1
ATOM 2678 C CA . VAL B 1 139 ? -54.29990 45.26969 -31.12957 1.000 33.78634 119 VAL B CA 1
ATOM 2679 C C . VAL B 1 139 ? -55.05403 44.81628 -32.37540 1.000 37.81533 119 VAL B C 1
ATOM 2680 O O . VAL B 1 139 ? -56.00394 44.02553 -32.29150 1.000 35.78339 119 VAL B O 1
ATOM 2684 N N . ALA B 1 140 ? -54.64942 45.30667 -33.54903 1.000 33.29763 120 ALA B N 1
ATOM 2685 C CA . ALA B 1 140 ? -55.29221 44.87342 -34.78045 1.000 33.21498 120 ALA B CA 1
ATOM 2686 C C . ALA B 1 140 ? -55.10183 43.37924 -35.00967 1.000 34.33973 120 ALA B C 1
ATOM 2687 O O . ALA B 1 140 ? -55.98759 42.72517 -35.57115 1.000 33.94489 120 ALA B O 1
ATOM 2689 N N . THR B 1 141 ? -53.96856 42.81501 -34.58008 1.000 31.42389 121 THR B N 1
ATOM 2690 C CA . THR B 1 141 ? -53.78388 41.36894 -34.71838 1.000 36.47618 121 THR B CA 1
ATOM 2691 C C . THR B 1 141 ? -54.80260 40.61350 -33.87336 1.000 32.50230 121 THR B C 1
ATOM 2692 O O . THR B 1 141 ? -55.48160 39.70566 -34.36353 1.000 31.43153 121 THR B O 1
ATOM 2696 N N . PHE B 1 142 ? -54.96784 41.01995 -32.61483 1.000 28.76264 122 PHE B N 1
ATOM 2697 C CA . PHE B 1 142 ? -55.98276 40.39844 -31.77105 1.000 33.53386 122 PHE B CA 1
ATOM 2698 C C . PHE B 1 142 ? -57.36748 40.54393 -32.38082 1.000 29.03993 122 PHE B C 1
ATOM 2699 O O . PHE B 1 142 ? -58.12241 39.56960 -32.47260 1.000 28.96210 122 PHE B O 1
ATOM 2707 N N A MET B 1 143 ? -57.73161 41.75350 -32.80893 0.612 30.92851 123 MET B N 1
ATOM 2708 N N B MET B 1 143 ? -57.72015 41.76647 -32.79444 0.388 31.02578 123 MET B N 1
ATOM 2709 C CA A MET B 1 143 ? -59.09130 41.92270 -33.32068 0.612 30.24397 123 MET B CA 1
ATOM 2710 C CA B MET B 1 143 ? -59.04438 42.01679 -33.36279 0.388 30.03320 123 MET B CA 1
ATOM 2711 C C A MET B 1 143 ? -59.30691 41.16815 -34.62645 0.612 30.90680 123 MET B C 1
ATOM 2712 C C B MET B 1 143 ? -59.28362 41.16840 -34.60270 0.388 30.74169 123 MET B C 1
ATOM 2713 O O A MET B 1 143 ? -60.41604 40.67246 -34.87426 0.612 31.89057 123 MET B O 1
ATOM 2714 O O B MET B 1 143 ? -60.37569 40.61479 -34.78807 0.388 31.79166 123 MET B O 1
ATOM 2723 N N . ARG B 1 144 ? -58.27229 41.07097 -35.46788 1.000 29.06215 124 ARG B N 1
ATOM 2724 C CA . ARG B 1 144 ? -58.37751 40.29304 -36.70510 1.000 29.89276 124 ARG B CA 1
ATOM 2725 C C . ARG B 1 144 ? -58.80612 38.85334 -36.43360 1.000 31.38482 124 ARG B C 1
ATOM 2726 O O . ARG B 1 144 ? -59.66888 38.30375 -37.13468 1.000 31.43180 124 ARG B O 1
ATOM 2734 N N . TRP B 1 145 ? -58.23490 38.23193 -35.39802 1.000 29.15584 125 TRP B N 1
ATOM 2735 C CA . TRP B 1 145 ? -58.60036 36.85082 -35.08320 1.000 32.05144 125 TRP B CA 1
ATOM 2736 C C . TRP B 1 145 ? -59.95152 36.76210 -34.36308 1.000 31.32526 125 TRP B C 1
ATOM 2737 O O . TRP B 1 145 ? -60.77086 35.88422 -34.68421 1.000 29.91665 125 TRP B O 1
ATOM 2748 N N . CYS B 1 146 ? -60.23192 37.69037 -33.42979 1.000 26.08314 126 CYS B N 1
ATOM 2749 C CA . CYS B 1 146 ? -61.48008 37.59388 -32.67729 1.000 29.86431 126 CYS B CA 1
ATOM 2750 C C . CYS B 1 146 ? -62.69989 37.91195 -33.52848 1.000 29.12206 126 CYS B C 1
ATOM 2751 O O . CYS B 1 146 ? -63.79625 37.43021 -33.22714 1.000 30.55465 126 CYS B O 1
ATOM 2754 N N . THR B 1 147 ? -62.55514 38.73309 -34.57157 1.000 30.08918 127 THR B N 1
ATOM 2755 C CA . THR B 1 147 ? -63.66115 38.98632 -35.49269 1.000 32.32869 127 THR B CA 1
ATOM 2756 C C . THR B 1 147 ? -63.62002 38.09337 -36.73233 1.000 35.04159 127 THR B C 1
ATOM 2757 O O . THR B 1 147 ? -64.47613 38.23863 -37.60712 1.000 35.80393 127 THR B O 1
ATOM 2761 N N . GLY B 1 148 ? -62.68038 37.15041 -36.80675 1.000 34.09531 128 GLY B N 1
ATOM 2762 C CA . GLY B 1 148 ? -62.54114 36.29009 -37.97323 1.000 35.04523 128 GLY B CA 1
ATOM 2763 C C . GLY B 1 148 ? -63.54450 35.15144 -38.00611 1.000 40.22031 128 GLY B C 1
ATOM 2764 O O . GLY B 1 148 ? -64.39967 34.99555 -37.13464 1.000 37.10175 128 GLY B O 1
ATOM 2765 N N . ASP B 1 149 ? -63.40240 34.30876 -39.02705 1.000 38.07342 129 ASP B N 1
ATOM 2766 C CA . ASP B 1 149 ? -64.36929 33.25354 -39.30447 1.000 42.29174 129 ASP B CA 1
ATOM 2767 C C . ASP B 1 149 ? -64.12566 31.95790 -38.52670 1.000 42.91963 129 ASP B C 1
ATOM 2768 O O . ASP B 1 149 ? -64.82707 30.97253 -38.76970 1.000 45.71593 129 ASP B O 1
ATOM 2773 N N . SER B 1 150 ? -63.16070 31.91701 -37.61067 1.000 35.63519 130 SER B N 1
ATOM 2774 C CA . SER B 1 150 ? -62.93576 30.73286 -36.78002 1.000 37.35472 130 SER B CA 1
ATOM 2775 C C . SER B 1 150 ? -63.04297 31.12400 -35.31606 1.000 33.27459 130 SER B C 1
ATOM 2776 O O . SER B 1 150 ? -62.17021 31.83490 -34.80162 1.000 30.04312 130 SER B O 1
ATOM 2779 N N . LEU B 1 151 ? -64.09636 30.64622 -34.63732 1.000 32.57631 131 LEU B N 1
ATOM 2780 C CA . LEU B 1 151 ? -64.21295 30.89742 -33.19807 1.000 32.24599 131 LEU B CA 1
ATOM 2781 C C . LEU B 1 151 ? -63.01429 30.32926 -32.44737 1.000 33.46237 131 LEU B C 1
ATOM 2782 O O . LEU B 1 151 ? -62.45046 30.99154 -31.56834 1.000 31.37883 131 LEU B O 1
ATOM 2787 N N . ALA B 1 152 ? -62.60251 29.10519 -32.78461 1.000 32.30831 132 ALA B N 1
ATOM 2788 C CA . ALA B 1 152 ? -61.49569 28.49712 -32.05684 1.000 29.38946 132 ALA B CA 1
ATOM 2789 C C . ALA B 1 152 ? -60.21899 29.31206 -32.22805 1.000 27.19326 132 ALA B C 1
ATOM 2790 O O . ALA B 1 152 ? -59.46284 29.49017 -31.27005 1.000 29.55101 132 ALA B O 1
ATOM 2792 N N . ALA B 1 153 ? -59.98759 29.86448 -33.42511 1.000 31.23507 133 ALA B N 1
ATOM 2793 C CA . ALA B 1 153 ? -58.75437 30.62964 -33.62965 1.000 29.16237 133 ALA B CA 1
ATOM 2794 C C . ALA B 1 153 ? -58.80351 31.97625 -32.91734 1.000 30.64632 133 ALA B C 1
ATOM 2795 O O . ALA B 1 153 ? -57.75673 32.50409 -32.50343 1.000 31.00131 133 ALA B O 1
ATOM 2797 N N . GLY B 1 154 ? -59.99516 32.56094 -32.78756 1.000 29.94971 134 GLY B N 1
ATOM 2798 C CA . GLY B 1 154 ? -60.12934 33.74310 -31.94954 1.000 31.35786 134 GLY B CA 1
ATOM 2799 C C . GLY B 1 154 ? -59.72010 33.47471 -30.51203 1.000 28.61225 134 GLY B C 1
ATOM 2800 O O . GLY B 1 154 ? -58.93542 34.22330 -29.92513 1.000 32.60631 134 GLY B O 1
ATOM 2801 N N . VAL B 1 155 ? -60.23957 32.39178 -29.92503 1.000 26.43658 135 VAL B N 1
ATOM 2802 C CA . VAL B 1 155 ? -59.86085 32.04744 -28.55437 1.000 26.60211 135 VAL B CA 1
ATOM 2803 C C . VAL B 1 155 ? -58.36100 31.75184 -28.46802 1.000 28.99573 135 VAL B C 1
ATOM 2804 O O . VAL B 1 155 ? -57.68491 32.16635 -27.51440 1.000 28.44042 135 VAL B O 1
ATOM 2808 N N . ALA B 1 156 ? -57.82226 31.02765 -29.45602 1.000 23.80036 136 ALA B N 1
ATOM 2809 C CA . ALA B 1 156 ? -56.39612 30.69697 -29.45368 1.000 24.29827 136 ALA B CA 1
ATOM 2810 C C . ALA B 1 156 ? -55.52661 31.95147 -29.46849 1.000 27.92840 136 ALA B C 1
ATOM 2811 O O . ALA B 1 156 ? -54.44984 31.97987 -28.85844 1.000 29.05417 136 ALA B O 1
ATOM 2813 N N . ALA B 1 157 ? -55.96545 32.99136 -30.18120 1.000 30.53602 137 ALA B N 1
ATOM 2814 C CA . ALA B 1 157 ? -55.24831 34.26448 -30.14365 1.000 30.43035 137 ALA B CA 1
ATOM 2815 C C . ALA B 1 157 ? -55.21946 34.84032 -28.72905 1.000 30.97161 137 ALA B C 1
ATOM 2816 O O . ALA B 1 157 ? -54.17695 35.32467 -28.27086 1.000 30.31607 137 ALA B O 1
ATOM 2818 N N . LEU B 1 158 ? -56.34987 34.80108 -28.01604 1.000 26.84651 138 LEU B N 1
ATOM 2819 C CA . LEU B 1 158 ? -56.34621 35.28947 -26.63577 1.000 29.29683 138 LEU B CA 1
ATOM 2820 C C . LEU B 1 158 ? -55.50519 34.39152 -25.73841 1.000 32.42021 138 LEU B C 1
ATOM 2821 O O . LEU B 1 158 ? -54.77523 34.87713 -24.86198 1.000 32.68893 138 LEU B O 1
ATOM 2826 N N . TYR B 1 159 ? -55.59344 33.07748 -25.94206 1.000 28.62859 139 TYR B N 1
ATOM 2827 C CA . TYR B 1 159 ? -54.85280 32.14845 -25.09285 1.000 30.22950 139 TYR B CA 1
ATOM 2828 C C . TYR B 1 159 ? -53.34881 32.34245 -25.26471 1.000 30.83793 139 TYR B C 1
ATOM 2829 O O . TYR B 1 159 ? -52.59017 32.23564 -24.29780 1.000 32.37327 139 TYR B O 1
ATOM 2838 N N . SER B 1 160 ? -52.90138 32.63858 -26.48959 1.000 31.05733 140 SER B N 1
ATOM 2839 C CA . SER B 1 160 ? -51.47362 32.83745 -26.73501 1.000 34.67160 140 SER B CA 1
ATOM 2840 C C . SER B 1 160 ? -50.90306 34.03202 -25.97266 1.000 36.73595 140 SER B C 1
ATOM 2841 O O . SER B 1 160 ? -49.68227 34.10820 -25.78878 1.000 33.74940 140 SER B O 1
ATOM 2844 N N . TYR B 1 161 ? -51.75434 34.96459 -25.54383 1.000 32.51452 141 TYR B N 1
ATOM 2845 C CA . TYR B 1 161 ? -51.36455 36.07094 -24.67376 1.000 32.94172 141 TYR B CA 1
ATOM 2846 C C . TYR B 1 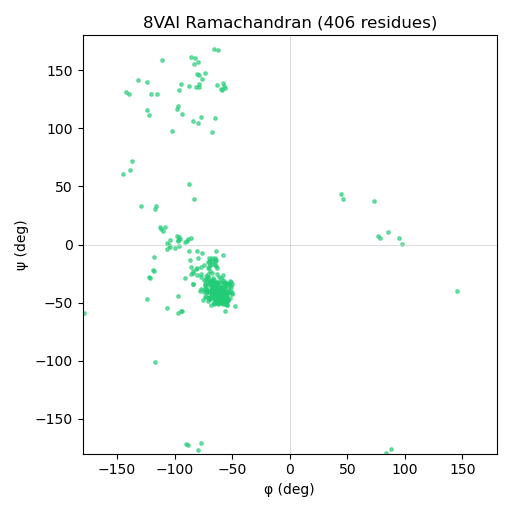161 ? -51.61236 35.69523 -23.22091 1.000 36.49997 141 TYR B C 1
ATOM 2847 O O . TYR B 1 161 ? -50.68886 35.69418 -22.39544 1.000 31.09078 141 TYR B O 1
ATOM 2856 N N . GLU B 1 162 ? -52.86137 35.34432 -22.90583 1.000 29.36190 142 GLU B N 1
ATOM 2857 C CA . GLU B 1 162 ? -53.24868 35.19943 -21.50848 1.000 35.68687 142 GLU B CA 1
ATOM 2858 C C . GLU B 1 162 ? -52.52091 34.05028 -20.81994 1.000 33.99240 142 GLU B C 1
ATOM 2859 O O . GLU B 1 162 ? -52.26104 34.13059 -19.61603 1.000 31.87957 142 GLU B O 1
ATOM 2865 N N . SER B 1 163 ? -52.15778 32.98783 -21.55305 1.000 33.89119 143 SER B N 1
ATOM 2866 C CA . SER B 1 163 ? -51.45867 31.87757 -20.89827 1.000 35.15863 143 SER B CA 1
ATOM 2867 C C . SER B 1 163 ? -50.06505 32.27940 -20.42963 1.000 35.85908 143 SER B C 1
ATOM 2868 O O . SER B 1 163 ? -49.47063 31.56488 -19.60877 1.000 34.53797 143 SER B O 1
ATOM 2871 N N . GLN B 1 164 ? -49.53075 33.39142 -20.94992 1.000 36.12606 144 GLN B N 1
ATOM 2872 C CA . GLN B 1 164 ? -48.23442 33.90896 -20.52431 1.000 38.97419 144 GLN B CA 1
ATOM 2873 C C . GLN B 1 164 ? -48.31795 34.77459 -19.27521 1.000 33.77644 144 GLN B C 1
ATOM 2874 O O . GLN B 1 164 ? -47.31059 34.94202 -18.58581 1.000 35.06371 144 GLN B O 1
ATOM 2880 N N . ILE B 1 165 ? -49.48247 35.33970 -18.97462 1.000 33.32650 145 ILE B N 1
ATOM 2881 C CA . ILE B 1 165 ? -49.60427 36.43956 -18.00852 1.000 37.21544 145 ILE B CA 1
ATOM 2882 C C . ILE B 1 165 ? -49.26955 36.02489 -16.57219 1.000 44.04597 145 ILE B C 1
ATOM 2883 O O . ILE B 1 165 ? -48.64491 36.81774 -15.84321 1.000 38.11329 145 ILE B O 1
ATOM 2888 N N . PRO B 1 166 ? -49.66222 34.83459 -16.09513 1.000 38.72167 146 PRO B N 1
ATOM 2889 C CA . PRO B 1 166 ? -49.33708 34.50018 -14.69144 1.000 37.18540 146 PRO B CA 1
ATOM 2890 C C . PRO B 1 166 ? -47.84537 34.58035 -14.40197 1.000 39.10479 146 PRO B C 1
ATOM 2891 O O . PRO B 1 166 ? -47.43022 35.19265 -13.40962 1.000 41.22645 146 PRO B O 1
ATOM 2895 N N . ARG B 1 167 ? -47.02778 34.00048 -15.27000 1.000 38.95252 147 ARG B N 1
ATOM 2896 C CA . ARG B 1 167 ? -45.57923 34.10134 -15.13388 1.000 44.89248 147 ARG B CA 1
ATOM 2897 C C . ARG B 1 167 ? -45.08881 35.54104 -15.29776 1.000 46.69871 147 ARG B C 1
ATOM 2898 O O . ARG B 1 167 ? -44.18638 35.98426 -14.57859 1.000 41.65940 147 ARG B O 1
ATOM 2906 N N . ILE B 1 168 ? -45.64967 36.27767 -16.25620 1.000 44.02402 148 ILE B N 1
ATOM 2907 C CA . ILE B 1 168 ? -45.22075 37.65408 -16.47899 1.000 42.66082 148 ILE B CA 1
ATOM 2908 C C . ILE B 1 168 ? -45.56491 38.52128 -15.28309 1.000 43.52229 148 ILE B C 1
ATOM 2909 O O . ILE B 1 168 ? -44.74391 39.32649 -14.82904 1.000 42.33400 148 ILE B O 1
ATOM 2914 N N . ALA B 1 169 ? -46.78915 38.37786 -14.76441 1.000 32.05768 149 ALA B N 1
ATOM 2915 C CA . ALA B 1 169 ? -47.20397 39.16802 -13.61388 1.000 36.60850 149 ALA B CA 1
ATOM 2916 C C . ALA B 1 169 ? -46.27985 38.93824 -12.42814 1.000 43.61393 149 ALA B C 1
ATOM 2917 O O . ALA B 1 169 ? -45.92537 39.88408 -11.71174 1.000 41.14668 149 ALA B O 1
ATOM 2919 N N . ARG B 1 170 ? -45.88601 37.68312 -12.20992 1.000 40.52829 150 ARG B N 1
ATOM 2920 C CA . ARG B 1 170 ? -44.95600 37.34921 -11.13692 1.000 42.32844 150 ARG B CA 1
ATOM 2921 C C . ARG B 1 170 ? -43.61591 38.04879 -11.32946 1.000 39.85769 150 ARG B C 1
ATOM 2922 O O . ARG B 1 170 ? -43.07020 38.63463 -10.38939 1.000 46.21906 150 ARG B O 1
ATOM 2930 N N . GLU B 1 171 ? -43.07227 38.00690 -12.54690 1.000 41.51317 151 GLU B N 1
ATOM 2931 C CA . GLU B 1 171 ? -41.79143 38.65679 -12.79457 1.000 38.00511 151 GLU B CA 1
ATOM 2932 C C . GLU B 1 171 ? -41.89752 40.16952 -12.63734 1.000 47.16223 151 GLU B C 1
ATOM 2933 O O . GLU B 1 171 ? -41.03925 40.79025 -11.99558 1.000 47.15857 151 GLU B O 1
ATOM 2936 N N . LYS B 1 172 ? -42.95465 40.77937 -13.19033 1.000 40.58412 152 LYS B N 1
ATOM 2937 C CA . LYS B 1 172 ? -43.07476 42.23596 -13.14608 1.000 43.50675 152 LYS B CA 1
ATOM 2938 C C . LYS B 1 172 ? -43.19813 42.73477 -11.71486 1.000 44.25908 152 LYS B C 1
ATOM 2939 O O . LYS B 1 172 ? -42.62462 43.76965 -11.35748 1.000 44.15233 152 LYS B O 1
ATOM 2945 N N . ILE B 1 173 ? -43.95273 42.01104 -10.88509 1.000 41.46602 153 ILE B N 1
ATOM 2946 C CA . ILE B 1 173 ? -44.09604 42.37529 -9.48069 1.000 37.18419 153 ILE B CA 1
ATOM 2947 C C . ILE B 1 173 ? -42.73309 42.38224 -8.80318 1.000 44.79440 153 ILE B C 1
ATOM 2948 O O . ILE B 1 173 ? -42.39558 43.30816 -8.05428 1.000 48.78072 153 ILE B O 1
ATOM 2953 N N . ARG B 1 174 ? -41.92509 41.35179 -9.06878 1.000 44.89237 154 ARG B N 1
ATOM 2954 C CA . ARG B 1 174 ? -40.55486 41.31399 -8.56218 1.000 49.73448 154 ARG B CA 1
ATOM 2955 C C . ARG B 1 174 ? -39.76066 42.52959 -9.02692 1.000 52.14717 154 ARG B C 1
ATOM 2956 O O . ARG B 1 174 ? -39.12717 43.22055 -8.21778 1.000 50.65542 154 ARG B O 1
ATOM 2964 N N . GLY B 1 175 ? -39.77086 42.79740 -10.33285 1.000 44.25520 155 GLY B N 1
ATOM 2965 C CA . GLY B 1 175 ? -38.99896 43.91586 -10.85229 1.000 45.24258 155 GLY B CA 1
ATOM 2966 C C . GLY B 1 175 ? -39.43541 45.24410 -10.26564 1.000 50.35330 155 GLY B C 1
ATOM 2967 O O . GLY B 1 175 ? -38.60401 46.10149 -9.95322 1.000 52.86759 155 GLY B O 1
ATOM 2968 N N . LEU B 1 176 ? -40.74249 45.42196 -10.07968 1.000 42.57641 156 LEU B N 1
ATOM 2969 C CA . LEU B 1 176 ? -41.25471 46.70130 -9.60180 1.000 44.73790 156 LEU B CA 1
ATOM 2970 C C . LEU B 1 176 ? -40.82909 46.96944 -8.16169 1.000 53.58164 156 LEU B C 1
ATOM 2971 O O . LEU B 1 176 ? -40.41076 48.08479 -7.82676 1.000 51.36213 156 LEU B O 1
ATOM 2976 N N . THR B 1 177 ? -40.94857 45.96083 -7.28966 1.000 49.22533 157 THR B N 1
ATOM 2977 C CA . THR B 1 177 ? -40.59291 46.14600 -5.88669 1.000 49.65083 157 THR B CA 1
ATOM 2978 C C . THR B 1 177 ? -39.08118 46.19682 -5.69030 1.000 54.18696 157 THR B C 1
ATOM 2979 O O . THR B 1 177 ? -38.60232 46.89179 -4.78657 1.000 54.51631 157 THR B O 1
ATOM 2983 N N . GLU B 1 178 ? -38.31517 45.49348 -6.52972 1.000 50.84394 158 GLU B N 1
ATOM 2984 C CA . GLU B 1 178 ? -36.88198 45.34407 -6.29508 1.000 56.33132 158 GLU B CA 1
ATOM 2985 C C . GLU B 1 178 ? -36.04269 46.41964 -6.96926 1.000 59.16042 158 GLU B C 1
ATOM 2986 O O . GLU B 1 178 ? -34.96691 46.75651 -6.46241 1.000 57.32569 158 GLU B O 1
ATOM 2992 N N . TYR B 1 179 ? -36.49783 46.97767 -8.08655 1.000 53.16635 159 TYR B N 1
ATOM 2993 C CA . TYR B 1 179 ? -35.70792 47.96457 -8.80906 1.000 52.13003 159 TYR B CA 1
ATOM 2994 C C . TYR B 1 179 ? -36.38551 49.30989 -8.98418 1.000 53.23413 159 TYR B C 1
ATOM 2995 O O . TYR B 1 179 ? -35.68619 50.32065 -9.07267 1.000 54.22824 159 TYR B O 1
ATOM 3004 N N . PHE B 1 180 ? -37.71428 49.36498 -9.03823 1.000 46.97960 160 PHE B N 1
ATOM 3005 C CA . PHE B 1 180 ? -38.38609 50.58451 -9.46004 1.000 49.04726 160 PHE B CA 1
ATOM 3006 C C . PHE B 1 180 ? -39.15830 51.25527 -8.33398 1.000 49.06971 160 PHE B C 1
ATOM 3007 O O . PHE B 1 180 ? -39.95600 52.16132 -8.59766 1.000 51.48382 160 PHE B O 1
ATOM 3015 N N . GLY B 1 181 ? -38.92681 50.84888 -7.08585 1.000 47.00827 161 GLY B N 1
ATOM 3016 C CA . GLY B 1 181 ? -39.36439 51.61721 -5.93952 1.000 50.89180 161 GLY B CA 1
ATOM 3017 C C . GLY B 1 181 ? -40.77999 51.37434 -5.47146 1.000 58.39596 161 GLY B C 1
ATOM 3018 O O . GLY B 1 181 ? -41.27273 52.12816 -4.61975 1.000 47.56509 161 GLY B O 1
ATOM 3019 N N . PHE B 1 182 ? -41.44930 50.34923 -5.98439 1.000 44.95602 162 PHE B N 1
ATOM 3020 C CA . PHE B 1 182 ? -42.82522 50.07773 -5.59260 1.000 50.96810 162 PHE B CA 1
ATOM 3021 C C . PHE B 1 182 ? -42.81505 49.41227 -4.22216 1.000 54.81711 162 PHE B C 1
ATOM 3022 O O . PHE B 1 182 ? -42.38529 48.26331 -4.07989 1.000 53.13822 162 PHE B O 1
ATOM 3030 N N . SER B 1 183 ? -43.27013 50.13183 -3.20568 1.000 51.11964 163 SER B N 1
ATOM 3031 C CA . SER B 1 183 ? -43.42097 49.54702 -1.88701 1.000 55.89897 163 SER B CA 1
ATOM 3032 C C . SER B 1 183 ? -44.86070 49.54181 -1.41236 1.000 63.72758 163 SER B C 1
ATOM 3033 O O . SER B 1 183 ? -45.15567 48.90142 -0.39571 1.000 62.09268 163 SER B O 1
ATOM 3036 N N . ASN B 1 184 ? -45.75943 50.24069 -2.10631 1.000 49.53735 164 ASN B N 1
ATOM 3037 C CA . ASN B 1 184 ? -47.18057 50.15198 -1.81340 1.000 51.97457 164 ASN B CA 1
ATOM 3038 C C . ASN B 1 184 ? -47.78136 49.09596 -2.72680 1.000 54.74178 164 ASN B C 1
ATOM 3039 O O . ASN B 1 184 ? -47.83998 49.30844 -3.94848 1.000 49.98956 164 ASN B O 1
ATOM 3044 N N . PRO B 1 185 ? -48.24302 47.95720 -2.20008 1.000 59.27387 165 PRO B N 1
ATOM 3045 C CA . PRO B 1 185 ? -48.81994 46.92452 -3.08043 1.000 54.14582 165 PRO B CA 1
ATOM 3046 C C . PRO B 1 185 ? -50.00047 47.41736 -3.89933 1.000 51.85171 165 PRO B C 1
ATOM 3047 O O . PRO B 1 185 ? -50.27947 46.84094 -4.96018 1.000 48.93515 165 PRO B O 1
ATOM 3051 N N A GLU B 1 186 ? -50.70171 48.46317 -3.44853 0.938 52.39050 166 GLU B N 1
ATOM 3052 N N B GLU B 1 186 ? -50.69671 48.46685 -3.45516 0.062 52.37279 166 GLU B N 1
ATOM 3053 C CA A GLU B 1 186 ? -51.78684 49.01242 -4.25366 0.938 51.37969 166 GLU B CA 1
ATOM 3054 C CA B GLU B 1 186 ? -51.78613 49.02412 -4.24884 0.062 51.43937 166 GLU B CA 1
ATOM 3055 C C A GLU B 1 186 ? -51.28050 49.48679 -5.61414 0.938 50.98461 166 GLU B C 1
ATOM 3056 C C B GLU B 1 186 ? -51.30138 49.58592 -5.57934 0.062 51.00964 166 GLU B C 1
ATOM 3057 O O A GLU B 1 186 ? -52.02697 49.46367 -6.59756 0.938 53.63705 166 GLU B O 1
ATOM 3058 O O B GLU B 1 186 ? -52.10747 49.75000 -6.50170 0.062 52.39958 166 GLU B O 1
ATOM 3063 N N . ASP B 1 187 ? -50.00434 49.87717 -5.70147 1.000 47.35460 167 ASP B N 1
ATOM 3064 C CA . ASP B 1 187 ? -49.47818 50.41313 -6.95375 1.000 47.62416 167 ASP B CA 1
ATOM 3065 C C . ASP B 1 187 ? -49.38333 49.34534 -8.04529 1.000 51.32487 167 ASP B C 1
ATOM 3066 O O . ASP B 1 187 ? -49.43889 49.67468 -9.23688 1.000 42.01313 167 ASP B O 1
ATOM 3071 N N . TYR B 1 188 ? -49.23453 48.07084 -7.67794 1.000 45.75580 168 TYR B N 1
ATOM 3072 C CA . TYR B 1 188 ? -49.19253 47.00119 -8.67129 1.000 44.59545 168 TYR B CA 1
ATOM 3073 C C . TYR B 1 188 ? -50.36501 46.03222 -8.50848 1.000 45.59187 168 TYR B C 1
ATOM 3074 O O . TYR B 1 188 ? -50.25341 44.84469 -8.82519 1.000 41.02907 168 TYR B O 1
ATOM 3083 N N . ALA B 1 189 ? -51.50396 46.54255 -8.02973 1.000 43.76162 169 ALA B N 1
ATOM 3084 C CA . ALA B 1 189 ? -52.68688 45.71056 -7.84474 1.000 44.84920 169 ALA B CA 1
ATOM 3085 C C . ALA B 1 189 ? -53.14592 45.05720 -9.14837 1.000 43.46580 169 ALA B C 1
ATOM 3086 O O . ALA B 1 189 ? -53.67638 43.94139 -9.11805 1.000 43.48540 169 ALA B O 1
ATOM 3088 N N . TYR B 1 190 ? -52.96152 45.72356 -10.29445 1.000 37.37126 170 TYR B N 1
ATOM 3089 C CA . TYR B 1 190 ? -53.33126 45.09765 -11.56528 1.000 44.74980 170 TYR B CA 1
ATOM 3090 C C . TYR B 1 190 ? -52.68863 43.72424 -11.69933 1.000 38.48299 170 TYR B C 1
ATOM 3091 O O . TYR B 1 190 ? -53.32718 42.76705 -12.15147 1.000 37.83834 170 TYR B O 1
ATOM 3100 N N . PHE B 1 191 ? -51.43426 43.59806 -11.27266 1.000 42.58314 171 PHE B N 1
ATOM 3101 C CA . PHE B 1 191 ? -50.73521 42.33264 -11.43266 1.000 46.90695 171 PHE B CA 1
ATOM 3102 C C . PHE B 1 191 ? -51.07584 41.31722 -10.35396 1.000 50.23177 171 PHE B C 1
ATOM 3103 O O . PHE B 1 191 ? -50.90529 40.12191 -10.59912 1.000 50.76223 171 PHE B O 1
ATOM 3111 N N . THR B 1 192 ? -51.57911 41.75139 -9.19169 1.000 47.59517 172 THR B N 1
ATOM 3112 C CA . THR B 1 192 ? -51.84092 40.85862 -8.05759 1.000 54.18216 172 THR B CA 1
ATOM 3113 C C . THR B 1 192 ? -53.29662 40.40922 -7.98080 1.000 61.90006 172 THR B C 1
ATOM 3114 O O . THR B 1 192 ? -53.57462 39.20743 -7.98858 1.000 68.08402 172 THR B O 1
ATOM 3118 N N . GLU B 1 193 ? -54.23178 41.35785 -7.87069 1.000 66.59862 173 GLU B N 1
ATOM 3119 C CA . GLU B 1 193 ? -55.62113 41.05806 -7.52738 1.000 65.05442 173 GLU B CA 1
ATOM 3120 C C . GLU B 1 193 ? -56.31695 40.20731 -8.58497 1.000 76.60286 173 GLU B C 1
ATOM 3121 O O . GLU B 1 193 ? -57.46358 39.78943 -8.38629 1.000 73.14659 173 GLU B O 1
ATOM 3123 N N . HIS B 1 194 ? -55.64411 39.94230 -9.70735 1.000 69.48523 174 HIS B N 1
ATOM 3124 C CA . HIS B 1 194 ? -56.22630 39.13368 -10.77229 1.000 75.20531 174 HIS B CA 1
ATOM 3125 C C . HIS B 1 194 ? -55.37904 37.93034 -11.14648 1.000 73.08651 174 HIS B C 1
ATOM 3126 O O . HIS B 1 194 ? -55.90666 36.82481 -11.27195 1.000 67.33921 174 HIS B O 1
ATOM 3133 N N . GLU B 1 195 ? -54.08172 38.10628 -11.33531 1.000 77.87229 175 GLU B N 1
ATOM 3134 C CA . GLU B 1 195 ? -53.24645 37.04191 -11.89182 1.000 78.98493 175 GLU B CA 1
ATOM 3135 C C . GLU B 1 195 ? -53.17777 35.90659 -10.87147 1.000 70.59677 175 GLU B C 1
ATOM 3136 O O . GLU B 1 195 ? -52.35744 35.91242 -9.95393 1.000 71.41130 175 GLU B O 1
ATOM 3142 N N . GLU B 1 196 ? -54.03926 34.90899 -11.09363 1.000 61.01744 176 GLU B N 1
ATOM 3143 C CA . GLU B 1 196 ? -54.66879 34.03109 -10.11774 1.000 54.42806 176 GLU B CA 1
ATOM 3144 C C . GLU B 1 196 ? -56.05940 33.75112 -10.68088 1.000 71.58993 176 GLU B C 1
ATOM 3145 O O . GLU B 1 196 ? -56.57864 32.62928 -10.60370 1.000 65.60259 176 GLU B O 1
ATOM 3147 N N . ALA B 1 197 ? -56.66656 34.79595 -11.25018 1.000 66.17917 177 ALA B N 1
ATOM 3148 C CA . ALA B 1 197 ? -57.76483 34.64619 -12.19141 1.000 59.00301 177 ALA B CA 1
ATOM 3149 C C . ALA B 1 197 ? -57.25335 34.43159 -13.60593 1.000 39.33226 177 ALA B C 1
ATOM 3150 O O . ALA B 1 197 ? -57.94714 33.82369 -14.42427 1.000 39.17976 177 ALA B O 1
ATOM 3152 N N . ASP B 1 198 ? -56.04340 34.90429 -13.90728 1.000 41.18390 178 ASP B N 1
ATOM 3153 C CA . ASP B 1 198 ? -55.49486 34.68116 -15.23350 1.000 45.49315 178 ASP B CA 1
ATOM 3154 C C . ASP B 1 198 ? -55.08529 33.22793 -15.42620 1.000 39.76851 178 ASP B C 1
ATOM 3155 O O . ASP B 1 198 ? -55.07180 32.73460 -16.55598 1.000 36.41937 178 ASP B O 1
ATOM 3160 N N . VAL B 1 199 ? -54.74748 32.52543 -14.34482 1.000 36.69993 179 VAL B N 1
ATOM 3161 C CA . VAL B 1 199 ? -54.56590 31.08049 -14.45029 1.000 34.51616 179 VAL B CA 1
ATOM 3162 C C . VAL B 1 199 ? -55.88085 30.43959 -14.88076 1.000 34.83655 179 VAL B C 1
ATOM 3163 O O . VAL B 1 199 ? -55.92535 29.61216 -15.79424 1.000 30.86602 179 VAL B O 1
ATOM 3167 N N . ARG B 1 200 ? -56.98209 30.85838 -14.25817 1.000 33.07097 180 ARG B N 1
ATOM 3168 C CA . ARG B 1 200 ? -58.28235 30.29315 -14.60677 1.000 34.66116 180 ARG B CA 1
ATOM 3169 C C . ARG B 1 200 ? -58.66188 30.63575 -16.04195 1.000 29.69469 180 ARG B C 1
ATOM 3170 O O . ARG B 1 200 ? -59.20541 29.79380 -16.76455 1.000 31.02383 180 ARG B O 1
ATOM 3178 N N . HIS B 1 201 ? -58.35732 31.86142 -16.48079 1.000 31.86481 181 HIS B N 1
ATOM 3179 C CA . HIS B 1 201 ? -58.71102 32.27427 -17.83800 1.000 33.72173 181 HIS B CA 1
ATOM 3180 C C . HIS B 1 201 ? -58.00456 31.41641 -18.88210 1.000 32.27868 181 HIS B C 1
ATOM 3181 O O . HIS B 1 201 ? -58.61926 30.98828 -19.86565 1.000 29.79607 181 HIS B O 1
ATOM 3188 N N . ALA B 1 202 ? -56.70238 31.16637 -18.69333 1.000 31.57312 182 ALA B N 1
ATOM 3189 C CA . ALA B 1 202 ? -55.97334 30.30985 -19.62679 1.000 28.99901 182 ALA B CA 1
ATOM 3190 C C . ALA B 1 202 ? -56.55527 28.90534 -19.64861 1.000 28.24623 182 ALA B C 1
ATOM 3191 O O . ALA B 1 202 ? -56.77608 28.33254 -20.72051 1.000 33.08423 182 ALA B O 1
ATOM 3193 N N . ARG B 1 203 ? -56.80956 28.32907 -18.47133 1.000 28.63306 183 ARG B N 1
ATOM 3194 C CA . ARG B 1 203 ? -57.43624 27.00592 -18.42185 1.000 27.87702 183 ARG B CA 1
ATOM 3195 C C . ARG B 1 203 ? -58.76992 26.98815 -19.16348 1.000 30.90911 183 ARG B C 1
ATOM 3196 O O . ARG B 1 203 ? -59.05453 26.06404 -19.93287 1.000 29.16905 183 ARG B O 1
ATOM 3204 N N . GLU B 1 204 ? -59.62248 27.98625 -18.91687 1.000 31.22611 184 GLU B N 1
ATOM 3205 C CA . GLU B 1 204 ? -60.92712 28.00544 -19.57762 1.000 29.48016 184 GLU B CA 1
ATOM 3206 C C . GLU B 1 204 ? -60.79960 28.24075 -21.07506 1.000 29.76665 184 GLU B C 1
ATOM 3207 O O . GLU B 1 204 ? -61.56957 27.67478 -21.85841 1.000 32.97216 184 GLU B O 1
ATOM 3213 N N . GLU B 1 205 ? -59.82216 29.03995 -21.49993 1.000 26.65066 185 GLU B N 1
ATOM 3214 C CA . GLU B 1 205 ? -59.65886 29.24063 -22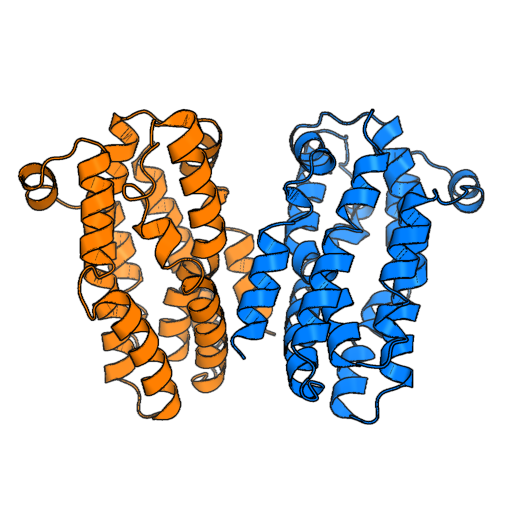.93553 1.000 28.74958 185 GLU B CA 1
ATOM 3215 C C . GLU B 1 205 ? -59.17354 27.97149 -23.63225 1.000 29.59509 185 GLU B C 1
ATOM 3216 O O . GLU B 1 205 ? -59.57051 27.69765 -24.77806 1.000 32.00039 185 GLU B O 1
ATOM 3222 N N . LYS B 1 206 ? -58.34838 27.16729 -22.96070 1.000 30.41357 186 LYS B N 1
ATOM 3223 C CA . LYS B 1 206 ? -57.96021 25.89369 -23.55658 1.000 32.69066 186 LYS B CA 1
ATOM 3224 C C . LYS B 1 206 ? -59.17577 24.99293 -23.74219 1.000 29.02586 186 LYS B C 1
ATOM 3225 O O . LYS B 1 206 ? -59.32121 24.33814 -24.77891 1.000 37.73161 186 LYS B O 1
ATOM 3231 N N . ALA B 1 207 ? -60.07100 24.96127 -22.75411 1.000 35.02446 187 ALA B N 1
ATOM 3232 C CA . ALA B 1 207 ? -61.31069 24.20690 -22.91832 1.000 32.27513 187 ALA B CA 1
ATOM 3233 C C . ALA B 1 207 ? -62.15300 24.77730 -24.05100 1.000 34.03243 187 ALA B C 1
ATOM 3234 O O . ALA B 1 207 ? -62.71640 24.02488 -24.85131 1.000 34.71861 187 ALA B O 1
ATOM 3236 N N . LEU B 1 208 ? -62.23863 26.11343 -24.14355 1.000 34.34018 188 LEU B N 1
ATOM 3237 C CA . LEU B 1 208 ? -63.02545 26.74763 -25.20599 1.000 31.15268 188 LEU B CA 1
ATOM 3238 C C . LEU B 1 208 ? -62.50676 26.37404 -26.59151 1.000 33.86050 188 LEU B C 1
ATOM 3239 O O . LEU B 1 208 ? -63.29630 26.17808 -27.52319 1.000 31.78969 188 LEU B O 1
ATOM 3244 N N . ILE B 1 209 ? -61.18408 26.28489 -26.75386 1.000 30.35268 189 ILE B N 1
ATOM 3245 C CA . ILE B 1 209 ? -60.62171 25.93302 -28.05929 1.000 30.29474 189 ILE B CA 1
ATOM 3246 C C . ILE B 1 209 ? -61.14032 24.57212 -28.50733 1.000 33.83267 189 ILE B C 1
ATOM 3247 O O . ILE B 1 209 ? -61.51467 24.38076 -29.67071 1.000 31.16139 189 ILE B O 1
ATOM 3252 N N . GLU B 1 210 ? -61.18048 23.61632 -27.58166 1.000 32.11272 190 GLU B N 1
ATOM 3253 C CA . GLU B 1 210 ? -61.70655 22.28986 -27.87296 1.000 42.32885 190 GLU B CA 1
ATOM 3254 C C . GLU B 1 210 ? -63.19867 22.34330 -28.18233 1.000 39.05914 190 GLU B C 1
ATOM 3255 O O . GLU B 1 210 ? -63.65739 21.78503 -29.18831 1.000 39.72938 190 GLU B O 1
ATOM 3261 N N . MET B 1 211 ? -63.97228 23.01168 -27.31431 1.000 35.56627 191 MET B N 1
ATOM 3262 C CA . MET B 1 211 ? -65.42135 23.10095 -27.48941 1.000 38.74365 191 MET B CA 1
ATOM 3263 C C . MET B 1 211 ? -65.79326 23.65740 -28.85871 1.000 36.70362 191 MET B C 1
ATOM 3264 O O . MET B 1 211 ? -66.81338 23.26969 -29.43443 1.000 36.65418 191 MET B O 1
ATOM 3269 N N . LEU B 1 212 ? -64.99526 24.57756 -29.38492 1.000 33.87360 192 LEU B N 1
ATOM 3270 C CA . LEU B 1 212 ? -65.37452 25.32716 -30.57157 1.000 37.41089 192 LEU B CA 1
ATOM 3271 C C . LEU B 1 212 ? -64.65465 24.86214 -31.82469 1.000 32.39093 192 LEU B C 1
ATOM 3272 O O . LEU B 1 212 ? -64.90676 25.41373 -32.89844 1.000 34.64654 192 LEU B O 1
ATOM 3277 N N . LEU B 1 213 ? -63.75682 23.88144 -31.71653 1.000 35.68049 193 LEU B N 1
ATOM 3278 C CA . LEU B 1 213 ? -62.97857 23.45155 -32.87402 1.000 37.58661 193 LEU B CA 1
ATOM 3279 C C . LEU B 1 213 ? -63.90420 22.96930 -33.98281 1.000 39.07311 193 LEU B C 1
ATOM 3280 O O . LEU B 1 213 ? -64.83662 22.20419 -33.73492 1.000 35.93045 193 LEU B O 1
ATOM 3285 N N . LYS B 1 214 ? -63.64634 23.43707 -35.20369 1.000 36.88696 194 LYS B N 1
ATOM 3286 C CA . LYS B 1 214 ? -64.40966 23.06774 -36.39508 1.000 40.23317 194 LYS B CA 1
ATOM 3287 C C . LYS B 1 214 ? -63.42484 22.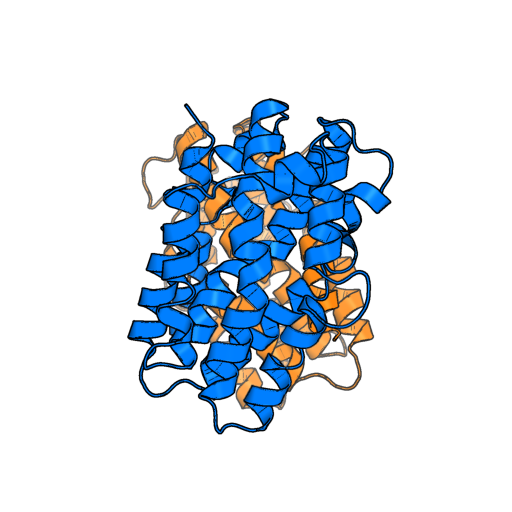68600 -37.49257 1.000 42.40131 194 LYS B C 1
ATOM 3288 O O . LYS B 1 214 ? -63.37138 23.30958 -38.55017 1.000 51.16758 194 LYS B O 1
ATOM 3292 N N A ASP B 1 215 ? -62.61547 21.66779 -37.19887 0.480 41.77332 195 ASP B N 1
ATOM 3293 N N B ASP B 1 215 ? -62.65159 21.62571 -37.24860 0.520 41.77583 195 ASP B N 1
ATOM 3294 C CA A ASP B 1 215 ? -61.57800 21.19838 -38.10963 0.480 44.73481 195 ASP B CA 1
ATOM 3295 C CA B ASP B 1 215 ? -61.54596 21.20359 -38.12531 0.520 44.74345 195 ASP B CA 1
ATOM 3296 C C A ASP B 1 215 ? -60.70050 22.35461 -38.58661 0.480 40.79778 195 ASP B C 1
ATOM 3297 C C B ASP B 1 215 ? -60.72477 22.39609 -38.60467 0.520 40.79906 195 ASP B C 1
ATOM 3298 O O A ASP B 1 215 ? -60.31034 22.42272 -39.75224 0.480 39.65491 195 ASP B O 1
ATOM 3299 O O B ASP B 1 215 ? -60.39806 22.52803 -39.78490 0.520 39.69375 195 ASP B O 1
ATOM 3308 N N . ASP B 1 216 ? -60.38441 23.27657 -37.66987 1.000 36.19089 196 ASP B N 1
ATOM 3309 C CA . ASP B 1 216 ? -59.56858 24.45057 -37.97581 1.000 35.86128 196 ASP B CA 1
ATOM 3310 C C . ASP B 1 216 ? -58.37212 24.54666 -37.03502 1.000 36.33473 196 ASP B C 1
ATOM 3311 O O . ASP B 1 216 ? -57.95136 25.64004 -36.63405 1.000 34.90092 196 ASP B O 1
ATOM 3316 N N . ALA B 1 217 ? -57.78454 23.39733 -36.68952 1.000 34.75250 197 ALA B N 1
ATOM 3317 C CA . ALA B 1 217 ? -56.56836 23.41372 -35.89215 1.000 35.77341 197 ALA B CA 1
ATOM 3318 C C . ALA B 1 217 ? -55.46674 24.21565 -36.56934 1.000 33.15125 197 ALA B C 1
ATOM 3319 O O . ALA B 1 217 ? -54.66065 24.84864 -35.88400 1.000 34.13975 197 ALA B O 1
ATOM 3321 N N . ASP B 1 218 ? -55.40366 24.21046 -37.90203 1.000 31.31986 198 ASP B N 1
ATOM 3322 C CA . ASP B 1 218 ? -54.35386 24.99145 -38.55813 1.000 37.14868 198 ASP B CA 1
ATOM 3323 C C . ASP B 1 218 ? -54.51328 26.48486 -38.29712 1.000 36.99768 198 ASP B C 1
ATOM 3324 O O . ASP B 1 218 ? -53.51208 27.20247 -38.16981 1.000 33.82312 198 ASP B O 1
ATOM 3329 N N . LYS B 1 219 ? -55.75115 26.97031 -38.19776 1.000 34.35416 199 LYS B N 1
ATOM 3330 C CA . LYS B 1 219 ? -55.94783 28.38486 -37.91106 1.000 28.20919 199 LYS B CA 1
ATOM 3331 C C . LYS B 1 219 ? -55.62128 28.70317 -36.46275 1.000 32.78776 199 LYS B C 1
ATOM 3332 O O . LYS B 1 219 ? -55.10944 29.79188 -36.16065 1.000 33.47369 199 LYS B O 1
ATOM 3338 N N . VAL B 1 220 ? -55.89672 27.76218 -35.55794 1.000 30.11814 200 VAL B N 1
ATOM 3339 C CA . VAL B 1 220 ? -55.48497 27.91487 -34.16506 1.000 30.27687 200 VAL B CA 1
ATOM 3340 C C . VAL B 1 220 ? -53.97429 28.15224 -34.08278 1.000 32.67809 200 VAL B C 1
ATOM 3341 O O . VAL B 1 220 ? -53.49721 29.03052 -33.34616 1.000 31.39958 200 VAL B O 1
ATOM 3345 N N . LEU B 1 221 ? -53.19572 27.38838 -34.84988 1.000 29.64835 201 LEU B N 1
ATOM 3346 C CA . LEU B 1 221 ? -51.74468 27.53527 -34.77346 1.000 30.48026 201 LEU B CA 1
ATOM 3347 C C . LEU B 1 221 ? -51.28534 28.81253 -35.47561 1.000 31.63343 201 LEU B C 1
ATOM 3348 O O . LEU B 1 221 ? -50.35587 29.49542 -35.01129 1.000 31.94618 201 LEU B O 1
ATOM 3353 N N . GLU B 1 222 ? -51.92214 29.13803 -36.60404 1.000 36.89675 202 GLU B N 1
ATOM 3354 C CA . GLU B 1 222 ? -51.61890 30.37248 -37.32132 1.000 35.16393 202 GLU B CA 1
ATOM 3355 C C . GLU B 1 222 ? -51.83913 31.59504 -36.43090 1.000 36.76687 202 GLU B C 1
ATOM 3356 O O . GLU B 1 222 ? -51.00921 32.51837 -36.40367 1.000 31.04083 202 GLU B O 1
ATOM 3362 N N . ALA B 1 223 ? -52.94331 31.59850 -35.67462 1.000 33.27174 203 ALA B N 1
ATOM 3363 C CA . ALA B 1 223 ? -53.24841 32.69232 -34.76164 1.000 30.69190 203 ALA B CA 1
ATOM 3364 C C . ALA B 1 223 ? -52.15930 32.85634 -33.70886 1.000 33.47273 203 ALA B C 1
ATOM 3365 O O . ALA B 1 223 ? -51.72757 33.97808 -33.41725 1.000 31.93128 203 ALA B O 1
ATOM 3367 N N . SER B 1 224 ? -51.68693 31.74066 -33.14613 1.000 30.25576 204 SER B N 1
ATOM 3368 C CA . SER B 1 224 ? -50.63927 31.80166 -32.14254 1.000 27.17911 204 SER B CA 1
ATOM 3369 C C . SER B 1 224 ? -49.34281 32.35586 -32.71226 1.000 28.81669 204 SER B C 1
ATOM 3370 O O . SER B 1 224 ? -48.64804 33.12889 -32.03922 1.000 32.76796 204 SER B O 1
ATOM 3373 N N . GLN B 1 225 ? -48.96947 31.94496 -33.92786 1.000 34.78726 205 GLN B N 1
ATOM 3374 C CA . GLN B 1 225 ? -47.75604 32.50255 -34.52961 1.000 32.62602 205 GLN B CA 1
ATOM 3375 C C . GLN B 1 225 ? -47.86209 34.01913 -34.65896 1.000 35.93747 205 GLN B C 1
ATOM 3376 O O . GLN B 1 225 ? -46.93103 34.74552 -34.29632 1.000 35.82472 205 GLN B O 1
ATOM 3382 N N . GLU B 1 226 ? -48.99605 34.52190 -35.17076 1.000 32.14102 206 GLU B N 1
ATOM 3383 C CA . GLU B 1 226 ? -49.13507 35.97383 -35.34576 1.000 29.70142 206 GLU B CA 1
ATOM 3384 C C . GLU B 1 226 ? -49.14827 36.71339 -34.01076 1.000 33.10396 206 GLU B C 1
ATOM 3385 O O . GLU B 1 226 ? -48.51247 37.77174 -33.87075 1.000 29.94627 206 GLU B O 1
ATOM 3391 N N . VAL B 1 227 ? -49.86559 36.17864 -33.01537 1.000 30.15144 207 VAL B N 1
ATOM 3392 C CA . VAL B 1 227 ? -49.95940 36.86473 -31.72915 1.000 27.49199 207 VAL B CA 1
ATOM 3393 C C . VAL B 1 227 ? -48.59907 36.91027 -31.05386 1.000 29.73541 207 VAL B C 1
ATOM 3394 O O . VAL B 1 227 ? -48.14986 37.97655 -30.61584 1.000 28.88463 207 VAL B O 1
ATOM 3398 N N . THR B 1 228 ? -47.91528 35.75954 -30.95672 1.000 32.08742 208 THR B N 1
ATOM 3399 C CA . THR B 1 228 ? -46.62272 35.76897 -30.27374 1.000 34.70078 208 THR B CA 1
ATOM 3400 C C . THR B 1 228 ? -45.65843 36.75042 -30.94531 1.000 32.37087 208 THR B C 1
ATOM 3401 O O . THR B 1 228 ? -44.93988 37.48334 -30.25811 1.000 36.25655 208 THR B O 1
ATOM 3405 N N . GLN B 1 229 ? -45.67028 36.82345 -32.28048 1.000 32.32351 209 GLN B N 1
ATOM 3406 C CA . GLN B 1 229 ? -44.75506 37.74170 -32.96969 1.000 35.90178 209 GLN B CA 1
ATOM 3407 C C . GLN B 1 229 ? -45.17695 39.19813 -32.79687 1.000 35.64476 209 GLN B C 1
ATOM 3408 O O . GLN B 1 229 ? -44.31950 40.07704 -32.61879 1.000 39.82151 209 GLN B O 1
ATOM 3414 N N . SER B 1 230 ? -46.48906 39.47731 -32.85198 1.000 34.46122 210 SER B N 1
ATOM 3415 C CA . SER B 1 230 ? -46.97655 40.84010 -32.63320 1.000 35.60212 210 SER B CA 1
ATOM 3416 C C . SER B 1 230 ? -46.55667 41.35950 -31.27181 1.000 37.17588 210 SER B C 1
ATOM 3417 O O . SER B 1 230 ? -46.22926 42.54431 -31.11845 1.000 32.26078 210 SER B O 1
ATOM 3420 N N . LEU B 1 231 ? -46.58160 40.49376 -30.26227 1.000 30.36798 211 LEU B N 1
ATOM 3421 C CA . LEU B 1 231 ? -46.15059 40.91802 -28.93695 1.000 29.62869 211 LEU B CA 1
ATOM 3422 C C . LEU B 1 231 ? -44.65496 41.24496 -28.92326 1.000 34.82341 211 LEU B C 1
ATOM 3423 O O . LEU B 1 231 ? -44.23851 42.23271 -28.30498 1.000 38.86610 211 LEU B O 1
ATOM 3428 N N . TYR B 1 232 ? -43.83718 40.43510 -29.60554 1.000 31.35056 212 TYR B N 1
ATOM 3429 C CA . TYR B 1 232 ? -42.41302 40.74929 -29.73530 1.000 37.74655 212 TYR B CA 1
ATOM 3430 C C . TYR B 1 232 ? -42.20154 42.07636 -30.45672 1.000 39.21209 212 TYR B C 1
ATOM 3431 O O . TYR B 1 232 ? -41.36365 42.88751 -30.04189 1.000 44.28377 212 TYR B O 1
ATOM 3440 N N . GLY B 1 233 ? -42.94794 42.31170 -31.53912 1.000 35.69822 213 GLY B N 1
ATOM 3441 C CA . GLY B 1 233 ? -42.85830 43.59007 -32.22850 1.000 42.44241 213 GLY B CA 1
ATOM 3442 C C . GLY B 1 233 ? -43.20454 44.75101 -31.31804 1.000 43.76978 213 GLY B C 1
ATOM 3443 O O . GLY B 1 233 ? -42.50436 45.76913 -31.29203 1.000 39.61981 213 GLY B O 1
ATOM 3444 N N . PHE B 1 234 ? -44.25690 44.58942 -30.51512 1.000 40.47227 214 PHE B N 1
ATOM 3445 C CA . PHE B 1 234 ? -44.62739 45.62363 -29.55201 1.000 40.15345 214 PHE B CA 1
ATOM 3446 C C . PHE B 1 234 ? -43.48786 45.89859 -28.57070 1.000 44.58558 214 PHE B C 1
ATOM 3447 O O . PHE B 1 234 ? -43.09161 47.05099 -28.36536 1.000 45.11361 214 PHE B O 1
ATOM 3455 N N . LEU B 1 235 ? -42.93641 44.84854 -27.96376 1.000 35.69557 215 LEU B N 1
ATOM 3456 C CA . LEU B 1 235 ? -41.83155 45.05047 -27.02992 1.000 44.05966 215 LEU B CA 1
ATOM 3457 C C . LEU B 1 235 ? -40.56523 45.54219 -27.73909 1.000 44.28194 215 LEU B C 1
ATOM 3458 O O . LEU B 1 235 ? -39.77735 46.28098 -27.13598 1.000 49.08671 215 LEU B O 1
ATOM 3463 N N . ASP B 1 236 ? -40.35479 45.14601 -29.00361 1.000 44.15838 216 ASP B N 1
ATOM 3464 C CA . ASP B 1 236 ? -39.22548 45.65568 -29.78304 1.000 43.20484 216 ASP B CA 1
ATOM 3465 C C . ASP B 1 236 ? -39.16329 47.18015 -29.74173 1.000 47.38210 216 ASP B C 1
ATOM 3466 O O . ASP B 1 236 ? -38.07750 47.76886 -29.69103 1.000 45.05809 216 ASP B O 1
ATOM 3471 N N . SER B 1 237 ? -40.32430 47.83449 -29.74465 1.000 44.20220 217 SER B N 1
ATOM 3472 C CA . SER B 1 237 ? -40.40700 49.27441 -29.94017 1.000 49.94876 217 SER B CA 1
ATOM 3473 C C . SER B 1 237 ? -39.85036 50.07855 -28.77621 1.000 49.06776 217 SER B C 1
ATOM 3474 O O . SER B 1 237 ? -39.64838 51.28855 -28.91808 1.000 42.57350 217 SER B O 1
ATOM 3477 N N . PHE B 1 238 ? -39.61284 49.46214 -27.63057 1.000 45.73863 218 PHE B N 1
ATOM 3478 C CA . PHE B 1 238 ? -39.14333 50.21118 -26.48019 1.000 45.84592 218 PHE B CA 1
ATOM 3479 C C . PHE B 1 238 ? -37.62872 50.16025 -26.34761 1.000 47.82684 218 PHE B C 1
ATOM 3480 O O . PHE B 1 238 ? -37.07822 50.67440 -25.37038 1.000 55.98008 218 PHE B O 1
ATOM 3488 N N . LEU B 1 239 ? -36.94581 49.58290 -27.32468 1.000 44.54912 219 LEU B N 1
ATOM 3489 C CA . LEU B 1 239 ? -35.49403 49.46694 -27.29057 1.000 55.03445 219 LEU B CA 1
ATOM 3490 C C . LEU B 1 239 ? -34.81481 50.35180 -28.34734 1.000 49.51008 219 LEU B C 1
ATOM 3491 O O . LEU B 1 239 ? -34.77076 50.00297 -29.52981 1.000 56.76405 219 LEU B O 1
#

Radius of gyration: 22.71 Å; Cα contacts (8 Å, |Δi|>4): 544; chains: 2; bounding box: 57×65×41 Å

Nearest PDB structures (foldseek):
  8va9-assembly1_A  TM=9.997E-01  e=9.319E-27  Chlamydia trachomatis
  7twa-assembly1_D  TM=8.151E-01  e=1.307E-06  Streptantibioticus cattleyicolor
  7twa-assembly2_C-2  TM=8.287E-01  e=2.245E-06  Streptantibioticus cattleyicolor
  7twa-assembly2_B  TM=7.873E-01  e=1.565E-06  Streptantibioticus cattleyicolor
  7twa-assembly1_A  TM=7.795E-01  e=1.961E-06  Streptantibioticus cattleyicolor

Solvent-accessible surface area: 18064 Å² total; per-residue (Å²): 65,89,16,5,6,80,0,30,42,29,9,41,89,79,14,2,25,89,8,70,0,3,55,66,0,30,116,22,91,14,72,71,122,33,4,40,39,0,0,51,5,10,16,49,2,7,91,8,9,6,122,0,2,46,11,0,55,84,115,5,134,50,111,113,0,74,120,43,2,77,57,7,33,82,42,15,84,110,51,185,61,22,10,27,33,10,2,65,68,1,0,71,39,17,54,5,55,74,125,91,4,109,82,52,134,28,40,132,29,0,80,58,1,21,52,8,0,42,126,31,3,55,31,130,6,44,0,0,0,0,0,0,0,12,0,12,10,34,1,30,13,61,6,4,80,35,6,39,87,0,0,64,105,87,38,70,17,105,78,84,60,43,27,21,42,10,69,65,37,29,40,10,19,14,76,3,15,56,28,4,52,48,3,0,87,78,12,54,99,148,15,30,103,67,0,30,87,0,0,85,53,0,2,106,27,2,40,34,3,2,79,55,22,53,160,98,24,7,9,93,0,30,36,28,10,34,80,61,15,3,22,85,10,69,0,4,55,60,1,39,124,23,95,9,80,80,69,39,2,43,38,2,0,51,5,10,18,49,1,7,93,7,10,5,122,0,1,46,13,0,55,82,114,4,133,52,113,113,0,71,122,44,3,74,60,6,31,77,44,16,83,110,50,194,64,21,3,28,32,11,2,66,73,1,0,68,37,14,58,8,57,66,126,89,3,113,83,52,132,30,40,125,27,0,84,56,1,19,50,6,1,44,126,31,2,56,28,133,7,45,0,0,0,0,0,0,0,12,0,12,4,33,0,16,16,63,6,2,73,32,3,41,83,0,0,59,104,91,39,65,13,105,76,81,79,45,27,18,24,8,58,76,30,21,45,12,10,15,75,3,13,53,25,4,48,48,3,0,100,74,14,57,123,150,13,31,103,70,0,35,90,0,0,93,58,0,0,81,24,1,41,26,2,1,77,59,25,104

Sequence (428 aa):
MNFLDQLDLIIQNKHMLEHTFYVKWSKGELTKEQLQAYAKDYYLHIKAFPKYLSAIHSRCDDLEARKLLLDDNLMDEENGYPNHIDLWKQFVFALGVTPEELEAHEPSEAAKAKVATFMMRWCTGDSLAAGVAALYSYESQIPRIAREKIRGLTEYFGFSNPEDYAYFTEHEEADVRHAREEKALIEMLLKDDADKVLEASQEVTQSSLYGFLDSFLDNFLDQLDLIIQNKHMLEHTFYVKWSKGELTKEQLQAYAKDYYLHIKAFPKYLSAIHSRCDDLEARKLLLDNLMDEENGYPNHIDLWKQFVFALGVTPEELEAHEPSEAAKAKVATFMMRWCTGDSLAAGVAALYSYESQIPRIAREKIRGLTEYFGFSNPEEDYAYFTEHEEADVRHAREEKALIEMLLKDDDADKVLEASQEVTQSLYGFLDSFL